Protein 5OVY (pdb70)

Secondary structure (DSSP, 8-state):
-HHHHHHHHHHHHHHHHHHHTT---HHHHHHHHT--HHHHHHH-SSHHHHHHHHHHHHHHHHHHHHHHHTTSSSHHHHHHHHHHHHHHHHHT-HHHHHHHTSS---SHHHHHHHHHHHHHHHHHHHHHHHTT-B-TT--TTHHHHHHHHHHHHHHHH-STTTTHHHHHHHHHHHHHB--TT-PPPSSPPP-HHHHHHH--/-HHHHHHHHHHHHHHHHHHHHHHGGG--HHHHHHHHT--HHHHHHH-SSHHHHHHHHHHHHHHHHHHHHHHHTTSSSHHHHHHHHHHHHHHHHHS-HHHHHHHHTS---SHHHHHHHHHHHHHHHHHHHHHHHTT-B-TT--TTHHHHHHHHHHHHHHHH-GGGTTTHHHHHHHHHHHTB--TTPPPPSSPPP-HHHHHHH-

Organism: Mycobacteroides abscessus (strain ATCC 19977 / DSM 44196 / CCUG 20993 / CIP 104536 / JCM 13569 / NCTC 13031 / TMC 1543 / L948) (NCBI:txid561007)

Sequence (402 aa):
LRKDAERNRRKRVIAAARELFAVHGLESTLNEVAHHAGLGVGTVYRRFPTKEALFEAIYVDGMDQLSGLAEAALRHENSWEGFEWFVHQMCEITATNRGLREIAFSKAHGGDHVEAGRARLLPLLSKVVERAQEDGYLRPEASATDMPFFGVLTGAVSEFAGEVNADLWRRYMAILIEGMRRRDDQERLEVDALDEAQIDAAMDAERNRKRVIAAARELFAVHGLESTLNEVAHHAGLGVGTVYRRFPTKEALFEAIYVDGMDQLSGLAEAALRHENSWEGFEWFVHQMCEITATNRGLREIAFSKAHGGDHVEAGRARLLPLLSKVVERAQEDGYLRPEASATDMPFFGVLTGAVSEFAGEVNADLWRRYMAILIEGMRRRDDQERLEVDALDEAQIDAAMT

Solvent-accessible surface area: 19088 Å² total; per-residue (Å²): 184,210,178,96,36,73,143,34,64,120,83,3,6,60,6,0,49,110,26,0,32,104,85,3,22,138,2,65,29,90,90,0,0,159,80,11,56,25,44,74,31,59,1,123,195,90,12,69,68,47,118,38,0,14,68,25,3,23,36,30,18,13,94,66,23,14,33,30,0,90,26,2,57,162,45,178,60,4,18,78,2,1,69,71,0,0,56,46,13,0,66,31,11,4,68,12,107,0,11,28,67,2,21,43,86,84,94,25,36,48,127,133,0,92,44,7,20,65,150,13,28,72,51,4,33,120,6,3,74,75,0,41,153,88,29,89,1,3,95,18,9,33,9,9,0,1,19,0,0,2,10,0,0,0,15,0,14,119,22,3,28,137,136,16,44,78,5,6,76,2,0,11,37,0,0,10,22,0,0,62,97,44,134,105,36,153,154,7,171,33,82,18,8,76,106,78,70,2,57,86,23,48,152,43,97,152,21,64,128,85,0,6,53,5,0,44,112,25,2,42,105,86,1,26,131,6,63,10,77,91,1,1,156,81,10,62,28,46,61,52,34,0,91,117,75,8,88,69,56,112,38,3,15,59,22,2,23,23,39,17,10,59,69,33,0,30,33,0,59,23,2,50,174,48,176,62,6,34,79,2,2,60,68,0,1,52,62,13,0,68,21,12,3,66,13,101,0,16,26,74,3,24,42,89,67,74,15,32,47,124,130,0,86,67,5,20,69,101,15,56,64,20,6,51,117,6,5,99,61,0,50,145,79,25,68,2,3,98,20,10,33,14,8,1,0,22,0,1,1,10,0,0,0,16,0,13,116,26,3,27,150,120,14,38,84,4,1,95,2,0,5,36,0,2,7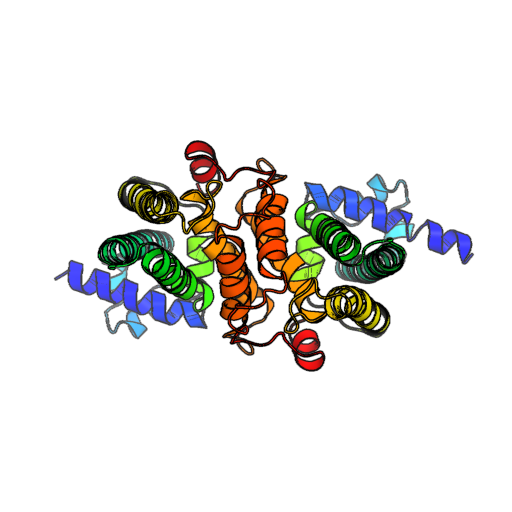,40,0,1,70,102,51,137,86,35,149,150,9,137,25,84,18,9,81,116,62,76,6,57,78,28,29,77

Nearest PDB structures (foldseek):
  5ovy-assembly1_A  TM=1.005E+00  e=4.575E-30  Mycobacteroides abscessus ATCC 19977
  2q24-assembly1_B  TM=7.507E-01  e=8.326E-07  Streptomyces coelicolor A3(2)
  4dw6-assembly1_A  TM=6.145E-01  e=4.500E-04  Mycobacterium tuberculosis
  5nz0-assembly1_A-2  TM=5.986E-01  e=3.526E-04  Mycobacterium tuberculosis H37Rv
  5k7f-assembly1_B  TM=6.335E-01  e=2.363E-03  Myxococcus xanthus DK 1622

B-factor: mean 43.64, std 15.82, range [20.2, 117.24]

InterPro domains:
  IPR001647 DNA-binding HTH domain, TetR-type [PF00440] (23-67)
  IPR001647 DNA-binding HTH domain, TetR-type [PR00455] (22-35)
  IPR001647 DNA-binding HTH domain, TetR-type [PR00455] (42-65)
  IPR001647 DNA-binding HTH domain, TetR-type [PS50977] (16-75)
  IPR009057 Homedomain-like superfamily [SSF46689] (8-89)
  IPR023772 DNA-binding HTH domain, TetR-type, conser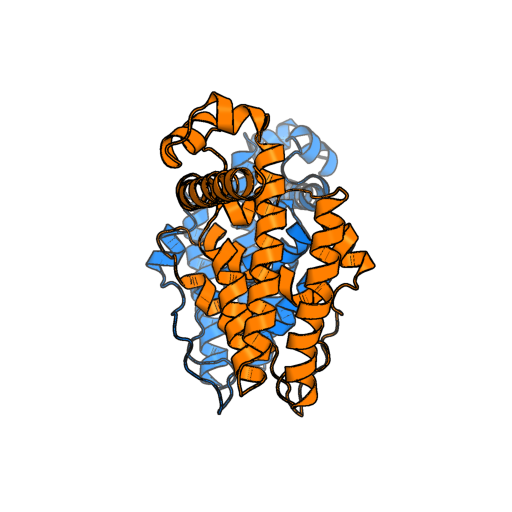ved site [PS01081] (34-63)
  IPR036271 Tetracyclin repressor-like, C-terminal domain superfamily [SSF48498] (88-191)
  IPR050109 HTH-type, TetR-like transcriptional regulator [PTHR30055] (6-192)

Structure (mmCIF, N/CA/C/O backbone):
data_5OVY
#
_entry.id   5OVY
#
_cell.length_a   40.800
_cell.length_b   100.820
_cell.length_c   56.090
_cell.angle_alpha   90.00
_cell.angle_beta   105.83
_cell.angle_gamma   90.00
#
_symmetry.space_group_name_H-M   'P 1 21 1'
#
loop_
_entity.id
_entity.type
_entity.pdbx_description
1 polymer 'Putative transcriptional regulator, TetR family'
2 water water
#
loop_
_atom_site.group_PDB
_atom_site.id
_atom_site.type_symbol
_atom_site.label_atom_id
_atom_site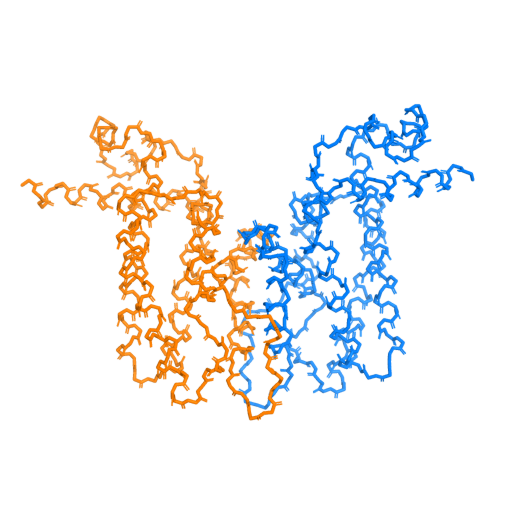.label_alt_id
_atom_site.label_comp_id
_atom_site.label_asym_id
_atom_site.label_entity_id
_atom_site.label_seq_id
_atom_site.pdbx_PDB_ins_code
_atom_site.Cartn_x
_atom_site.Cartn_y
_atom_site.Cartn_z
_atom_site.occupancy
_atom_site.B_iso_or_equiv
_atom_site.auth_seq_id
_atom_site.auth_comp_id
_atom_site.auth_asym_id
_atom_site.auth_atom_id
_atom_site.pdbx_PDB_model_num
ATOM 1 N N . LEU A 1 12 ? 2.841 -12.954 -20.695 1.00 64.62 11 LEU B N 1
ATOM 2 C CA . LEU A 1 12 ? 1.928 -12.101 -21.448 1.00 59.66 11 LEU B CA 1
ATOM 3 C C . LEU A 1 12 ? 0.917 -11.447 -20.509 1.00 60.39 11 LEU B C 1
ATOM 4 O O . LEU A 1 12 ? 0.504 -10.309 -20.727 1.00 59.08 11 LEU B O 1
ATOM 9 N N . ARG A 1 13 ? 0.522 -12.175 -19.462 1.00 57.52 12 ARG B N 1
ATOM 10 C CA . ARG A 1 13 ? -0.435 -11.626 -18.505 1.00 65.11 12 ARG B CA 1
ATOM 11 C C . ARG A 1 13 ? 0.181 -10.490 -17.698 1.00 64.83 12 ARG B C 1
ATOM 12 O O . ARG A 1 13 ? -0.493 -9.498 -17.397 1.00 58.89 12 ARG B O 1
ATOM 20 N N . LYS A 1 14 ? 1.460 -10.618 -17.339 1.00 66.46 13 LYS B N 1
ATOM 21 C CA . LYS A 1 14 ? 2.131 -9.555 -16.598 1.00 69.85 13 LYS B CA 1
ATOM 22 C C . LYS A 1 14 ? 2.309 -8.309 -17.458 1.00 66.40 13 LYS B C 1
ATOM 23 O O . LYS A 1 14 ? 2.200 -7.183 -16.959 1.00 64.66 13 LYS B O 1
ATOM 29 N N . ASP A 1 15 ? 2.574 -8.491 -18.753 1.00 64.59 14 ASP B N 1
ATOM 30 C CA . ASP A 1 15 ? 2.783 -7.351 -19.640 1.00 65.28 14 ASP B CA 1
ATOM 31 C C . ASP A 1 15 ? 1.466 -6.682 -20.018 1.00 61.27 14 ASP B C 1
ATOM 32 O O . ASP A 1 15 ? 1.396 -5.451 -20.104 1.00 62.34 14 ASP B O 1
ATOM 37 N N . ALA A 1 16 ? 0.417 -7.473 -20.254 1.00 60.37 15 ALA B N 1
ATOM 38 C CA . ALA A 1 16 ? -0.880 -6.893 -20.581 1.00 59.64 15 ALA B CA 1
ATOM 39 C C . ALA A 1 16 ? -1.466 -6.136 -19.397 1.00 60.53 15 ALA B C 1
ATOM 40 O O . ALA A 1 16 ? -2.138 -5.115 -19.585 1.00 59.47 15 ALA B O 1
ATOM 42 N N . GLU A 1 17 ? -1.224 -6.618 -18.176 1.00 62.63 16 GLU B N 1
ATOM 43 C CA . GLU A 1 17 ? -1.697 -5.907 -16.995 1.00 58.08 16 GLU B CA 1
ATOM 44 C C . GLU A 1 17 ? -0.958 -4.589 -16.805 1.00 60.68 16 GLU B C 1
ATOM 45 O O . GLU A 1 17 ? -1.554 -3.603 -16.353 1.00 54.05 16 GLU B O 1
ATOM 51 N N . ARG A 1 18 ? 0.331 -4.548 -17.151 1.00 63.75 17 ARG B N 1
ATOM 52 C CA . ARG A 1 18 ? 1.097 -3.317 -17.003 1.00 60.88 17 ARG B CA 1
ATOM 53 C C . ARG A 1 18 ? 0.642 -2.260 -18.001 1.00 56.52 17 ARG B C 1
ATOM 54 O O . ARG A 1 18 ? 0.541 -1.076 -17.657 1.00 59.05 17 ARG B O 1
ATOM 62 N N . ASN A 1 19 ? 0.363 -2.663 -19.243 1.00 43.84 18 ASN B N 1
ATOM 63 C CA . ASN A 1 19 ? -0.136 -1.709 -20.227 1.00 47.26 18 ASN B CA 1
ATOM 64 C C . ASN A 1 19 ? -1.536 -1.225 -19.876 1.00 47.46 18 ASN B C 1
ATOM 65 O O . ASN A 1 19 ? -1.895 -0.087 -20.199 1.00 51.84 18 ASN B O 1
ATOM 70 N N A ARG A 1 20 ? -2.336 -2.069 -19.220 0.56 46.34 19 ARG B N 1
ATOM 71 N N B ARG A 1 20 ? -2.336 -2.067 -19.219 0.44 46.39 19 ARG B N 1
ATOM 72 C CA A ARG A 1 20 ? -3.678 -1.662 -18.817 0.56 44.52 19 ARG B CA 1
ATOM 73 C CA B ARG A 1 20 ? -3.677 -1.655 -18.819 0.44 44.43 19 ARG B CA 1
ATOM 74 C C A ARG A 1 20 ? -3.623 -0.590 -17.735 0.56 39.07 19 ARG B C 1
ATOM 75 C C B ARG A 1 20 ? -3.620 -0.585 -17.736 0.44 39.14 19 ARG B C 1
ATOM 76 O O A ARG A 1 20 ? -4.310 0.434 -17.825 0.56 37.93 19 ARG B O 1
ATOM 77 O O B ARG A 1 20 ? -4.304 0.441 -17.825 0.44 37.89 19 ARG B O 1
ATOM 92 N N . LYS A 1 21 ? -2.811 -0.811 -16.698 1.00 36.40 20 LYS B N 1
ATOM 93 C CA . LYS A 1 21 ? -2.647 0.197 -15.656 1.00 41.15 20 LYS B CA 1
ATOM 94 C C . LYS A 1 21 ? -2.002 1.462 -16.204 1.00 35.95 20 LYS B C 1
ATOM 95 O O . LYS A 1 21 ? -2.291 2.566 -15.729 1.00 35.39 20 LYS B O 1
ATOM 101 N N . ARG A 1 22 ? -1.131 1.319 -17.203 1.00 37.86 21 ARG B N 1
ATOM 102 C CA . ARG A 1 22 ? -0.511 2.482 -17.825 1.00 40.64 21 ARG B CA 1
ATOM 103 C C . ARG A 1 22 ? -1.547 3.356 -18.521 1.00 39.77 21 ARG B C 1
ATOM 104 O O . ARG A 1 22 ? -1.532 4.583 -18.368 1.00 41.20 21 ARG B O 1
ATOM 112 N N . VAL A 1 23 ? -2.457 2.745 -19.283 1.00 38.38 22 VAL B N 1
ATOM 113 C CA . VAL A 1 23 ? -3.463 3.519 -20.002 1.00 37.76 22 VAL B CA 1
ATOM 114 C C . VAL A 1 23 ? -4.429 4.181 -19.030 1.00 32.54 22 VAL B C 1
ATOM 115 O O . VAL A 1 23 ? -4.796 5.349 -19.201 1.00 29.74 22 VAL B O 1
ATOM 119 N N . ILE A 1 24 ? -4.855 3.450 -17.997 1.00 28.86 23 ILE B N 1
ATOM 120 C CA . ILE A 1 24 ? -5.849 3.985 -17.071 1.00 30.46 23 ILE B CA 1
ATOM 121 C C . ILE A 1 24 ? -5.269 5.139 -16.264 1.00 30.57 23 ILE B C 1
ATOM 122 O O . ILE A 1 24 ? -5.927 6.168 -16.068 1.00 31.98 23 ILE B O 1
ATOM 127 N N . ALA A 1 25 ? -4.030 4.993 -15.788 1.00 30.83 24 ALA B N 1
ATOM 128 C CA . ALA A 1 25 ? -3.403 6.069 -15.026 1.00 32.59 24 ALA B CA 1
ATOM 129 C C . ALA A 1 25 ? -3.224 7.317 -15.881 1.00 36.85 24 ALA B C 1
ATOM 130 O O . ALA A 1 25 ? -3.432 8.441 -15.406 1.00 32.59 24 ALA B O 1
ATOM 132 N N . ALA A 1 26 ? -2.842 7.139 -17.148 1.00 30.46 25 ALA B N 1
ATOM 133 C CA . ALA A 1 26 ? -2.668 8.283 -18.035 1.00 34.86 25 ALA B CA 1
ATOM 134 C C . ALA A 1 26 ? -4.004 8.943 -18.352 1.00 35.45 25 ALA B C 1
ATOM 135 O O . ALA A 1 26 ? -4.093 10.175 -18.429 1.00 29.27 25 ALA B O 1
ATOM 137 N N . ALA A 1 27 ? -5.051 8.137 -18.542 1.00 26.72 26 ALA B N 1
ATOM 138 C CA . ALA A 1 27 ? -6.378 8.689 -18.789 1.00 31.39 26 ALA B CA 1
ATOM 139 C C . ALA A 1 27 ? -6.901 9.444 -17.573 1.00 35.17 26 ALA B C 1
ATOM 140 O O . ALA A 1 27 ? -7.462 10.537 -17.711 1.00 34.93 26 ALA B O 1
ATOM 142 N N . ARG A 1 28 ? -6.733 8.876 -16.374 1.00 27.95 27 ARG B N 1
ATOM 143 C CA . ARG A 1 28 ? -7.192 9.556 -15.166 1.00 27.82 27 ARG B CA 1
ATOM 144 C C . ARG A 1 28 ? -6.478 10.890 -14.984 1.00 33.50 27 ARG B C 1
ATOM 145 O O . ARG A 1 28 ? -7.091 11.879 -14.564 1.00 37.95 27 ARG B O 1
ATOM 153 N N . GLU A 1 29 ? -5.187 10.941 -15.318 1.00 29.15 28 GLU B N 1
ATOM 154 C CA . GLU A 1 29 ? -4.429 12.180 -15.186 1.00 35.67 28 GLU B CA 1
ATOM 155 C C . GLU A 1 29 ? -4.923 13.243 -16.164 1.00 35.72 28 GLU B C 1
ATOM 156 O O . GLU A 1 29 ? -5.031 14.421 -15.806 1.00 37.66 28 GLU B O 1
ATOM 162 N N . LEU A 1 30 ? -5.231 12.846 -17.402 1.00 35.95 29 LEU B N 1
ATOM 163 C CA . LEU A 1 30 ? -5.737 13.804 -18.381 1.00 35.89 29 LEU B CA 1
ATOM 164 C C . LEU A 1 30 ? -7.158 14.236 -18.049 1.00 30.03 29 LEU B C 1
ATOM 165 O O . LEU A 1 30 ? -7.524 15.398 -18.260 1.00 29.53 29 LEU B O 1
ATOM 170 N N . PHE A 1 31 ? -7.973 13.312 -17.532 1.00 30.71 30 PHE B N 1
ATOM 171 C CA . PHE A 1 31 ? -9.374 13.607 -17.259 1.00 31.62 30 PHE B CA 1
ATOM 172 C C . PHE A 1 31 ? -9.547 14.608 -16.125 1.00 34.00 30 PHE B C 1
ATOM 173 O O . PHE A 1 31 ? -10.599 15.251 -16.039 1.00 38.13 30 PHE B O 1
ATOM 181 N N . ALA A 1 32 ? -8.545 14.757 -15.255 1.00 31.82 31 ALA B N 1
ATOM 182 C CA . ALA A 1 32 ? -8.636 15.750 -14.190 1.00 33.75 31 ALA B CA 1
ATOM 183 C C . ALA A 1 32 ? -8.602 17.169 -14.741 1.00 37.88 31 ALA B C 1
ATOM 184 O O . ALA A 1 32 ? -9.152 18.086 -14.121 1.00 37.96 31 ALA B O 1
ATOM 186 N N . VAL A 1 33 ? -7.974 17.369 -15.895 1.00 38.35 32 VAL B N 1
ATOM 187 C CA . VAL A 1 33 ? -7.789 18.698 -16.460 1.00 41.56 32 VAL B CA 1
ATOM 188 C C . VAL A 1 33 ? -8.741 18.957 -17.620 1.00 40.73 32 VAL B C 1
ATOM 189 O O . VAL A 1 33 ? -9.308 20.045 -17.726 1.00 45.59 32 VAL B O 1
ATOM 193 N N . HIS A 1 34 ? -8.935 17.973 -18.493 1.00 39.83 33 HIS B N 1
ATOM 194 C CA . HIS A 1 34 ? -9.738 18.149 -19.695 1.00 44.26 33 HIS B CA 1
ATOM 195 C C . HIS A 1 34 ? -11.114 17.509 -19.604 1.00 48.07 33 HIS B C 1
ATOM 196 O O . HIS A 1 34 ? -11.862 17.548 -20.587 1.00 48.51 33 HIS B O 1
ATOM 203 N N . GLY A 1 35 ? -11.473 16.939 -18.459 1.00 40.95 34 GLY B N 1
ATOM 204 C CA . GLY A 1 35 ? -12.692 16.164 -18.454 1.00 40.36 34 GLY B CA 1
ATOM 205 C C . GLY A 1 35 ? -12.559 14.987 -19.400 1.00 41.76 34 GLY B C 1
ATOM 206 O O . GLY A 1 35 ? -11.473 14.435 -19.603 1.00 41.25 34 GLY B O 1
ATOM 207 N N . LEU A 1 36 ? -13.678 14.610 -20.013 1.00 37.60 35 LEU B N 1
ATOM 208 C CA . LEU A 1 36 ? -13.704 13.501 -20.954 1.00 38.54 35 LEU B CA 1
ATOM 209 C C . LEU A 1 36 ? -13.412 13.938 -22.389 1.00 39.67 35 LEU B C 1
ATOM 210 O O . LEU A 1 36 ? -13.674 13.174 -23.325 1.00 45.29 35 LEU B O 1
ATOM 215 N N . GLU A 1 37 ? -12.862 15.140 -22.579 1.00 47.31 36 GLU B N 1
ATOM 216 C CA . GLU A 1 37 ? -12.580 15.645 -23.919 1.00 51.68 36 GLU B CA 1
ATOM 217 C C . GLU A 1 37 ? -11.303 15.069 -24.518 1.00 45.30 36 GLU B C 1
ATOM 218 O O . GLU A 1 37 ? -11.126 15.140 -25.739 1.00 45.17 36 GLU B O 1
ATOM 224 N N . SER A 1 38 ? -10.410 14.518 -23.698 1.00 43.07 37 SER B N 1
ATOM 225 C CA . SER A 1 38 ? -9.161 13.971 -24.214 1.00 41.14 37 SER B CA 1
ATOM 226 C C . SER A 1 38 ? -9.438 12.792 -25.137 1.00 43.49 37 SER B C 1
ATOM 227 O O . SER A 1 38 ? -10.254 11.920 -24.828 1.00 46.83 37 SER B O 1
ATOM 230 N N . THR A 1 39 ? -8.753 12.768 -26.274 1.00 36.63 38 THR B N 1
ATOM 231 C CA . THR A 1 39 ? -8.996 11.725 -27.253 1.00 41.35 38 THR B CA 1
ATOM 232 C C . THR A 1 39 ? -8.206 10.464 -26.904 1.00 36.74 38 THR B C 1
ATOM 233 O O . THR A 1 39 ? -7.336 10.458 -26.030 1.00 32.91 38 THR B O 1
ATOM 237 N N . LEU A 1 40 ? -8.533 9.376 -27.603 1.00 35.84 39 LEU B N 1
ATOM 238 C CA . LEU A 1 40 ? -7.795 8.132 -27.418 1.00 41.70 39 LEU B CA 1
ATOM 239 C C . LEU A 1 40 ? -6.335 8.293 -27.822 1.00 42.75 39 LEU B C 1
ATOM 240 O O . LEU A 1 40 ? -5.441 7.721 -27.188 1.00 45.42 39 LEU B O 1
ATOM 245 N N . ASN A 1 41 ? -6.073 9.072 -28.877 1.00 37.48 40 ASN B N 1
ATOM 246 C CA . ASN A 1 41 ? -4.697 9.309 -29.302 1.00 41.44 40 ASN B CA 1
ATOM 247 C C . ASN A 1 41 ? -3.923 10.100 -28.255 1.00 40.02 40 ASN B C 1
ATOM 248 O O . ASN A 1 41 ? -2.741 9.831 -28.013 1.00 42.65 40 ASN B O 1
ATOM 253 N N . GLU A 1 42 ? -4.569 11.092 -27.639 1.00 36.05 41 GLU B N 1
ATOM 254 C CA . GLU A 1 42 ? -3.903 11.874 -26.605 1.00 39.86 41 GLU B CA 1
ATOM 255 C C . GLU A 1 42 ? -3.611 11.032 -25.371 1.00 36.28 41 GLU B C 1
ATOM 256 O O . GLU A 1 42 ? -2.581 11.233 -24.719 1.00 34.97 41 GLU B O 1
ATOM 262 N N . VAL A 1 43 ? -4.496 10.089 -25.039 1.00 36.93 42 VAL B N 1
ATOM 263 C CA . VAL A 1 43 ? -4.235 9.176 -23.928 1.00 33.78 42 VAL B CA 1
ATOM 264 C C . VAL A 1 43 ? -2.996 8.337 -24.212 1.00 37.78 42 VAL B C 1
ATOM 265 O O . VAL A 1 43 ? -2.144 8.142 -23.336 1.00 35.03 42 VAL B O 1
ATOM 269 N N . ALA A 1 44 ? -2.868 7.844 -25.448 1.00 40.13 43 ALA B N 1
ATOM 270 C CA . ALA A 1 44 ? -1.720 7.020 -25.812 1.00 40.38 43 ALA B CA 1
ATOM 271 C C . ALA A 1 44 ? -0.418 7.807 -25.731 1.00 42.86 43 ALA B C 1
ATOM 272 O O . ALA A 1 44 ? 0.586 7.300 -25.217 1.00 42.16 43 ALA B O 1
ATOM 274 N N . HIS A 1 45 ? -0.414 9.044 -26.237 1.00 40.11 44 HIS B N 1
ATOM 275 C CA . HIS A 1 45 ? 0.789 9.868 -26.168 1.00 44.96 44 HIS B CA 1
ATOM 276 C C . HIS A 1 45 ? 1.178 10.160 -24.725 1.00 39.99 44 HIS B C 1
ATOM 277 O O . HIS A 1 45 ? 2.365 10.163 -24.385 1.00 49.51 44 HIS B O 1
ATOM 284 N N . HIS A 1 46 ? 0.190 10.408 -23.862 1.00 38.56 45 HIS B N 1
ATOM 285 C CA . HIS A 1 46 ? 0.486 10.684 -22.461 1.00 42.55 45 HIS B CA 1
ATOM 286 C C . HIS A 1 46 ? 1.016 9.448 -21.747 1.00 44.69 45 HIS B C 1
ATOM 287 O O . HIS A 1 46 ? 1.869 9.564 -20.860 1.00 44.35 45 HIS B O 1
ATOM 294 N N . ALA A 1 47 ? 0.533 8.263 -22.124 1.00 40.26 46 ALA B N 1
ATOM 295 C CA . ALA A 1 47 ? 0.993 7.014 -21.531 1.00 36.91 46 ALA B CA 1
ATOM 296 C C . ALA A 1 47 ? 2.332 6.548 -22.085 1.00 42.37 46 ALA B C 1
ATOM 297 O O . ALA A 1 47 ? 2.894 5.578 -21.564 1.00 47.40 46 ALA B O 1
ATOM 299 N N . GLY A 1 48 ? 2.854 7.207 -23.115 1.00 42.83 47 GLY B N 1
ATOM 300 C CA . GLY A 1 48 ? 4.049 6.716 -23.772 1.00 49.13 47 GLY B CA 1
ATOM 301 C C . GLY A 1 48 ? 3.852 5.403 -24.494 1.00 52.03 47 GLY B C 1
ATOM 302 O O . GLY A 1 48 ? 4.807 4.634 -24.642 1.00 52.08 47 GLY B O 1
ATOM 303 N N . LEU A 1 49 ? 2.635 5.121 -24.946 1.00 51.11 48 LEU B N 1
ATOM 304 C CA . LEU A 1 49 ? 2.321 3.898 -25.667 1.00 49.89 48 LEU B CA 1
ATOM 305 C C . LEU A 1 49 ? 1.931 4.214 -27.105 1.00 50.86 48 LEU B C 1
ATOM 306 O O . LEU A 1 49 ? 1.489 5.320 -27.428 1.00 45.08 48 LEU B O 1
ATOM 311 N N . GLY A 1 50 ? 2.104 3.220 -27.971 1.00 52.06 49 GLY B N 1
ATOM 312 C CA . GLY A 1 50 ? 1.708 3.382 -29.354 1.00 48.85 49 GLY B CA 1
ATOM 313 C C . GLY A 1 50 ? 0.201 3.470 -29.501 1.00 43.56 49 GLY B C 1
ATOM 314 O O . GLY A 1 50 ? -0.561 2.849 -28.761 1.00 39.13 49 GLY B O 1
ATOM 315 N N . VAL A 1 51 ? -0.229 4.266 -30.483 1.00 43.92 50 VAL B N 1
ATOM 316 C CA . VAL A 1 51 ? -1.658 4.450 -30.727 1.00 38.78 50 VAL B CA 1
ATOM 317 C C . VAL A 1 51 ? -2.317 3.120 -31.072 1.00 38.42 50 VAL B C 1
ATOM 318 O O . VAL A 1 51 ? -3.432 2.828 -30.622 1.00 37.48 50 VAL B O 1
ATOM 322 N N . GLY A 1 52 ? -1.635 2.288 -31.862 1.00 34.09 51 GLY B N 1
ATOM 323 C CA . GLY A 1 52 ? -2.191 0.994 -32.218 1.00 39.95 51 GLY B CA 1
ATOM 324 C C . GLY A 1 52 ? -2.394 0.080 -31.027 1.00 44.10 51 GLY B C 1
ATOM 325 O O . GLY A 1 52 ? -3.355 -0.693 -30.990 1.00 47.90 51 GLY B O 1
ATOM 326 N N . THR A 1 53 ? -1.501 0.154 -30.037 1.00 43.82 52 THR B N 1
ATOM 327 C CA . THR A 1 53 ? -1.639 -0.684 -28.849 1.00 47.17 52 THR B CA 1
ATOM 328 C C . THR A 1 53 ? -2.849 -0.266 -28.022 1.00 41.15 52 THR B C 1
ATOM 329 O O . THR A 1 53 ? -3.641 -1.111 -27.588 1.00 47.74 52 THR B O 1
ATOM 333 N N . VAL A 1 54 ? -3.009 1.038 -27.795 1.00 37.34 53 VAL B N 1
ATOM 334 C CA . VAL A 1 54 ? -4.135 1.521 -26.999 1.00 38.25 53 VAL B CA 1
ATOM 335 C C . VAL A 1 54 ? -5.446 1.330 -27.753 1.00 36.66 53 VAL B C 1
ATOM 336 O O . VAL A 1 54 ? -6.479 1.001 -27.157 1.00 32.55 53 VAL B O 1
ATOM 340 N N . TYR A 1 55 ? -5.423 1.521 -29.074 1.00 35.25 54 TYR B N 1
ATOM 341 C CA . TYR A 1 55 ? -6.646 1.405 -29.860 1.00 36.80 54 TYR B CA 1
ATOM 342 C C . TYR A 1 55 ? -7.146 -0.033 -29.899 1.00 40.51 54 TYR B C 1
ATOM 343 O O . TYR A 1 55 ? -8.359 -0.277 -29.864 1.00 35.05 54 TYR B O 1
ATOM 352 N N . ARG A 1 56 ? -6.231 -1.001 -29.977 1.00 39.54 55 ARG B N 1
ATOM 353 C CA . ARG A 1 56 ? -6.650 -2.398 -29.958 1.00 46.82 55 ARG B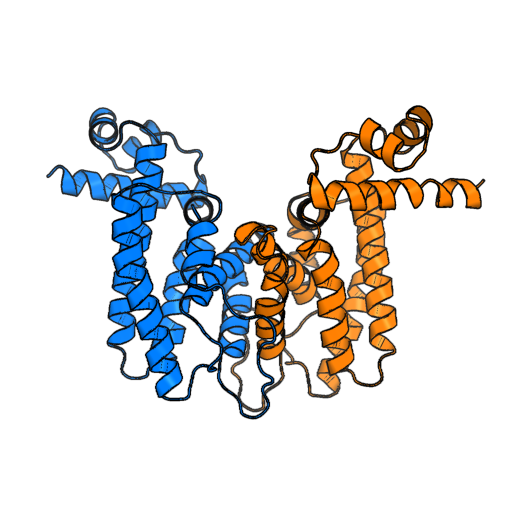 CA 1
ATOM 354 C C . ARG A 1 56 ? -7.211 -2.784 -28.597 1.00 44.52 55 ARG B C 1
ATOM 355 O O . ARG A 1 56 ? -8.159 -3.572 -28.513 1.00 44.37 55 ARG B O 1
ATOM 363 N N . ARG A 1 57 ? -6.648 -2.231 -27.520 1.00 45.91 56 ARG B N 1
ATOM 364 C CA . ARG A 1 57 ? -7.168 -2.521 -26.188 1.00 46.06 56 ARG B CA 1
ATOM 365 C C . ARG A 1 57 ? -8.499 -1.818 -25.954 1.00 42.61 56 ARG B C 1
ATOM 366 O O . ARG A 1 57 ? -9.434 -2.412 -25.405 1.00 40.54 56 ARG B O 1
ATOM 374 N N . PHE A 1 58 ? -8.603 -0.556 -26.368 1.00 35.24 57 PHE B N 1
ATOM 375 C CA . PHE A 1 58 ? -9.809 0.249 -26.185 1.00 37.03 57 PHE B CA 1
ATOM 376 C C . PHE A 1 58 ? -10.183 0.864 -27.525 1.00 35.89 57 PHE B C 1
ATOM 377 O O . PHE A 1 58 ? -9.706 1.951 -27.874 1.00 40.05 57 PHE B O 1
ATOM 385 N N . PRO A 1 59 ? -11.035 0.194 -28.307 1.00 42.44 58 PRO B N 1
ATOM 386 C CA . PRO A 1 59 ? -11.400 0.741 -29.624 1.00 48.43 58 PRO B CA 1
ATOM 387 C C . PRO A 1 59 ? -12.297 1.962 -29.549 1.00 47.84 58 PRO B C 1
ATOM 388 O O . PRO A 1 59 ? -12.401 2.690 -30.543 1.00 47.81 58 PRO B O 1
ATOM 392 N N . THR A 1 60 ? -12.955 2.204 -28.417 1.00 39.71 59 THR B N 1
ATOM 393 C CA . THR A 1 60 ? -13.858 3.333 -28.263 1.00 39.78 59 THR B CA 1
ATOM 394 C C . THR A 1 60 ? -13.606 4.009 -26.923 1.00 39.10 59 THR B C 1
ATOM 395 O O . THR A 1 60 ? -13.057 3.411 -25.993 1.00 34.35 59 THR B O 1
ATOM 399 N N . LYS A 1 61 ? -14.015 5.277 -26.837 1.00 37.17 60 LYS B N 1
ATOM 400 C CA . LYS A 1 61 ? -13.956 5.980 -25.562 1.00 36.41 60 LYS B CA 1
ATOM 401 C C . LYS A 1 61 ? -14.810 5.284 -24.513 1.00 33.27 60 LYS B C 1
ATOM 402 O O . LYS A 1 61 ? -14.438 5.247 -23.336 1.00 34.35 60 LYS B O 1
ATOM 408 N N . GLU A 1 62 ? -15.944 4.711 -24.926 1.00 36.01 61 GLU B N 1
ATOM 409 C CA . GLU A 1 62 ? -16.843 4.062 -23.979 1.00 37.76 61 GLU B CA 1
ATOM 410 C C . GLU A 1 62 ? -16.200 2.826 -23.362 1.00 35.51 61 GLU B C 1
ATOM 411 O O . GLU A 1 62 ? -16.413 2.535 -22.180 1.00 35.86 61 GLU B O 1
ATOM 417 N N . ALA A 1 63 ? -15.409 2.088 -24.145 1.00 33.15 62 ALA B N 1
ATOM 418 C CA . ALA A 1 63 ? -14.670 0.961 -23.586 1.00 31.75 62 ALA B CA 1
ATOM 419 C C . ALA A 1 63 ? -13.634 1.433 -22.574 1.00 30.92 62 ALA B C 1
ATOM 420 O O . ALA A 1 63 ? -13.431 0.791 -21.537 1.00 30.35 62 ALA B O 1
ATOM 422 N N . LEU A 1 64 ? -12.974 2.558 -22.854 1.00 30.26 63 LEU B N 1
ATOM 423 C CA . LEU A 1 64 ? -12.026 3.104 -21.890 1.00 34.13 63 LEU B CA 1
ATOM 424 C C . LEU A 1 64 ? -12.736 3.563 -20.623 1.00 31.82 63 LEU B C 1
ATOM 425 O O . LEU A 1 64 ? -12.216 3.385 -19.517 1.00 30.16 63 LEU B O 1
ATOM 430 N N . PHE A 1 65 ? -13.933 4.142 -20.763 1.00 30.80 64 PHE B N 1
ATOM 431 C CA . PHE A 1 65 ? -14.669 4.606 -19.589 1.00 29.61 64 PHE B CA 1
ATOM 432 C C . PHE A 1 65 ? -15.076 3.443 -18.696 1.00 26.46 64 PHE B C 1
ATOM 433 O O . PHE A 1 65 ? -15.095 3.573 -17.467 1.00 28.73 64 PHE B O 1
ATOM 441 N N . GLU A 1 66 ? -15.418 2.299 -19.293 1.00 29.53 65 GLU B N 1
ATOM 442 C CA . GLU A 1 66 ? -15.843 1.159 -18.487 1.00 33.84 65 GLU B CA 1
ATOM 443 C C . GLU A 1 66 ? -14.670 0.552 -17.729 1.00 38.42 65 GLU B C 1
ATOM 444 O O . GLU A 1 66 ? -14.808 0.175 -16.559 1.00 34.20 65 GLU B O 1
ATOM 450 N N . ALA A 1 67 ? -13.509 0.444 -18.382 1.00 34.26 66 ALA B N 1
ATOM 451 C CA . ALA A 1 67 ? -12.327 -0.073 -17.700 1.00 33.17 66 ALA B CA 1
ATOM 452 C C . ALA A 1 67 ? -11.905 0.845 -16.563 1.00 32.99 66 ALA B C 1
ATOM 453 O O . ALA A 1 67 ? -11.497 0.377 -15.495 1.00 32.95 66 ALA B O 1
ATOM 455 N N . ILE A 1 68 ? -11.993 2.159 -16.777 1.00 28.27 67 ILE B N 1
ATOM 456 C CA . ILE A 1 68 ? -11.707 3.108 -15.708 1.00 25.00 67 ILE B CA 1
ATOM 457 C C . ILE A 1 68 ? -12.702 2.946 -14.568 1.00 25.37 67 ILE B C 1
ATOM 458 O O . ILE A 1 68 ? -12.318 2.907 -13.394 1.00 26.81 67 ILE B O 1
ATOM 463 N N . TYR A 1 69 ? -13.993 2.838 -14.895 1.00 27.65 68 TYR B N 1
ATOM 464 C CA . TYR A 1 69 ? -15.015 2.679 -13.865 1.00 26.63 68 TYR B CA 1
ATOM 465 C C . TYR A 1 69 ? -14.816 1.387 -13.082 1.00 30.90 68 TYR B C 1
ATOM 466 O O . TYR A 1 69 ? -14.903 1.382 -11.849 1.00 32.97 68 TYR B O 1
ATOM 475 N N . VAL A 1 70 ? -14.548 0.282 -13.781 1.00 30.98 69 VAL B N 1
ATOM 476 C CA . VAL A 1 70 ? -14.318 -0.987 -13.096 1.00 33.69 69 VAL B CA 1
ATOM 477 C C . VAL A 1 70 ? -13.055 -0.910 -12.248 1.00 33.77 69 VAL B C 1
ATOM 478 O O . VAL A 1 70 ? -13.027 -1.379 -11.103 1.00 28.42 69 VAL B O 1
ATOM 482 N N . ASP A 1 71 ? -11.991 -0.315 -12.791 1.00 29.43 70 ASP B N 1
ATOM 483 C CA . ASP A 1 71 ? -10.781 -0.107 -12.003 1.00 34.06 70 ASP B CA 1
ATOM 484 C C . ASP A 1 71 ? -11.046 0.805 -10.811 1.00 33.19 70 ASP B C 1
ATOM 485 O O . ASP A 1 71 ? -10.471 0.604 -9.734 1.00 29.20 70 ASP B O 1
ATOM 490 N N . GLY A 1 72 ? -11.920 1.801 -10.981 1.00 30.73 71 GLY B N 1
ATOM 491 C CA . GLY A 1 72 ? -12.228 2.702 -9.883 1.00 25.41 71 GLY B CA 1
ATOM 492 C C . GLY A 1 72 ? -12.927 2.008 -8.730 1.00 29.02 71 GLY B C 1
ATOM 493 O O . GLY A 1 72 ? -12.672 2.317 -7.563 1.00 27.46 71 GLY B O 1
ATOM 494 N N . MET A 1 73 ? -13.825 1.069 -9.038 1.00 30.87 72 MET B N 1
ATOM 495 C CA . MET A 1 73 ? -14.465 0.302 -7.976 1.00 28.36 72 MET B CA 1
ATOM 496 C C . MET A 1 73 ? -13.472 -0.608 -7.270 1.00 27.16 72 MET B C 1
ATOM 497 O O . MET A 1 73 ? -13.570 -0.802 -6.052 1.00 27.75 72 MET B O 1
ATOM 502 N N . ASP A 1 74 ? -12.515 -1.170 -8.013 1.00 27.12 73 ASP B N 1
ATOM 503 C CA . ASP A 1 74 ? -11.479 -1.988 -7.395 1.00 29.17 73 ASP B CA 1
ATOM 504 C C . ASP A 1 74 ? -10.597 -1.148 -6.480 1.00 32.02 73 ASP B C 1
ATOM 505 O O . ASP A 1 74 ? -10.216 -1.599 -5.394 1.00 28.32 73 ASP B O 1
ATOM 510 N N . GLN A 1 75 ? -10.270 0.079 -6.898 1.00 29.41 74 GLN B N 1
ATOM 511 C CA . GLN A 1 75 ? -9.532 0.988 -6.026 1.00 28.02 74 GLN B CA 1
ATOM 512 C C . GLN A 1 75 ? -10.324 1.297 -4.765 1.00 29.00 74 GLN B C 1
ATOM 513 O O . GLN A 1 75 ? -9.763 1.351 -3.664 1.00 31.46 74 GLN B O 1
ATOM 519 N N . LEU A 1 76 ? -11.631 1.513 -4.909 1.00 28.52 75 LEU B N 1
ATOM 520 C CA . LEU A 1 76 ? -12.468 1.792 -3.751 1.00 27.92 75 LEU B CA 1
ATOM 521 C C . LEU A 1 76 ? -12.561 0.584 -2.828 1.00 26.19 75 LEU B C 1
ATOM 522 O O . LEU A 1 76 ? -12.631 0.744 -1.604 1.00 29.60 75 LEU B O 1
ATOM 527 N N . SER A 1 77 ? -12.564 -0.625 -3.394 1.00 28.19 76 SER B N 1
ATOM 528 C CA . SER A 1 77 ? -12.548 -1.829 -2.571 1.00 26.68 76 SER B CA 1
ATOM 529 C C . SER A 1 77 ? -11.284 -1.899 -1.727 1.00 26.80 76 SER B C 1
ATOM 530 O O . SER A 1 77 ? -11.339 -2.241 -0.541 1.00 29.46 76 SER B O 1
ATOM 533 N N . GLY A 1 78 ? -10.132 -1.579 -2.322 1.00 25.17 77 GLY B N 1
ATOM 534 C CA . GLY A 1 78 ? -8.897 -1.563 -1.559 1.00 27.40 77 GLY B CA 1
ATOM 535 C C . GLY A 1 78 ? -8.884 -0.518 -0.463 1.00 30.02 77 GLY B C 1
ATOM 536 O O . GLY A 1 78 ? -8.288 -0.734 0.596 1.00 31.57 77 GLY B O 1
ATOM 537 N N . LEU A 1 79 ? -9.538 0.624 -0.693 1.00 25.57 78 LEU B N 1
ATOM 538 C CA . LEU A 1 79 ? -9.609 1.653 0.340 1.00 26.10 78 LEU B CA 1
ATOM 539 C C . LEU A 1 79 ? -10.477 1.203 1.509 1.00 25.40 78 LEU B C 1
ATOM 540 O O . LEU A 1 79 ? -10.146 1.466 2.669 1.00 26.12 78 LEU B O 1
ATOM 545 N N . ALA A 1 80 ? -11.593 0.525 1.223 1.00 25.64 79 ALA B N 1
ATOM 546 C CA . ALA A 1 80 ? -12.426 -0.007 2.295 1.00 30.36 79 ALA B CA 1
ATOM 547 C C . ALA A 1 80 ? -11.697 -1.100 3.062 1.00 27.65 79 ALA B C 1
ATOM 548 O O . ALA A 1 80 ? -11.825 -1.199 4.288 1.00 28.23 79 ALA B O 1
ATOM 550 N N . GLU A 1 81 ? -10.932 -1.932 2.353 1.00 25.26 80 GLU B N 1
ATOM 551 C CA . GLU A 1 81 ? -10.099 -2.934 3.009 1.00 30.67 80 GLU B CA 1
ATOM 552 C C . GLU A 1 81 ? -9.109 -2.280 3.965 1.00 26.57 80 GLU B C 1
ATOM 553 O O . GLU A 1 81 ? -8.960 -2.707 5.114 1.00 26.89 80 GLU B O 1
ATOM 559 N N . ALA A 1 82 ? -8.426 -1.229 3.506 1.00 29.16 81 ALA B N 1
ATOM 560 C CA . ALA A 1 82 ? -7.469 -0.542 4.368 1.00 28.95 81 ALA B CA 1
ATOM 561 C C . ALA A 1 82 ? -8.163 0.120 5.553 1.00 26.23 81 ALA B C 1
ATOM 562 O O . ALA A 1 82 ? -7.642 0.099 6.675 1.00 29.37 81 ALA B O 1
ATOM 564 N N . ALA A 1 83 ? -9.341 0.709 5.325 1.00 30.37 82 ALA B N 1
ATOM 565 C CA . ALA A 1 83 ? -10.039 1.423 6.390 1.00 26.44 82 ALA B CA 1
ATOM 566 C C . ALA A 1 83 ? -10.404 0.492 7.539 1.00 26.68 82 ALA B C 1
ATOM 567 O O . ALA A 1 83 ? -10.356 0.887 8.710 1.00 27.71 82 ALA B O 1
ATOM 569 N N . LEU A 1 84 ? -10.772 -0.752 7.226 1.00 29.75 83 LEU B N 1
ATOM 570 C CA . LEU A 1 84 ? -11.114 -1.721 8.258 1.00 25.46 83 LEU B CA 1
ATOM 571 C C . LEU A 1 84 ? -9.919 -2.121 9.115 1.00 27.97 83 LEU B C 1
ATOM 572 O O . LEU A 1 84 ? -10.112 -2.748 10.164 1.00 28.96 83 LEU B O 1
ATOM 577 N N . ARG A 1 85 ? -8.704 -1.777 8.703 1.00 29.63 84 ARG B N 1
ATOM 578 C CA . ARG A 1 85 ? -7.513 -2.019 9.501 1.00 32.49 84 ARG B CA 1
ATOM 579 C C . ARG A 1 85 ? -7.174 -0.858 10.430 1.00 32.56 84 ARG B C 1
ATOM 580 O O . ARG A 1 85 ? -6.219 -0.965 11.208 1.00 34.15 84 ARG B O 1
ATOM 588 N N . HIS A 1 86 ? -7.923 0.240 10.377 1.00 29.82 85 HIS B N 1
ATOM 589 C CA . HIS A 1 86 ? -7.685 1.342 11.299 1.00 33.69 85 HIS B CA 1
ATOM 590 C C . HIS A 1 86 ? -8.146 0.977 12.705 1.00 31.34 85 HIS B C 1
ATOM 591 O O . HIS A 1 86 ? -9.139 0.268 12.896 1.00 34.82 85 HIS B O 1
ATOM 598 N N . GLU A 1 87 ? -7.412 1.488 13.696 1.00 29.23 86 GLU B N 1
ATOM 599 C CA . GLU A 1 87 ? -7.663 1.118 15.085 1.00 35.00 86 GLU B CA 1
ATOM 600 C C . GLU A 1 87 ? -9.014 1.617 15.581 1.00 34.12 86 GLU B C 1
ATOM 601 O O . GLU A 1 87 ? -9.638 0.959 16.419 1.00 32.65 86 GLU B O 1
ATOM 607 N N . ASN A 1 88 ? -9.488 2.757 15.083 1.00 30.94 87 ASN B N 1
ATOM 608 C CA . ASN A 1 88 ? -10.749 3.342 15.522 1.00 29.90 87 ASN B CA 1
ATOM 609 C C . ASN A 1 88 ? -11.758 3.307 14.382 1.00 28.22 87 ASN B C 1
ATOM 610 O O . ASN A 1 88 ? -11.448 3.720 13.260 1.00 30.50 87 ASN B O 1
ATOM 615 N N . SER A 1 89 ? -12.969 2.826 14.679 1.00 26.33 88 SER B N 1
ATOM 616 C CA . SER A 1 89 ? -13.962 2.623 13.628 1.00 25.24 88 SER B CA 1
ATOM 617 C C . SER A 1 89 ? -14.493 3.940 13.074 1.00 28.90 88 SER B C 1
ATOM 618 O O . SER A 1 89 ? -14.828 4.016 11.886 1.00 27.29 88 SER B O 1
ATOM 621 N N . TRP A 1 90 ? -14.579 4.985 13.900 1.00 30.46 89 TRP B N 1
ATOM 622 C CA . TRP A 1 90 ? -15.046 6.269 13.385 1.00 28.32 89 TRP B CA 1
ATOM 623 C C . TRP A 1 90 ? -13.973 6.966 12.558 1.00 27.48 89 TRP B C 1
ATOM 624 O O . TRP A 1 90 ? -14.273 7.526 11.497 1.00 24.39 89 TRP B O 1
ATOM 635 N N . GLU A 1 91 ? -12.725 6.960 13.032 1.00 27.13 90 GLU B N 1
ATOM 636 C CA . GLU A 1 91 ? -11.635 7.502 12.227 1.00 29.96 90 GLU B CA 1
ATOM 637 C C . GLU A 1 91 ? -11.490 6.727 10.922 1.00 31.28 90 GLU B C 1
ATOM 638 O O . GLU A 1 91 ? -11.196 7.309 9.872 1.00 31.22 90 GLU B O 1
ATOM 644 N N . GLY A 1 92 ? -11.701 5.410 10.968 1.00 29.79 91 GLY B N 1
ATOM 645 C CA . GLY A 1 92 ? -11.676 4.626 9.744 1.00 26.67 91 GLY B CA 1
ATOM 646 C C . GLY A 1 92 ? -12.793 5.001 8.787 1.00 25.97 91 GLY B C 1
ATOM 647 O O . GLY A 1 92 ? -12.585 5.067 7.572 1.00 27.43 91 GLY B O 1
ATOM 648 N N . PHE A 1 93 ? -13.993 5.241 9.319 1.00 28.87 92 PHE B N 1
ATOM 649 C CA . PHE A 1 93 ? -15.109 5.677 8.485 1.00 30.09 92 PHE B CA 1
ATOM 650 C C . PHE A 1 93 ? -14.833 7.046 7.876 1.00 29.17 92 PHE B C 1
ATOM 651 O O . PHE A 1 93 ? -15.037 7.252 6.674 1.00 27.77 92 PHE B O 1
ATOM 659 N N . GLU A 1 94 ? -14.370 7.992 8.701 1.00 27.61 93 GLU B N 1
ATOM 660 C CA . GLU A 1 94 ? -14.007 9.321 8.214 1.00 29.15 93 GLU B CA 1
ATOM 661 C C . GLU A 1 94 ? -12.930 9.241 7.142 1.00 28.88 93 GLU B C 1
ATOM 662 O O . GLU A 1 94 ? -13.027 9.890 6.092 1.00 23.73 93 GLU B O 1
ATOM 668 N N . TRP A 1 95 ? -11.868 8.481 7.417 1.00 25.87 94 TRP B N 1
ATOM 669 C CA . TRP A 1 95 ? -10.778 8.336 6.461 1.00 27.79 94 TRP B CA 1
ATOM 670 C C . TRP A 1 95 ? -11.276 7.755 5.147 1.00 27.32 94 TRP B C 1
ATOM 671 O O . TRP A 1 95 ? -10.915 8.241 4.068 1.00 26.21 94 TRP B O 1
ATOM 682 N N . PHE A 1 96 ? -12.104 6.712 5.215 1.00 26.29 95 PHE B N 1
ATOM 683 C CA . PHE A 1 96 ? -12.592 6.096 3.988 1.00 26.06 95 PHE B CA 1
ATOM 684 C C . PHE A 1 96 ? -13.412 7.081 3.169 1.00 25.32 95 PHE B C 1
ATOM 685 O O . PHE A 1 96 ? -13.207 7.217 1.957 1.00 26.09 95 PHE B O 1
ATOM 693 N N . VAL A 1 97 ? -14.373 7.752 3.808 1.00 24.46 96 VAL B N 1
ATOM 694 C CA . VAL A 1 97 ? -15.218 8.699 3.085 1.00 26.03 96 VAL B CA 1
ATOM 695 C C . VAL A 1 97 ? -14.364 9.770 2.419 1.00 25.16 96 VAL B C 1
ATOM 696 O O . VAL A 1 97 ? -14.615 10.156 1.271 1.00 27.89 96 VAL B O 1
ATOM 700 N N . HIS A 1 98 ? -13.320 10.236 3.109 1.00 25.87 97 HIS B N 1
ATOM 701 C CA . HIS A 1 98 ? -12.409 11.211 2.515 1.00 30.23 97 HIS B CA 1
ATOM 702 C C . HIS A 1 98 ? -11.713 10.640 1.284 1.00 33.76 97 HIS B C 1
ATOM 703 O O . HIS A 1 98 ? -11.678 11.280 0.226 1.00 29.16 97 HIS B O 1
ATOM 710 N N . GLN A 1 99 ? -11.137 9.439 1.407 1.00 26.33 98 GLN B N 1
ATOM 711 C CA . GLN A 1 99 ? -10.441 8.833 0.273 1.00 26.19 98 GLN B CA 1
ATOM 712 C C . GLN A 1 99 ? -11.393 8.587 -0.890 1.00 25.52 98 GLN B C 1
ATOM 713 O O . GLN A 1 99 ? -11.049 8.847 -2.048 1.00 32.16 98 GLN B O 1
ATOM 719 N N . MET A 1 100 ? -12.601 8.101 -0.597 1.00 25.34 99 MET B N 1
ATOM 720 C CA . MET A 1 100 ? -13.580 7.843 -1.649 1.00 25.76 99 MET B CA 1
ATOM 721 C C . MET A 1 100 ? -13.972 9.124 -2.374 1.00 28.31 99 MET B C 1
ATOM 722 O O . MET A 1 100 ? -13.935 9.186 -3.609 1.00 27.92 99 MET B O 1
ATOM 727 N N . CYS A 1 101 ? -14.360 10.157 -1.625 1.00 27.14 100 CYS B N 1
ATOM 728 C CA . CYS A 1 101 ? -14.856 11.370 -2.266 1.00 26.62 100 CYS B CA 1
ATOM 729 C C . CYS A 1 101 ? -13.753 12.098 -3.021 1.00 26.53 100 CYS B C 1
ATOM 730 O O . CYS A 1 101 ? -14.018 12.691 -4.072 1.00 29.75 100 CYS B O 1
ATOM 733 N N . GLU A 1 102 ? -12.515 12.037 -2.521 1.00 28.54 101 GLU B N 1
ATOM 734 C CA . GLU A 1 102 ? -11.401 12.721 -3.175 1.00 31.24 101 GLU B CA 1
ATOM 735 C C . GLU A 1 102 ? -11.213 12.262 -4.616 1.00 34.82 101 GLU B C 1
ATOM 736 O O . GLU A 1 102 ? -10.773 13.049 -5.462 1.00 37.95 101 GLU B O 1
ATOM 742 N N . ILE A 1 103 ? -11.548 11.005 -4.916 1.00 30.28 102 ILE B N 1
ATOM 743 C CA . ILE A 1 103 ? -11.320 10.471 -6.258 1.00 35.19 102 ILE B CA 1
ATOM 744 C C . ILE A 1 103 ? -12.109 11.264 -7.292 1.00 33.83 102 ILE B C 1
ATOM 745 O O . ILE A 1 103 ? -11.573 11.674 -8.328 1.00 31.99 102 ILE B O 1
ATOM 750 N N . THR A 1 104 ? -13.395 11.487 -7.030 1.00 26.51 103 THR B N 1
ATOM 751 C CA . THR A 1 104 ? -14.248 12.193 -7.973 1.00 28.44 103 THR B CA 1
ATOM 752 C C . THR A 1 104 ? -14.367 13.686 -7.689 1.00 29.26 103 THR B C 1
ATOM 753 O O . THR A 1 104 ? -14.710 14.445 -8.600 1.00 29.35 103 THR B O 1
ATOM 757 N N . ALA A 1 105 ? -14.080 14.129 -6.465 1.00 30.99 104 ALA B N 1
ATOM 758 C CA . ALA A 1 105 ? -14.164 15.551 -6.155 1.00 30.01 104 ALA B CA 1
ATOM 759 C C . ALA A 1 105 ? -12.986 16.345 -6.703 1.00 32.87 104 ALA B C 1
ATOM 760 O O . ALA A 1 105 ? -13.066 17.579 -6.770 1.00 30.10 104 ALA B O 1
ATOM 762 N N . THR A 1 106 ? -11.899 15.676 -7.091 1.00 27.84 105 THR B N 1
ATOM 763 C CA . THR A 1 106 ? -10.719 16.348 -7.621 1.00 31.61 105 THR B CA 1
ATOM 764 C C . THR A 1 106 ? -10.439 15.984 -9.075 1.00 34.54 105 THR B C 1
ATOM 765 O O . THR A 1 106 ? -9.405 16.390 -9.617 1.00 38.50 105 THR B O 1
ATOM 769 N N . ASN A 1 107 ? -11.334 15.237 -9.722 1.00 30.08 106 ASN B N 1
ATOM 770 C CA . ASN A 1 107 ? -11.153 14.814 -11.113 1.00 33.73 106 ASN B CA 1
ATOM 771 C C . ASN A 1 107 ? -12.518 14.879 -11.792 1.00 30.26 106 ASN B C 1
ATOM 772 O O . ASN A 1 107 ? -13.352 13.988 -11.605 1.00 27.71 106 ASN B O 1
ATOM 777 N N . ARG A 1 108 ? -12.739 15.926 -12.590 1.00 33.31 107 ARG B N 1
ATOM 778 C CA . ARG A 1 108 ? -14.054 16.111 -13.195 1.00 34.88 107 ARG B CA 1
ATOM 779 C C . ARG A 1 108 ? -14.352 15.050 -14.248 1.00 33.42 107 ARG B C 1
ATOM 780 O O . ARG A 1 108 ? -15.522 14.735 -14.493 1.00 35.70 107 ARG B O 1
ATOM 788 N N . GLY A 1 109 ? -13.319 14.482 -14.872 1.00 32.08 108 GLY B N 1
ATOM 789 C CA . GLY A 1 109 ? -13.549 13.388 -15.803 1.00 33.98 108 GLY B CA 1
ATOM 790 C C . GLY A 1 109 ? -14.025 12.126 -15.106 1.00 33.33 108 GLY B C 1
ATOM 791 O O . GLY A 1 109 ? -14.966 11.468 -15.558 1.00 34.77 108 GLY B O 1
ATOM 792 N N . LEU A 1 110 ? -13.375 11.767 -13.996 1.00 33.83 109 LEU B N 1
ATOM 793 C CA . LEU A 1 110 ? -13.814 10.607 -13.226 1.00 29.23 109 LEU B CA 1
ATOM 794 C C . LEU A 1 110 ? -15.194 10.837 -12.627 1.00 31.06 109 LEU B C 1
ATOM 795 O O . LEU A 1 110 ? -16.009 9.909 -12.554 1.00 28.05 109 LEU B O 1
ATOM 800 N N . ARG A 1 111 ? -15.471 12.069 -12.192 1.00 31.56 110 ARG B N 1
ATOM 801 C CA . ARG A 1 111 ? -16.784 12.396 -11.649 1.00 32.48 110 ARG B CA 1
ATOM 802 C C . ARG A 1 111 ? -17.883 12.176 -12.683 1.00 37.20 110 ARG B C 1
ATOM 803 O O . ARG A 1 111 ? -18.963 11.670 -12.356 1.00 33.50 110 ARG B O 1
ATOM 811 N N . GLU A 1 112 ? -17.624 12.546 -13.940 1.00 34.43 111 GLU B N 1
ATOM 812 C CA . GLU A 1 112 ? -18.622 12.346 -14.985 1.00 34.04 111 GLU B CA 1
ATOM 813 C C . GLU A 1 112 ? -18.805 10.866 -15.299 1.00 30.68 111 GLU B C 1
ATOM 814 O O . GLU A 1 112 ? -19.928 10.413 -15.548 1.00 35.79 111 GLU B O 1
ATOM 820 N N . ILE A 1 113 ? -17.715 10.094 -15.287 1.00 29.94 112 ILE B N 1
ATOM 821 C CA . ILE A 1 113 ? -17.829 8.661 -15.544 1.00 33.37 112 ILE B CA 1
ATOM 822 C C . ILE A 1 113 ? -18.583 7.974 -14.412 1.00 37.52 112 ILE B C 1
ATOM 823 O O . ILE A 1 113 ? -19.408 7.082 -14.647 1.00 35.10 112 ILE B O 1
ATOM 828 N N . ALA A 1 114 ? -18.337 8.395 -13.170 1.00 34.17 113 ALA B N 1
ATOM 829 C CA . ALA A 1 114 ? -18.902 7.687 -12.026 1.00 31.75 113 ALA B CA 1
ATOM 830 C C . ALA A 1 114 ? -20.409 7.899 -11.912 1.00 38.88 113 ALA B C 1
ATOM 831 O O . ALA A 1 114 ? -21.150 6.955 -11.615 1.00 38.44 113 ALA B O 1
ATOM 833 N N . PHE A 1 115 ? -20.885 9.122 -12.150 1.00 37.61 114 PHE B N 1
ATOM 834 C CA . PHE A 1 115 ? -22.251 9.485 -11.798 1.00 42.41 114 PHE B CA 1
ATOM 835 C C . PHE A 1 115 ? -23.090 10.013 -12.953 1.00 43.30 114 PHE B C 1
ATOM 836 O O . PHE A 1 115 ? -24.311 10.123 -12.798 1.00 42.46 114 PHE B O 1
ATOM 844 N N . SER A 1 116 ? -22.487 10.347 -14.092 1.00 50.99 115 SER B N 1
ATOM 845 C CA . SER A 1 116 ? -23.239 10.827 -15.243 1.00 59.54 115 SER B CA 1
ATOM 846 C C . SER A 1 116 ? -23.347 9.804 -16.364 1.00 61.51 115 SER B C 1
ATOM 847 O O . SER A 1 116 ? -24.178 9.981 -17.262 1.00 69.79 115 SER B O 1
ATOM 850 N N . LYS A 1 117 ? -22.544 8.748 -16.339 1.00 52.46 116 LYS B N 1
ATOM 851 C CA . LYS A 1 117 ? -22.614 7.683 -17.326 1.00 53.89 116 LYS B CA 1
ATOM 852 C C . LYS A 1 117 ? -23.381 6.490 -16.766 1.00 55.14 116 LYS B C 1
ATOM 853 O O . LYS A 1 117 ? -23.533 6.331 -15.552 1.00 51.49 116 LYS B O 1
ATOM 859 N N . ALA A 1 118 ? -23.870 5.651 -17.675 1.00 58.02 117 ALA B N 1
ATOM 860 C CA . ALA A 1 118 ? -24.520 4.398 -17.319 1.00 56.82 117 ALA B CA 1
ATOM 861 C C . ALA A 1 118 ? -23.519 3.258 -17.447 1.00 52.40 117 ALA B C 1
ATOM 862 O O . ALA A 1 118 ? -22.667 3.265 -18.341 1.00 50.35 117 ALA B O 1
ATOM 864 N N . HIS A 1 119 ? -23.619 2.281 -16.549 1.00 55.33 118 HIS B N 1
ATOM 865 C CA . HIS A 1 119 ? -22.651 1.196 -16.484 1.00 57.82 118 HIS B CA 1
ATOM 866 C C . HIS A 1 119 ? -23.358 -0.141 -16.321 1.00 49.44 118 HIS B C 1
ATOM 867 O O . HIS A 1 119 ? -24.294 -0.270 -15.526 1.00 48.13 118 HIS B O 1
ATOM 874 N N . GLY A 1 120 ? -22.897 -1.131 -17.077 1.00 47.90 119 GLY B N 1
ATOM 875 C CA . GLY A 1 120 ? -23.440 -2.467 -17.003 1.00 50.22 119 GLY B CA 1
ATOM 876 C C . GLY A 1 120 ? -22.448 -3.481 -17.529 1.00 47.94 119 GLY B C 1
ATOM 877 O O . GLY A 1 120 ? -21.298 -3.156 -17.834 1.00 48.87 119 GLY B O 1
ATOM 878 N N . GLY A 1 121 ? -22.908 -4.722 -17.633 1.00 53.70 120 GLY B N 1
ATOM 879 C CA . GLY A 1 121 ? -22.086 -5.812 -18.115 1.00 55.29 120 GLY B CA 1
ATOM 880 C C . GLY A 1 121 ? -21.557 -6.679 -16.985 1.00 49.08 120 GLY B C 1
ATOM 881 O O . GLY A 1 121 ? -21.720 -6.390 -15.797 1.00 44.44 120 GLY B O 1
ATOM 882 N N . ASP A 1 122 ? -20.891 -7.767 -17.385 1.00 42.28 121 ASP B N 1
ATOM 883 C CA . ASP A 1 122 ? -20.420 -8.753 -16.416 1.00 42.39 121 ASP B CA 1
ATOM 884 C C . ASP A 1 122 ? -19.341 -8.181 -15.505 1.00 37.70 121 ASP B C 1
ATOM 885 O O . ASP A 1 122 ? -19.350 -8.432 -14.294 1.00 39.14 121 ASP B O 1
ATOM 890 N N . HIS A 1 123 ? -18.395 -7.425 -16.066 1.00 39.08 122 HIS B N 1
ATOM 891 C CA . HIS A 1 123 ? -17.309 -6.891 -15.251 1.00 39.46 122 HIS B CA 1
ATOM 892 C C . HIS A 1 123 ? -17.816 -5.852 -14.262 1.00 40.22 122 HIS B C 1
ATOM 893 O O . HIS A 1 123 ? -17.340 -5.789 -13.123 1.00 38.56 122 HIS B O 1
ATOM 900 N N . VAL A 1 124 ? -18.779 -5.026 -14.679 1.00 36.94 123 VAL B N 1
ATOM 901 C CA . VAL A 1 124 ? -19.329 -4.016 -13.781 1.00 37.16 123 VAL B CA 1
ATOM 902 C C . VAL A 1 124 ? -20.112 -4.673 -12.650 1.00 36.93 123 VAL B C 1
ATOM 903 O O . VAL A 1 124 ? -19.995 -4.275 -11.484 1.00 36.88 123 VAL B O 1
ATOM 907 N N . GLU A 1 125 ? -20.918 -5.689 -12.970 1.00 40.56 124 GLU B N 1
ATOM 908 C CA . GLU A 1 125 ? -21.692 -6.372 -11.938 1.00 44.02 124 GLU B CA 1
ATOM 909 C C . GLU A 1 125 ? -20.785 -7.119 -10.969 1.00 38.99 124 GLU B C 1
ATOM 910 O O . GLU A 1 125 ? -21.053 -7.158 -9.762 1.00 40.03 124 GLU B O 1
ATOM 916 N N . ALA A 1 126 ? -19.707 -7.720 -11.480 1.00 35.55 125 ALA B N 1
ATOM 917 C CA . ALA A 1 126 ? -18.776 -8.436 -10.614 1.00 41.19 125 ALA B CA 1
ATOM 918 C C . ALA A 1 126 ? -18.018 -7.475 -9.706 1.00 37.33 125 ALA B C 1
ATOM 919 O O . ALA A 1 126 ? -17.729 -7.804 -8.549 1.00 34.67 125 ALA B O 1
ATOM 921 N N . GLY A 1 127 ? -17.685 -6.287 -10.213 1.00 33.79 126 GLY B N 1
ATOM 922 C CA . GLY A 1 127 ? -16.995 -5.308 -9.388 1.00 33.09 126 GLY B CA 1
ATOM 923 C C . GLY A 1 127 ? -17.880 -4.741 -8.296 1.00 35.94 126 GLY B C 1
ATOM 924 O O . GLY A 1 127 ? -17.443 -4.582 -7.152 1.00 33.89 126 GLY B O 1
ATOM 925 N N . ARG A 1 128 ? -19.135 -4.425 -8.630 1.00 32.49 127 ARG B N 1
ATOM 926 C CA . ARG A 1 128 ? -20.067 -3.933 -7.620 1.00 39.29 127 ARG B CA 1
ATOM 927 C C . ARG A 1 128 ? -20.305 -4.976 -6.537 1.00 40.94 127 ARG B C 1
ATOM 928 O O . ARG A 1 128 ? -20.438 -4.634 -5.356 1.00 37.69 127 ARG B O 1
ATOM 936 N N . ALA A 1 129 ? -20.353 -6.255 -6.920 1.00 36.82 128 ALA B N 1
ATOM 937 C CA . ALA A 1 129 ? -20.642 -7.309 -5.954 1.00 33.05 128 ALA B CA 1
ATOM 938 C C . ALA A 1 129 ? -19.504 -7.496 -4.959 1.00 33.72 128 ALA B C 1
ATOM 939 O O . ALA A 1 129 ? -19.735 -7.963 -3.838 1.00 35.11 128 ALA B O 1
ATOM 941 N N . ARG A 1 130 ? -18.275 -7.155 -5.341 1.00 33.35 129 ARG B N 1
ATOM 942 C CA . ARG A 1 130 ? -17.170 -7.201 -4.392 1.00 36.12 129 ARG B CA 1
ATOM 943 C C . ARG A 1 130 ? -17.077 -5.939 -3.548 1.00 35.87 129 ARG B C 1
ATOM 944 O O . ARG A 1 130 ? -16.625 -6.003 -2.399 1.00 30.60 129 ARG B O 1
ATOM 952 N N . LEU A 1 131 ? -17.503 -4.796 -4.089 1.00 30.80 130 LEU B N 1
ATOM 953 C CA . LEU A 1 131 ? -17.371 -3.536 -3.367 1.00 30.28 130 LEU B CA 1
ATOM 954 C C . LEU A 1 131 ? -18.443 -3.378 -2.294 1.00 32.57 130 LEU B C 1
ATOM 955 O O . LEU A 1 131 ? -18.134 -2.981 -1.164 1.00 31.28 130 LEU B O 1
ATOM 960 N N . LEU A 1 132 ? -19.697 -3.689 -2.629 1.00 32.72 131 LEU B N 1
ATOM 961 C CA . LEU A 1 132 ? -20.813 -3.385 -1.734 1.00 34.32 131 LEU B CA 1
ATOM 962 C C . LEU A 1 132 ? -20.673 -4.006 -0.349 1.00 34.08 131 LEU B C 1
ATOM 963 O O . LEU A 1 132 ? -20.880 -3.284 0.642 1.00 33.13 131 LEU B O 1
ATOM 968 N N . PRO A 1 133 ? -20.3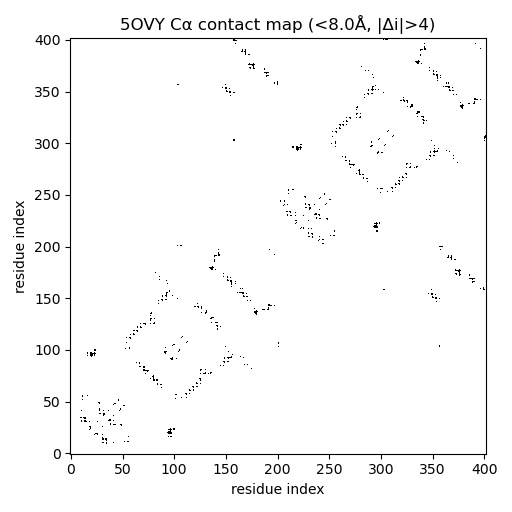37 -5.293 -0.188 1.00 34.24 132 PRO B N 1
ATOM 969 C CA . PRO A 1 133 ? -20.184 -5.819 1.179 1.00 35.82 132 PRO B CA 1
ATOM 970 C C . PRO A 1 133 ? -19.036 -5.183 1.939 1.00 33.11 132 PRO B C 1
ATOM 971 O O . PRO A 1 133 ? -19.094 -5.105 3.172 1.00 33.73 132 PRO B O 1
ATOM 975 N N . LEU A 1 134 ? -17.992 -4.727 1.241 1.00 30.96 133 LEU B N 1
ATOM 976 C CA . LEU A 1 134 ? -16.913 -4.002 1.907 1.00 27.71 133 LEU B CA 1
ATOM 977 C C . LEU A 1 134 ? -17.393 -2.653 2.422 1.00 28.67 133 LEU B C 1
ATOM 978 O O . LEU A 1 134 ? -16.999 -2.223 3.512 1.00 31.18 133 LEU B O 1
ATOM 983 N N . LEU A 1 135 ? -18.226 -1.961 1.642 1.00 26.49 134 LEU B N 1
ATOM 984 C CA . LEU A 1 135 ? -18.823 -0.720 2.122 1.00 33.46 134 LEU B CA 1
ATOM 985 C C . LEU A 1 135 ? -19.684 -0.971 3.355 1.00 29.78 134 LEU B C 1
ATOM 986 O O . LEU A 1 135 ? -19.670 -0.180 4.305 1.00 26.31 134 LEU B O 1
ATOM 991 N N . SER A 1 136 ? -20.437 -2.074 3.358 1.00 26.07 135 SER B N 1
ATOM 992 C CA . SER A 1 136 ? -21.283 -2.388 4.503 1.00 29.94 135 SER B CA 1
ATOM 993 C C . SER A 1 136 ? -20.453 -2.644 5.753 1.00 29.55 135 SER B C 1
ATOM 994 O O . SER A 1 136 ? -20.859 -2.272 6.858 1.00 27.53 135 SER B O 1
ATOM 997 N N . LYS A 1 137 ? -19.288 -3.279 5.601 1.00 30.76 136 LYS B N 1
ATOM 998 C CA . LYS A 1 137 ? -18.469 -3.596 6.767 1.00 31.05 136 LYS B CA 1
ATOM 999 C C . LYS A 1 137 ? -17.896 -2.334 7.398 1.00 27.84 136 LYS B C 1
ATOM 1000 O O . LYS A 1 137 ? -17.815 -2.234 8.628 1.00 27.02 136 LYS B O 1
ATOM 1006 N N . VAL A 1 138 ? -17.497 -1.359 6.576 1.00 24.29 137 VAL B N 1
ATOM 1007 C CA . VAL A 1 138 ? -17.004 -0.092 7.114 1.00 22.00 137 VAL B CA 1
ATOM 1008 C C . VAL A 1 138 ? -18.109 0.618 7.884 1.00 24.76 137 VAL B C 1
ATOM 1009 O O . VAL A 1 138 ? -17.885 1.145 8.982 1.00 26.92 137 VAL B O 1
ATOM 1013 N N . VAL A 1 139 ? -19.318 0.641 7.320 1.00 26.55 138 VAL B N 1
ATOM 1014 C CA . VAL A 1 139 ? -20.444 1.303 7.972 1.00 27.85 138 VAL B CA 1
ATOM 1015 C C . VAL A 1 139 ? -20.829 0.569 9.252 1.00 31.78 138 VAL B C 1
ATOM 1016 O O . VAL A 1 139 ? -20.957 1.177 10.322 1.00 28.33 138 VAL B O 1
ATOM 1020 N N . GLU A 1 140 ? -21.016 -0.750 9.161 1.00 26.11 139 GLU B N 1
ATOM 1021 C CA . GLU A 1 140 ? -21.489 -1.513 10.313 1.00 25.88 139 GLU B CA 1
ATOM 1022 C C . GLU A 1 140 ? -20.507 -1.463 11.479 1.00 26.24 139 GLU B C 1
ATOM 1023 O O . GLU A 1 140 ? -20.936 -1.449 12.638 1.00 29.57 139 GLU B O 1
ATOM 1029 N N . ARG A 1 141 ? -19.200 -1.427 11.202 1.00 23.86 140 ARG B N 1
ATOM 1030 C CA . ARG A 1 141 ? -18.217 -1.382 12.282 1.00 29.88 140 ARG B CA 1
ATOM 1031 C C . ARG A 1 141 ? -18.375 -0.115 13.115 1.00 30.98 140 ARG B C 1
ATOM 1032 O O . ARG A 1 141 ? -18.378 -0.166 14.352 1.00 26.62 140 ARG B O 1
ATOM 1040 N N . ALA A 1 142 ? -18.500 1.038 12.449 1.00 27.63 141 ALA B N 1
ATOM 1041 C CA . ALA A 1 142 ? -18.698 2.295 13.163 1.00 27.09 141 ALA B CA 1
ATOM 1042 C C . ALA A 1 142 ? -20.055 2.342 13.849 1.00 24.29 141 ALA B C 1
ATOM 1043 O O . ALA A 1 142 ? -20.209 3.024 14.868 1.00 27.51 141 ALA B O 1
ATOM 1045 N N . GLN A 1 143 ? -21.048 1.631 13.311 1.00 20.20 142 GLN B N 1
ATOM 1046 C CA . GLN A 1 143 ? -22.366 1.624 13.936 1.00 23.52 142 GLN B CA 1
ATOM 1047 C C . GLN A 1 143 ? -22.367 0.799 15.215 1.00 27.15 142 GLN B C 1
ATOM 1048 O O . GLN A 1 143 ? -22.957 1.204 16.226 1.00 26.27 142 GLN B O 1
ATOM 1054 N N . GLU A 1 144 ? -21.715 -0.361 15.191 1.00 23.49 143 GLU B N 1
ATOM 1055 C CA . GLU A 1 144 ? -21.718 -1.228 16.362 1.00 27.11 143 GLU B CA 1
ATOM 1056 C C . GLU A 1 144 ? -20.890 -0.662 17.510 1.00 27.80 143 GLU B C 1
ATOM 1057 O O . GLU A 1 144 ? -21.117 -1.042 18.663 1.00 30.98 143 GLU B O 1
ATOM 1063 N N . ASP A 1 145 ? -19.947 0.239 17.227 1.00 28.19 144 ASP B N 1
ATOM 1064 C CA . ASP A 1 145 ? -19.193 0.923 18.274 1.00 28.74 144 ASP B CA 1
ATOM 1065 C C . ASP A 1 145 ? -19.922 2.131 18.850 1.00 28.37 144 ASP B C 1
ATOM 1066 O O . ASP A 1 145 ? -19.405 2.753 19.786 1.00 32.11 144 ASP B O 1
ATOM 1071 N N . GLY A 1 146 ? -21.080 2.495 18.308 1.00 26.88 145 GLY B N 1
ATOM 1072 C CA . GLY A 1 146 ? -21.820 3.639 18.808 1.00 24.95 145 GLY B CA 1
ATOM 1073 C C . GLY A 1 146 ? -21.427 4.984 18.235 1.00 28.12 145 GLY B C 1
ATOM 1074 O O . GLY A 1 146 ? -21.803 6.014 18.807 1.00 29.21 145 GLY B O 1
ATOM 1075 N N . TYR A 1 147 ? -20.690 5.015 17.123 1.00 26.77 146 TYR B N 1
ATOM 1076 C CA . TYR A 1 147 ? -20.264 6.270 16.508 1.00 29.66 146 TYR B CA 1
ATOM 1077 C C . TYR A 1 147 ? -21.205 6.729 15.399 1.00 30.44 146 TYR B C 1
ATOM 1078 O O . TYR A 1 147 ? -21.513 7.921 15.295 1.00 29.11 146 TYR B O 1
ATOM 1087 N N . LEU A 1 148 ? -21.616 5.806 14.536 1.00 29.83 147 LEU B N 1
ATOM 1088 C CA . LEU A 1 148 ? -22.381 6.120 13.338 1.00 28.94 147 LEU B CA 1
ATOM 1089 C C . LEU A 1 148 ? -23.850 5.803 13.580 1.00 29.37 147 LEU B C 1
ATOM 1090 O O . LEU A 1 148 ? -24.181 4.785 14.196 1.00 29.86 147 LEU B O 1
ATOM 1095 N N . ARG A 1 149 ? -24.727 6.683 13.102 1.00 25.12 148 ARG B N 1
ATOM 1096 C CA . ARG A 1 149 ? -26.143 6.544 13.393 1.00 24.66 148 ARG B CA 1
ATOM 1097 C C . ARG A 1 149 ? -26.713 5.303 12.703 1.00 26.74 148 ARG B C 1
ATOM 1098 O O . ARG A 1 149 ? -26.256 4.915 11.623 1.00 28.10 148 ARG B O 1
ATOM 1106 N N . PRO A 1 150 ? -27.714 4.660 13.317 1.00 32.96 149 PRO B N 1
ATOM 1107 C CA . PRO A 1 150 ? -28.171 3.356 12.803 1.00 34.94 149 PRO B CA 1
ATOM 1108 C C . PRO A 1 150 ? -28.791 3.407 11.414 1.00 37.41 149 PRO B C 1
ATOM 1109 O O . PRO A 1 150 ? -28.788 2.381 10.720 1.00 29.58 149 PRO B O 1
ATOM 1113 N N . GLU A 1 151 ? -29.331 4.551 10.985 1.00 29.97 150 GLU B N 1
ATOM 1114 C CA . GLU A 1 151 ? -29.940 4.616 9.660 1.00 33.91 150 GLU B CA 1
ATOM 1115 C C . GLU A 1 151 ? -28.918 4.557 8.535 1.00 25.93 150 GLU B C 1
ATOM 1116 O O . GLU A 1 151 ? -29.312 4.345 7.384 1.00 26.77 150 GLU B O 1
ATOM 1122 N N . ALA A 1 152 ? -27.635 4.751 8.830 1.00 21.79 151 ALA B N 1
ATOM 1123 C CA . ALA A 1 152 ? -26.621 4.761 7.786 1.00 23.40 151 ALA B CA 1
ATOM 1124 C C . ALA A 1 152 ? -26.586 3.426 7.051 1.00 33.80 151 ALA B C 1
ATOM 1125 O O . ALA A 1 152 ? -26.899 2.370 7.609 1.00 30.92 151 ALA B O 1
ATOM 1127 N N . SER A 1 153 ? -26.201 3.484 5.780 1.00 24.46 152 SER B N 1
ATOM 1128 C CA . SER A 1 153 ? -26.156 2.307 4.930 1.00 28.47 152 SER B CA 1
ATOM 1129 C C . SER A 1 153 ? -24.977 2.427 3.979 1.00 29.99 152 SER B C 1
ATOM 1130 O O . SER A 1 153 ? -24.468 3.522 3.722 1.00 31.58 152 SER B O 1
ATOM 1133 N N . ALA A 1 154 ? -24.545 1.277 3.456 1.00 38.08 153 ALA B N 1
ATOM 1134 C CA . ALA A 1 154 ? -23.532 1.287 2.405 1.00 27.58 153 ALA B CA 1
ATOM 1135 C C . ALA A 1 154 ? -23.972 2.136 1.220 1.00 29.71 153 ALA B C 1
ATOM 1136 O O . ALA A 1 154 ? -23.139 2.784 0.576 1.00 27.50 153 ALA B O 1
ATOM 1138 N N . THR A 1 155 ? -25.274 2.159 0.930 1.00 30.00 154 THR B N 1
ATOM 1139 C CA . THR A 1 155 ? -25.785 2.898 -0.216 1.00 30.19 154 THR B CA 1
ATOM 1140 C C . THR A 1 155 ? -25.741 4.410 -0.021 1.00 36.97 154 THR B C 1
ATOM 1141 O O . THR A 1 155 ? -25.985 5.143 -0.986 1.00 42.06 154 THR B O 1
ATOM 1145 N N . ASP A 1 156 ? -25.446 4.895 1.192 1.00 30.18 155 ASP B N 1
ATOM 1146 C CA . ASP A 1 156 ? -25.157 6.315 1.380 1.00 26.45 155 ASP B CA 1
ATOM 1147 C C . ASP A 1 156 ? -23.817 6.710 0.778 1.00 33.25 155 ASP B C 1
ATOM 1148 O O . ASP A 1 156 ? -23.616 7.889 0.461 1.00 32.80 155 ASP B O 1
ATOM 1153 N N . MET A 1 157 ? -22.895 5.758 0.636 1.00 31.50 156 MET B N 1
ATOM 1154 C CA . MET A 1 157 ? -21.539 6.089 0.199 1.00 28.99 156 MET B CA 1
ATOM 1155 C C . MET A 1 157 ? -21.488 6.659 -1.212 1.00 28.29 156 MET B C 1
ATOM 1156 O O . MET A 1 157 ? -20.799 7.674 -1.413 1.00 33.19 156 MET B O 1
ATOM 1161 N N . PRO A 1 158 ? -22.160 6.087 -2.219 1.00 26.95 157 PRO B N 1
ATOM 1162 C CA . PRO A 1 158 ? -22.146 6.733 -3.541 1.00 31.83 157 PRO B CA 1
ATOM 1163 C C . PRO A 1 158 ? -22.708 8.141 -3.530 1.00 31.67 157 PRO B C 1
ATOM 1164 O O . PRO A 1 158 ? -22.249 8.985 -4.310 1.00 31.00 157 PRO B O 1
ATOM 1168 N N . PHE A 1 159 ? -23.680 8.434 -2.663 1.00 33.01 158 PHE B N 1
ATOM 1169 C CA . PHE A 1 159 ? -24.235 9.782 -2.644 1.00 33.69 158 PHE B CA 1
ATOM 1170 C C . PHE A 1 159 ? -23.304 10.775 -1.970 1.00 29.75 158 PHE B C 1
ATOM 1171 O O . PHE A 1 159 ? -23.314 11.957 -2.326 1.00 29.03 158 PHE B O 1
ATOM 1179 N N . PHE A 1 160 ? -22.487 10.327 -1.015 1.00 25.12 159 PHE B N 1
ATOM 1180 C CA . PHE A 1 160 ? -21.423 11.190 -0.516 1.00 23.21 159 PHE B CA 1
ATOM 1181 C C . PHE A 1 160 ? -20.483 11.594 -1.646 1.00 29.45 159 PHE B C 1
ATOM 1182 O O . PHE A 1 160 ? -20.021 12.740 -1.702 1.00 28.04 159 PHE B O 1
ATOM 1190 N N . GLY A 1 161 ? -20.206 10.671 -2.569 1.00 27.78 160 GLY B N 1
ATOM 1191 C CA . GLY A 1 161 ? -19.440 11.031 -3.750 1.00 27.97 160 GLY B CA 1
ATOM 1192 C C . GLY A 1 161 ? -20.188 11.991 -4.657 1.00 29.48 160 GLY B C 1
ATOM 1193 O O . GLY A 1 161 ? -19.620 12.980 -5.129 1.00 26.20 160 GLY B O 1
ATOM 1194 N N . VAL A 1 162 ? -21.470 11.716 -4.910 1.00 25.15 161 VAL B N 1
ATOM 1195 C CA . VAL A 1 162 ? -22.281 12.615 -5.726 1.00 27.46 161 VAL B CA 1
ATOM 1196 C C . VAL A 1 162 ? -22.339 14.000 -5.096 1.00 29.58 161 VAL B C 1
ATOM 1197 O O . VAL A 1 162 ? -22.176 15.017 -5.781 1.00 30.53 161 VAL B O 1
ATOM 1201 N N . LEU A 1 163 ? -22.552 14.058 -3.780 1.00 23.33 162 LEU B N 1
ATOM 1202 C CA . LEU A 1 163 ? -22.708 15.335 -3.092 1.00 28.83 162 LEU B CA 1
ATOM 1203 C C . LEU A 1 163 ? -21.421 16.152 -3.147 1.00 30.58 162 LEU B C 1
ATOM 1204 O O . LEU A 1 163 ? -21.421 17.309 -3.580 1.00 28.05 162 LEU B O 1
ATOM 1209 N N . THR A 1 164 ? -20.306 15.561 -2.708 1.00 26.38 163 THR B N 1
ATOM 1210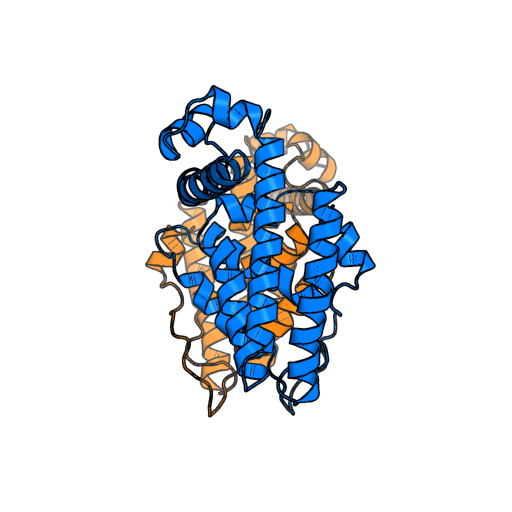 C CA . THR A 1 164 ? -19.034 16.279 -2.745 1.00 26.11 163 THR B CA 1
ATOM 1211 C C . THR A 1 164 ? -18.620 16.617 -4.172 1.00 28.09 163 THR B C 1
ATOM 1212 O O . THR A 1 164 ? -17.966 17.641 -4.404 1.00 28.13 163 THR B O 1
ATOM 1216 N N . GLY A 1 165 ? -18.975 15.765 -5.134 1.00 27.06 164 GLY B N 1
ATOM 1217 C CA . GLY A 1 165 ? -18.658 16.063 -6.519 1.00 25.79 164 GLY B CA 1
ATOM 1218 C C . GLY A 1 165 ? -19.394 17.286 -7.034 1.00 34.64 164 GLY B C 1
ATOM 1219 O O . GLY A 1 165 ? -18.823 18.107 -7.759 1.00 31.22 164 GLY B O 1
ATOM 1220 N N . ALA A 1 166 ? -20.668 17.431 -6.660 1.00 31.80 165 ALA B N 1
ATOM 1221 C CA . ALA A 1 166 ? -21.441 18.588 -7.099 1.00 30.49 165 ALA B CA 1
ATOM 1222 C C . ALA A 1 166 ? -20.873 19.890 -6.548 1.00 27.64 165 ALA B C 1
ATOM 1223 O O . ALA A 1 166 ? -21.018 20.945 -7.179 1.00 28.94 165 ALA B O 1
ATOM 1225 N N . VAL A 1 167 ? -20.226 19.840 -5.381 1.00 30.13 166 VAL B N 1
ATOM 1226 C CA . VAL A 1 167 ? -19.560 21.029 -4.852 1.00 33.03 166 VAL B CA 1
ATOM 1227 C C . VAL A 1 167 ? -18.461 21.483 -5.803 1.00 36.29 166 VAL B C 1
ATOM 1228 O O . VAL A 1 167 ? -18.395 22.656 -6.191 1.00 32.81 166 VAL B O 1
ATOM 1232 N N . SER A 1 168 ? -17.575 20.559 -6.185 1.00 31.94 167 SER B N 1
ATOM 1233 C CA . SER A 1 168 ? -16.479 20.911 -7.082 1.00 30.05 167 SER B CA 1
ATOM 1234 C C . SER A 1 168 ? -16.998 21.318 -8.454 1.00 27.52 167 SER B C 1
ATOM 1235 O O . SER A 1 168 ? -16.446 22.224 -9.090 1.00 29.08 167 SER B O 1
ATOM 1238 N N . GLU A 1 169 ? -18.059 20.659 -8.927 1.00 27.84 168 GLU B N 1
ATOM 1239 C CA . GLU A 1 169 ? -18.628 21.010 -10.222 1.00 29.90 168 GLU B CA 1
ATOM 1240 C C . GLU A 1 169 ? -19.155 22.440 -10.223 1.00 27.63 168 GLU B C 1
ATOM 1241 O O . GLU A 1 169 ? -18.985 23.172 -11.204 1.00 33.48 168 GLU B O 1
ATOM 1247 N N . PHE A 1 170 ? -19.785 22.860 -9.125 1.00 29.62 169 PHE B N 1
ATOM 1248 C CA . PHE A 1 170 ? -20.367 24.194 -9.060 1.00 31.00 169 PHE B CA 1
ATOM 1249 C C . PHE A 1 170 ? -19.331 25.251 -8.689 1.00 33.38 169 PHE B C 1
ATOM 1250 O O . PHE A 1 170 ? -19.359 26.363 -9.228 1.00 34.97 169 PHE B O 1
ATOM 1258 N N . ALA A 1 171 ? -18.415 24.927 -7.774 1.00 30.43 170 ALA B N 1
ATOM 1259 C CA . ALA A 1 171 ? -17.484 25.932 -7.270 1.00 39.04 170 ALA B CA 1
ATOM 1260 C C . ALA A 1 171 ? -16.328 26.187 -8.227 1.00 47.39 170 ALA B C 1
ATOM 1261 O O . ALA A 1 171 ? -15.789 27.299 -8.252 1.00 48.14 170 ALA B O 1
ATOM 1263 N N . GLY A 1 172 ? -15.928 25.189 -9.009 1.00 52.63 171 GLY B N 1
ATOM 1264 C CA . GLY A 1 172 ? -14.863 25.356 -9.974 1.00 47.70 171 GLY B CA 1
ATOM 1265 C C . GLY A 1 172 ? -13.491 25.033 -9.407 1.00 42.79 171 GLY B C 1
ATOM 1266 O O . GLY A 1 172 ? -13.282 24.926 -8.197 1.00 40.48 171 GLY B O 1
ATOM 1267 N N . GLU A 1 173 ? -12.530 24.883 -10.323 1.00 54.20 172 GLU B N 1
ATOM 1268 C CA . GLU A 1 173 ? -11.181 24.490 -9.936 1.00 63.03 172 GLU B CA 1
ATOM 1269 C C . GLU A 1 173 ? -10.510 25.531 -9.051 1.00 63.85 172 GLU B C 1
ATOM 1270 O O . GLU A 1 173 ? -9.606 25.182 -8.284 1.00 61.03 172 GLU B O 1
ATOM 1276 N N . VAL A 1 174 ? -10.932 26.795 -9.138 1.00 58.79 173 VAL B N 1
ATOM 1277 C CA . VAL A 1 174 ? -10.367 27.828 -8.281 1.00 57.05 173 VAL B CA 1
ATOM 1278 C C . VAL A 1 174 ? -10.707 27.592 -6.816 1.00 53.56 173 VAL B C 1
ATOM 1279 O O . VAL A 1 174 ? -10.012 28.105 -5.931 1.00 57.78 173 VAL B O 1
ATOM 1283 N N . ASN A 1 175 ? -11.762 26.828 -6.536 1.00 41.32 174 ASN B N 1
ATOM 1284 C CA . ASN A 1 175 ? -12.126 26.469 -5.171 1.00 37.52 174 ASN B CA 1
ATOM 1285 C C . ASN A 1 175 ? -12.005 24.959 -4.999 1.00 33.60 174 ASN B C 1
ATOM 1286 O O . ASN A 1 175 ? -12.983 24.280 -4.674 1.00 31.78 174 ASN B O 1
ATOM 1291 N N . ALA A 1 176 ? -10.796 24.431 -5.205 1.00 37.85 175 ALA B N 1
ATOM 1292 C CA . ALA A 1 176 ? -10.609 22.993 -5.360 1.00 39.47 175 ALA B CA 1
ATOM 1293 C C . ALA A 1 176 ? -10.787 22.216 -4.062 1.00 38.16 175 ALA B C 1
ATOM 1294 O O . ALA A 1 176 ? -10.980 20.997 -4.115 1.00 36.22 175 ALA B O 1
ATOM 1296 N N . ASP A 1 177 ? -10.724 22.872 -2.906 1.00 38.71 176 ASP B N 1
ATOM 1297 C CA . ASP A 1 177 ? -10.833 22.180 -1.627 1.00 37.42 176 ASP B CA 1
ATOM 1298 C C . ASP A 1 177 ? -12.194 22.343 -0.967 1.00 32.27 176 ASP B C 1
ATOM 1299 O O . ASP A 1 177 ? -12.423 21.758 0.097 1.00 28.85 176 ASP B O 1
ATOM 1304 N N . LEU A 1 178 ? -13.102 23.111 -1.573 1.00 26.64 177 LEU B N 1
ATOM 1305 C CA . LEU A 1 178 ? -14.382 23.398 -0.932 1.00 31.45 177 LEU B CA 1
ATOM 1306 C C . LEU A 1 178 ? -15.181 22.130 -0.657 1.00 32.87 177 LEU B C 1
ATOM 1307 O O . LEU A 1 178 ? -15.962 22.088 0.301 1.00 23.90 177 LEU B O 1
ATOM 1312 N N . TRP A 1 179 ? -14.996 21.090 -1.476 1.00 30.90 178 TRP B N 1
ATOM 1313 C CA . TRP A 1 179 ? -15.737 19.849 -1.271 1.00 32.40 178 TRP B CA 1
ATOM 1314 C C . TRP A 1 179 ? -15.482 19.263 0.112 1.00 27.77 178 TRP B C 1
ATOM 1315 O O . TRP A 1 179 ? -16.363 18.606 0.677 1.00 26.42 178 TRP B O 1
ATOM 1326 N N . ARG A 1 180 ? -14.298 19.504 0.680 1.00 25.17 179 ARG B N 1
ATOM 1327 C CA . ARG A 1 180 ? -13.984 18.978 2.005 1.00 26.56 179 ARG B CA 1
ATOM 1328 C C . ARG A 1 180 ? -14.848 19.609 3.092 1.00 29.91 179 ARG B C 1
ATOM 1329 O O . ARG A 1 180 ? -15.106 18.975 4.122 1.00 29.38 179 ARG B O 1
ATOM 1337 N N . ARG A 1 181 ? -15.286 20.854 2.896 1.00 27.14 180 ARG B N 1
ATOM 1338 C CA . ARG A 1 181 ? -16.139 21.499 3.890 1.00 26.80 180 ARG B CA 1
ATOM 1339 C C . ARG A 1 181 ? -17.474 20.778 4.014 1.00 25.57 180 ARG B C 1
ATOM 1340 O O . ARG A 1 181 ? -17.895 20.401 5.113 1.00 25.70 180 ARG B O 1
ATOM 1348 N N . TYR A 1 182 ? -18.157 20.582 2.893 1.00 24.78 181 TYR B N 1
ATOM 1349 C CA . TYR A 1 182 ? -19.465 19.950 2.934 1.00 27.94 181 TYR B CA 1
ATOM 1350 C C . TYR A 1 182 ? -19.377 18.456 3.210 1.00 23.75 181 TYR B C 1
ATOM 1351 O O . TYR A 1 182 ? -20.326 17.886 3.760 1.00 26.81 181 TYR B O 1
ATOM 1360 N N . MET A 1 183 ? -18.246 17.823 2.895 1.00 23.73 182 MET B N 1
ATOM 1361 C CA . MET A 1 183 ? -18.025 16.452 3.346 1.00 28.88 182 MET B CA 1
ATOM 1362 C C . MET A 1 183 ? -17.976 16.376 4.868 1.00 27.72 182 MET B C 1
ATOM 1363 O O . MET A 1 183 ? -18.567 15.471 5.469 1.00 26.64 182 MET B O 1
ATOM 1368 N N . ALA A 1 184 ? -17.273 17.315 5.508 1.00 25.00 183 ALA B N 1
ATOM 1369 C CA . ALA A 1 184 ? -17.210 17.314 6.965 1.00 27.76 183 ALA B CA 1
ATOM 1370 C C . ALA A 1 184 ? -18.581 17.572 7.576 1.00 26.01 183 ALA B C 1
ATOM 1371 O O . ALA A 1 184 ? -18.912 17.011 8.628 1.00 24.16 183 ALA B O 1
ATOM 1373 N N . ILE A 1 185 ? -19.388 18.423 6.938 1.00 23.80 184 ILE B N 1
ATOM 1374 C CA . ILE A 1 185 ? -20.748 18.648 7.416 1.00 26.34 184 ILE B CA 1
ATOM 1375 C C . ILE A 1 185 ? -21.574 17.373 7.291 1.00 26.22 184 ILE B C 1
ATOM 1376 O O . ILE A 1 185 ? -22.324 17.013 8.205 1.00 26.32 184 ILE B O 1
ATOM 1381 N N . LEU A 1 186 ? -21.457 16.674 6.159 1.00 24.85 185 LEU B N 1
ATOM 1382 C CA . LEU A 1 186 ? -22.188 15.420 5.992 1.00 28.27 185 LEU B CA 1
ATOM 1383 C C . LEU A 1 186 ? -21.753 14.389 7.024 1.00 28.32 185 LEU B C 1
ATOM 1384 O O . LEU A 1 186 ? -22.592 13.699 7.615 1.00 30.95 185 LEU B O 1
ATOM 1389 N N . ILE A 1 187 ? -20.445 14.281 7.262 1.00 28.26 186 ILE B N 1
ATOM 1390 C CA . ILE A 1 187 ? -19.942 13.312 8.230 1.00 29.23 186 ILE B CA 1
ATOM 1391 C C . ILE A 1 187 ? -20.437 13.651 9.630 1.00 29.84 186 ILE B C 1
ATOM 1392 O O . ILE A 1 187 ? -20.841 12.764 10.393 1.00 29.19 186 ILE B O 1
ATOM 1397 N N . GLU A 1 188 ? -20.428 14.939 9.987 1.00 26.19 187 GLU B N 1
ATOM 1398 C CA . GLU A 1 188 ? -20.923 15.339 11.301 1.00 27.93 187 GLU B CA 1
ATOM 1399 C C . GLU A 1 188 ? -22.389 14.958 11.480 1.00 30.37 187 GLU B C 1
ATOM 1400 O O . GLU A 1 188 ? -22.794 14.509 12.559 1.00 26.64 187 GLU B O 1
ATOM 1406 N N . GLY A 1 189 ? -23.197 15.123 10.433 1.00 33.15 188 GLY B N 1
ATOM 1407 C CA . GLY A 1 189 ? -24.605 14.773 10.500 1.00 30.23 188 GLY B CA 1
ATOM 1408 C C . GLY A 1 189 ? -24.883 13.284 10.559 1.00 26.35 188 GLY B C 1
ATOM 1409 O O . GLY A 1 189 ? -26.021 12.899 10.846 1.00 33.00 188 GLY B O 1
ATOM 1410 N N . MET A 1 190 ? -23.880 12.448 10.294 1.00 27.61 189 MET B N 1
ATOM 1411 C CA . MET A 1 190 ? -24.021 10.999 10.377 1.00 26.03 189 MET B CA 1
ATOM 1412 C C . MET A 1 190 ? -23.705 10.444 11.758 1.00 26.10 189 MET B C 1
ATOM 1413 O O . MET A 1 190 ? -23.887 9.243 11.981 1.00 29.18 189 MET B O 1
ATOM 1418 N N . ARG A 1 191 ? -23.226 11.274 12.680 1.00 28.27 190 ARG B N 1
ATOM 1419 C CA . ARG A 1 191 ? -22.885 10.796 14.011 1.00 30.07 190 ARG B CA 1
ATOM 1420 C C . ARG A 1 191 ? -24.125 10.306 14.747 1.00 30.94 190 ARG B C 1
ATOM 1421 O O . ARG A 1 191 ? -25.209 10.885 14.631 1.00 31.81 190 ARG B O 1
ATOM 1429 N N . ARG A 1 192 ? -23.962 9.225 15.505 1.00 31.56 191 ARG B N 1
ATOM 1430 C CA . ARG A 1 192 ? -25.027 8.774 16.389 1.00 34.87 191 ARG B CA 1
ATOM 1431 C C . ARG A 1 192 ? -25.172 9.743 17.556 1.00 38.22 191 ARG B C 1
ATOM 1432 O O . ARG A 1 192 ? -24.182 10.119 18.190 1.00 38.65 191 ARG B O 1
ATOM 1440 N N . ARG A 1 193 ? -26.404 10.157 17.828 1.00 41.08 192 ARG B N 1
ATOM 1441 C CA . ARG A 1 193 ? -26.730 10.998 18.971 1.00 48.58 192 ARG B CA 1
ATOM 1442 C C . ARG A 1 193 ? -27.820 10.323 19.790 1.00 50.70 192 ARG B C 1
ATOM 1443 O O . ARG A 1 193 ? -28.712 9.670 19.236 1.00 50.02 192 ARG B O 1
ATOM 1451 N N . ASP A 1 194 ? -27.745 10.480 21.114 1.00 55.04 193 ASP B N 1
ATOM 1452 C CA . ASP A 1 194 ? -28.752 9.878 21.981 1.00 66.64 193 ASP B CA 1
ATOM 1453 C C . ASP A 1 194 ? -30.143 10.430 21.692 1.00 70.62 193 ASP B C 1
ATOM 1454 O O . ASP A 1 194 ? -31.143 9.744 21.929 1.00 81.07 193 ASP B O 1
ATOM 1459 N N . ASP A 1 195 ? -30.225 11.653 21.165 1.00 71.33 194 ASP B N 1
ATOM 1460 C CA . ASP A 1 195 ? -31.470 12.403 21.079 1.00 84.92 194 ASP B CA 1
ATOM 1461 C C . ASP A 1 195 ? -31.964 12.680 19.667 1.00 79.60 194 ASP B C 1
ATOM 1462 O O . ASP A 1 195 ? -33.008 13.326 19.515 1.00 85.56 194 ASP B O 1
ATOM 1467 N N . GLN A 1 196 ? -31.254 12.236 18.639 1.00 72.22 195 GLN B N 1
ATOM 1468 C CA . GLN A 1 196 ? -31.538 12.689 17.288 1.00 70.29 195 GLN B CA 1
ATOM 1469 C C . GLN A 1 196 ? -32.811 12.061 16.737 1.00 67.74 195 GLN B C 1
ATOM 1470 O O . GLN A 1 196 ? -33.188 10.939 17.085 1.00 66.23 195 GLN B O 1
ATOM 1476 N N . GLU A 1 197 ? -33.484 12.821 15.881 1.00 60.67 196 GLU B N 1
ATOM 1477 C CA . GLU A 1 197 ? -34.619 12.303 15.137 1.00 61.91 196 GLU B CA 1
ATOM 1478 C C . GLU A 1 197 ? -34.138 11.319 14.079 1.00 55.81 196 GLU B C 1
ATOM 1479 O O . GLU A 1 197 ? -33.112 11.535 13.430 1.00 51.30 196 GLU B O 1
ATOM 1485 N N . ARG A 1 198 ? -34.886 10.238 13.900 1.00 54.63 197 ARG B N 1
ATOM 1486 C CA . ARG A 1 198 ? -34.547 9.278 12.860 1.00 54.88 197 ARG B CA 1
ATOM 1487 C C . ARG A 1 198 ? -34.765 9.886 11.480 1.00 43.70 197 ARG B C 1
ATOM 1488 O O . ARG A 1 198 ? -35.735 10.611 11.252 1.00 50.03 197 ARG B O 1
ATOM 1496 N N . LEU A 1 199 ? -33.848 9.594 10.560 1.00 37.73 198 LEU B N 1
ATOM 1497 C CA . LEU A 1 199 ? -33.978 10.074 9.189 1.00 35.35 198 LEU B CA 1
ATOM 1498 C C . LEU A 1 199 ? -35.260 9.538 8.567 1.00 41.47 198 LEU B C 1
ATOM 1499 O O . LEU A 1 199 ? -35.452 8.325 8.462 1.00 43.08 198 LEU B O 1
ATOM 1504 N N . GLU A 1 200 ? -36.136 10.453 8.152 1.00 39.35 199 GLU B N 1
ATOM 1505 C CA . GLU A 1 200 ? -37.465 10.065 7.696 1.00 45.08 199 GLU B CA 1
ATOM 1506 C C . GLU A 1 200 ? -37.421 9.324 6.364 1.00 42.47 199 GLU B C 1
ATOM 1507 O O . GLU A 1 200 ? -38.275 8.468 6.105 1.00 38.64 199 GLU B O 1
ATOM 1513 N N . VAL A 1 201 ? -36.447 9.628 5.512 1.00 43.11 200 VAL B N 1
ATOM 1514 C CA . VAL A 1 201 ? -36.316 8.976 4.215 1.00 39.79 200 VAL B CA 1
ATOM 1515 C C . VAL A 1 201 ? -35.138 8.016 4.285 1.00 39.90 200 VAL B C 1
ATOM 1516 O O . VAL A 1 201 ? -34.003 8.426 4.561 1.00 28.78 200 VAL B O 1
ATOM 1520 N N . ASP A 1 202 ? -35.411 6.738 4.041 1.00 30.94 201 ASP B N 1
ATOM 1521 C CA . ASP A 1 202 ? -34.389 5.713 4.156 1.00 30.14 201 ASP B CA 1
ATOM 1522 C C . ASP A 1 202 ? -33.421 5.775 2.979 1.00 33.73 201 ASP B C 1
ATOM 1523 O O . ASP A 1 202 ? -33.726 6.309 1.907 1.00 32.68 201 ASP B O 1
ATOM 1528 N N . ALA A 1 203 ? -32.233 5.221 3.193 1.00 29.96 202 ALA B N 1
ATOM 1529 C CA . ALA A 1 203 ? -31.311 5.042 2.089 1.00 30.91 202 ALA B CA 1
ATOM 1530 C C . ALA A 1 203 ? -31.886 4.035 1.098 1.00 31.96 202 ALA B C 1
ATOM 1531 O O . ALA A 1 203 ? -32.742 3.213 1.434 1.00 30.45 202 ALA B O 1
ATOM 1533 N N . LEU A 1 204 ? -31.420 4.122 -0.144 1.00 30.99 203 LEU B N 1
ATOM 1534 C CA . LEU A 1 204 ? -31.824 3.150 -1.149 1.00 30.52 203 LEU B CA 1
ATOM 1535 C C . LEU A 1 204 ? -31.356 1.754 -0.751 1.00 31.98 203 LEU B C 1
ATOM 1536 O O . LEU A 1 204 ? -30.318 1.583 -0.107 1.00 33.46 203 LEU B O 1
ATOM 1541 N N . ASP A 1 205 ? -32.138 0.747 -1.128 1.00 38.95 204 ASP B N 1
ATOM 1542 C CA . ASP A 1 205 ? -31.679 -0.624 -0.977 1.00 50.28 204 ASP B CA 1
ATOM 1543 C C . ASP A 1 205 ? -30.785 -0.993 -2.160 1.00 55.23 204 ASP B C 1
ATOM 1544 O O . ASP A 1 205 ? -30.547 -0.188 -3.066 1.00 52.74 204 ASP B O 1
ATOM 1549 N N . GLU A 1 206 ? -30.273 -2.227 -2.153 1.00 59.48 205 GLU B N 1
ATOM 1550 C CA . GLU A 1 206 ? -29.374 -2.649 -3.224 1.00 63.15 205 GLU B CA 1
ATOM 1551 C C . GLU A 1 206 ? -30.085 -2.658 -4.571 1.00 60.77 205 GLU B C 1
ATOM 1552 O O . GLU A 1 206 ? -29.505 -2.265 -5.590 1.00 62.86 205 GLU B O 1
ATOM 1558 N N . ALA A 1 207 ? -31.347 -3.094 -4.595 1.00 58.24 206 ALA B N 1
ATOM 1559 C CA . ALA A 1 207 ? -32.101 -3.101 -5.845 1.00 55.60 206 ALA B CA 1
ATOM 1560 C C . ALA A 1 207 ? -32.341 -1.686 -6.355 1.00 50.60 206 ALA B C 1
ATOM 1561 O O . ALA A 1 207 ? -32.270 -1.435 -7.564 1.00 55.20 206 ALA B O 1
ATOM 1563 N N . GLN A 1 208 ? -32.625 -0.746 -5.451 1.00 48.26 207 GLN B N 1
ATOM 1564 C CA . GLN A 1 208 ? -32.864 0.631 -5.870 1.00 47.18 207 GLN B CA 1
ATOM 1565 C C . GLN A 1 208 ? -31.585 1.292 -6.369 1.00 44.95 207 GLN B C 1
ATOM 1566 O O . GLN A 1 208 ? -31.596 1.970 -7.403 1.00 46.54 207 GLN B O 1
ATOM 1572 N N . ILE A 1 209 ? -30.473 1.111 -5.652 1.00 45.90 208 ILE B N 1
ATOM 1573 C CA . ILE A 1 209 ? -29.236 1.762 -6.063 1.00 53.08 208 ILE B CA 1
ATOM 1574 C C . ILE A 1 209 ? -28.639 1.098 -7.298 1.00 61.95 208 ILE B C 1
ATOM 1575 O O . ILE A 1 209 ? -27.856 1.729 -8.019 1.00 68.59 208 ILE B O 1
ATOM 1580 N N . ASP A 1 210 ? -28.996 -0.159 -7.576 1.00 61.12 209 ASP B N 1
ATOM 1581 C CA . ASP A 1 210 ? -28.590 -0.771 -8.837 1.00 68.40 209 ASP B CA 1
ATOM 1582 C C . ASP A 1 210 ? -29.375 -0.187 -10.005 1.00 70.25 209 ASP B C 1
ATOM 1583 O O . ASP A 1 210 ? -28.827 -0.002 -11.098 1.00 80.56 209 ASP B O 1
ATOM 1588 N N . ALA A 1 211 ? -30.661 0.104 -9.794 1.00 64.60 210 ALA B N 1
ATOM 1589 C CA . ALA A 1 211 ? -31.463 0.704 -10.855 1.00 64.41 210 ALA B CA 1
ATOM 1590 C C . ALA A 1 211 ? -31.048 2.147 -11.110 1.00 59.09 210 ALA B C 1
ATOM 1591 O O . ALA A 1 211 ? -31.052 2.606 -12.258 1.00 61.22 210 ALA B O 1
ATOM 1593 N N . ALA A 1 212 ? -30.684 2.876 -10.052 1.00 55.52 211 ALA B N 1
ATOM 1594 C CA . ALA A 1 212 ? -30.228 4.251 -10.211 1.00 63.90 211 ALA B CA 1
ATOM 1595 C C . ALA A 1 212 ? -28.903 4.339 -10.955 1.00 73.43 211 ALA B C 1
ATOM 1596 O O . ALA A 1 212 ? -28.590 5.395 -11.517 1.00 77.10 211 ALA B O 1
ATOM 1598 N N . MET A 1 213 ? -28.123 3.263 -10.972 1.00 77.15 212 MET B N 1
ATOM 1599 C CA . MET A 1 213 ? -26.848 3.241 -11.680 1.00 81.85 212 MET B CA 1
ATOM 1600 C C . MET A 1 213 ? -26.971 2.501 -13.008 1.00 85.82 212 MET B C 1
ATOM 1601 O O . MET A 1 213 ? -26.464 2.954 -14.035 1.00 86.82 212 MET B O 1
ATOM 1606 N N . ASP B 1 15 ? -51.615 44.502 -16.625 1.00 95.73 14 ASP A N 1
ATOM 1607 C CA . ASP B 1 15 ? -52.154 43.585 -17.625 1.00 98.25 14 ASP A CA 1
ATOM 1608 C C . ASP B 1 15 ? -51.033 42.770 -18.260 1.00 90.17 14 ASP A C 1
ATOM 1609 O O . ASP B 1 15 ? -51.071 41.538 -18.265 1.00 86.10 14 ASP A O 1
ATOM 1614 N N . ALA B 1 16 ? -50.033 43.470 -18.803 1.00 88.22 15 ALA A N 1
ATOM 1615 C CA . ALA B 1 16 ? -48.851 42.786 -19.312 1.00 80.22 15 ALA A CA 1
ATOM 1616 C C . ALA B 1 16 ? -48.078 42.107 -18.190 1.00 76.60 15 ALA A C 1
ATOM 1617 O O . ALA B 1 16 ? -47.446 41.069 -18.414 1.00 71.92 15 ALA A O 1
ATOM 1619 N N . GLU B 1 17 ? -48.117 42.676 -16.982 1.00 80.76 16 GLU A N 1
ATOM 1620 C CA . GLU B 1 17 ? -47.471 42.042 -15.838 1.00 79.72 16 GLU A CA 1
ATOM 1621 C C . GLU B 1 17 ? -48.189 40.762 -15.431 1.00 73.50 16 GLU A C 1
ATOM 1622 O O . GLU B 1 17 ? -47.546 39.813 -14.970 1.00 72.57 16 GLU A O 1
ATOM 1628 N N . ARG B 1 18 ? -49.514 40.714 -15.595 1.00 74.17 17 ARG A N 1
ATOM 1629 C CA . ARG B 1 18 ? -50.248 39.487 -15.303 1.00 75.50 17 ARG A CA 1
ATOM 1630 C C . ARG B 1 18 ? -49.848 38.374 -16.263 1.00 72.97 17 ARG A C 1
ATOM 1631 O O . ARG B 1 18 ? -49.584 37.241 -15.841 1.00 72.13 17 ARG A O 1
ATOM 1639 N N . ASN B 1 19 ? -49.799 38.679 -17.563 1.00 65.54 18 ASN A N 1
ATOM 1640 C CA . ASN B 1 19 ? -49.354 37.687 -18.536 1.00 62.71 18 ASN A CA 1
ATOM 1641 C C . ASN B 1 19 ? -47.901 37.299 -18.308 1.00 61.24 18 ASN A C 1
ATOM 1642 O O . ASN B 1 19 ? -47.524 36.145 -18.540 1.00 59.11 18 ASN A O 1
ATOM 1647 N N . ARG B 1 20 ? -47.073 38.245 -17.855 1.00 59.82 19 ARG A N 1
ATOM 1648 C CA . ARG B 1 20 ? -45.676 37.933 -17.573 1.00 58.01 19 ARG A CA 1
ATOM 1649 C C . ARG B 1 20 ? -45.560 36.879 -16.479 1.00 53.62 19 ARG A C 1
ATOM 1650 O O . ARG B 1 20 ? -44.752 35.949 -16.585 1.00 49.39 19 ARG A O 1
ATOM 1658 N N . LYS B 1 21 ? -46.364 37.006 -15.420 1.00 58.70 20 LYS A N 1
ATOM 1659 C CA . LYS B 1 21 ? -46.341 36.009 -14.356 1.00 60.75 20 LYS A CA 1
ATOM 1660 C C . LYS B 1 21 ? -46.920 34.678 -14.817 1.00 56.66 20 LYS A C 1
ATOM 1661 O O . LYS B 1 21 ? -46.491 33.620 -14.340 1.00 47.60 20 LYS A O 1
ATOM 1667 N N . ARG B 1 22 ? -47.890 34.705 -15.734 1.00 59.62 21 ARG A N 1
ATOM 1668 C CA . ARG B 1 22 ? -48.487 33.456 -16.195 1.00 58.16 21 ARG A CA 1
ATOM 1669 C C . ARG B 1 22 ? -47.518 32.671 -17.070 1.00 52.23 21 ARG A C 1
ATOM 1670 O O . ARG B 1 22 ? -47.504 31.435 -17.032 1.00 51.03 21 ARG A O 1
ATOM 1678 N N . VAL B 1 23 ? -46.704 33.366 -17.866 1.00 46.37 22 VAL A N 1
ATOM 1679 C CA . VAL B 1 23 ? -45.702 32.679 -18.674 1.00 41.93 22 VAL A CA 1
ATOM 1680 C C . VAL B 1 23 ? -44.652 32.034 -17.778 1.00 40.50 22 VAL A C 1
ATOM 1681 O O . VAL B 1 23 ? -44.251 30.884 -17.997 1.00 40.48 22 VAL A O 1
ATOM 1685 N N . ILE B 1 24 ? -44.202 32.756 -16.750 1.00 36.88 23 ILE A N 1
ATOM 1686 C CA . ILE B 1 24 ? -43.206 32.215 -15.830 1.00 35.34 23 ILE A CA 1
ATOM 1687 C C . ILE B 1 24 ? -43.756 30.997 -15.098 1.00 41.78 23 ILE A C 1
ATOM 1688 O O . ILE B 1 24 ? -43.079 29.968 -14.982 1.00 36.49 23 ILE A O 1
ATOM 1693 N N . ALA B 1 25 ? -44.992 31.091 -14.599 1.00 38.92 24 ALA A N 1
ATOM 1694 C CA . ALA B 1 25 ? -45.588 29.970 -13.880 1.00 42.72 24 ALA A CA 1
ATOM 1695 C C . ALA B 1 25 ? -45.780 28.765 -14.793 1.00 39.86 24 ALA A C 1
ATOM 1696 O O . ALA B 1 25 ? -45.555 27.623 -14.377 1.00 35.96 24 ALA A O 1
ATOM 1698 N N . ALA B 1 26 ? -46.190 28.998 -16.041 1.00 40.25 25 ALA A N 1
ATOM 1699 C CA . ALA B 1 26 ? -46.356 27.890 -16.976 1.00 37.62 25 ALA A CA 1
ATOM 1700 C C . ALA B 1 26 ? -45.012 27.290 -17.364 1.00 35.73 25 ALA A C 1
ATOM 1701 O O . ALA B 1 26 ? -44.897 26.072 -17.545 1.00 35.38 25 ALA A O 1
ATOM 1703 N N . ALA B 1 27 ? -43.982 28.127 -17.495 1.00 31.49 26 ALA A N 1
ATOM 1704 C CA . ALA B 1 27 ? -42.664 27.613 -17.846 1.00 32.04 26 ALA A CA 1
ATOM 1705 C C . ALA B 1 27 ? -42.081 26.769 -16.718 1.00 35.85 26 ALA A C 1
ATOM 1706 O O . ALA B 1 27 ? -41.449 25.737 -16.971 1.00 32.92 26 ALA A O 1
ATOM 1708 N N . ARG B 1 28 ? -42.289 27.186 -15.466 1.00 32.26 27 ARG A N 1
ATOM 1709 C CA . ARG B 1 28 ? -41.789 26.400 -14.344 1.00 35.87 27 ARG A CA 1
ATOM 1710 C C . ARG B 1 28 ? -42.504 25.058 -14.233 1.00 33.61 27 ARG A C 1
ATOM 1711 O O . ARG B 1 28 ? -41.885 24.060 -13.849 1.00 33.05 27 ARG A O 1
ATOM 1719 N N . GLU B 1 29 ? -43.793 25.008 -14.577 1.00 36.04 28 GLU A N 1
ATOM 1720 C CA . GLU B 1 29 ? -44.508 23.734 -14.584 1.00 39.80 28 GLU A CA 1
ATOM 1721 C C . GLU B 1 29 ? -43.930 22.784 -15.626 1.00 39.29 28 GLU A C 1
ATOM 1722 O O . GLU B 1 29 ? -43.699 21.603 -15.342 1.00 39.53 28 GLU A O 1
ATOM 1728 N N . LEU B 1 30 ? -43.682 23.284 -16.841 1.00 35.41 29 LEU A N 1
ATOM 1729 C CA . LEU B 1 30 ? -43.123 22.435 -17.887 1.00 38.21 29 LEU A CA 1
ATOM 1730 C C . LEU B 1 30 ? -41.692 22.022 -17.567 1.00 37.59 29 LEU A C 1
ATOM 1731 O O . LEU B 1 30 ? -41.268 20.924 -17.948 1.00 32.73 29 LEU A O 1
ATOM 1736 N N . PHE B 1 31 ? -40.948 22.877 -16.857 1.00 36.00 30 PHE A N 1
ATOM 1737 C CA . PHE B 1 31 ? -39.549 22.591 -16.549 1.00 36.35 30 PHE A CA 1
ATOM 1738 C C . PHE B 1 31 ? -39.388 21.335 -15.705 1.00 34.76 30 PHE A C 1
ATOM 1739 O O . PHE B 1 31 ? -38.350 20.668 -15.784 1.00 33.20 30 PHE A O 1
ATOM 1747 N N . ALA B 1 32 ? -40.382 21.010 -14.877 1.00 34.67 31 ALA A N 1
ATOM 1748 C CA . ALA B 1 32 ? -40.262 19.854 -13.998 1.00 34.91 31 ALA A CA 1
ATOM 1749 C C . ALA B 1 32 ? -40.284 18.539 -14.762 1.00 40.35 31 ALA A C 1
ATOM 1750 O O . ALA B 1 32 ? -39.784 17.531 -14.251 1.00 44.13 31 ALA A O 1
ATOM 1752 N N . VAL B 1 33 ? -40.839 18.523 -15.970 1.00 37.55 32 VAL A N 1
ATOM 1753 C CA . VAL B 1 33 ? -40.978 17.306 -16.752 1.00 42.24 32 VAL A CA 1
ATOM 1754 C C . VAL B 1 33 ? -40.091 17.325 -17.989 1.00 42.03 32 VAL A C 1
ATOM 1755 O O . VAL B 1 33 ? -39.525 16.295 -18.364 1.00 44.04 32 VAL A O 1
ATOM 1759 N N . HIS B 1 34 ? -39.940 18.486 -18.625 1.00 37.89 33 HIS A N 1
ATOM 1760 C CA . HIS B 1 34 ? -39.237 18.588 -19.897 1.00 40.74 33 HIS A CA 1
ATOM 1761 C C . HIS B 1 34 ? -37.875 19.256 -19.778 1.00 41.84 33 HIS A C 1
ATOM 1762 O O . HIS B 1 34 ? -37.208 19.461 -20.798 1.00 41.66 33 HIS A O 1
ATOM 1769 N N . GLY B 1 35 ? -37.436 19.578 -18.566 1.00 43.18 34 GLY A N 1
ATOM 1770 C CA . GLY B 1 35 ? -36.181 20.298 -18.425 1.00 41.43 34 GLY A CA 1
ATOM 1771 C C . GLY B 1 35 ? -36.287 21.653 -19.092 1.00 35.03 34 GLY A C 1
ATOM 1772 O O . GLY B 1 35 ? -37.262 22.386 -18.903 1.00 39.99 34 GLY A O 1
ATOM 1773 N N . LEU B 1 36 ? -35.286 21.993 -19.904 1.00 35.83 35 LEU A N 1
ATOM 1774 C CA . LEU B 1 36 ? -35.273 23.251 -20.639 1.00 33.65 35 LEU A CA 1
ATOM 1775 C C . LEU B 1 36 ? -35.577 23.059 -22.122 1.00 42.13 35 LEU A C 1
ATOM 1776 O O . LEU B 1 36 ? -35.272 23.938 -22.932 1.00 41.25 35 LEU A O 1
ATOM 1781 N N . GLU B 1 37 ? -36.185 21.933 -22.492 1.00 45.20 36 GLU A N 1
ATOM 1782 C CA . GLU B 1 37 ? -36.408 21.610 -23.895 1.00 43.18 36 GLU A CA 1
ATOM 1783 C C . GLU B 1 37 ? -37.653 22.266 -24.478 1.00 44.97 36 GLU A C 1
ATOM 1784 O O . GLU B 1 37 ? -37.791 22.299 -25.705 1.00 50.90 36 GLU A O 1
ATOM 1790 N N . SER B 1 38 ? -38.552 22.784 -23.646 1.00 45.03 37 SER A N 1
ATOM 1791 C CA . SER B 1 38 ? -39.807 23.328 -24.149 1.00 45.15 37 SER A CA 1
ATOM 1792 C C . SER B 1 38 ? -39.570 24.606 -24.943 1.00 43.37 37 SER A C 1
ATOM 1793 O O . SER B 1 38 ? -38.798 25.477 -24.536 1.00 42.49 37 SER A O 1
ATOM 1796 N N . THR B 1 39 ? -40.245 24.716 -26.084 1.00 44.90 38 THR A N 1
ATOM 1797 C CA . THR B 1 39 ? -40.151 25.916 -26.897 1.00 53.24 38 THR A CA 1
ATOM 1798 C C . THR B 1 39 ? -41.101 26.989 -26.368 1.00 52.52 38 THR A C 1
ATOM 1799 O O . THR B 1 39 ? -41.955 26.739 -25.512 1.00 51.77 38 THR A O 1
ATOM 1803 N N . LEU B 1 40 ? -40.941 28.206 -26.893 1.00 47.68 39 LEU A N 1
ATOM 1804 C CA . LEU B 1 40 ? -41.828 29.296 -26.505 1.00 46.71 39 LEU A CA 1
ATOM 1805 C C . LEU B 1 40 ? -43.259 29.045 -26.961 1.00 48.51 39 LEU A C 1
ATOM 1806 O O . LEU B 1 40 ? -44.204 29.522 -26.323 1.00 54.55 39 LEU A O 1
ATOM 1811 N N . ASN B 1 41 ? -43.438 28.304 -28.057 1.00 45.88 40 ASN A N 1
ATOM 1812 C CA . ASN B 1 41 ? -44.778 27.912 -28.481 1.00 50.24 40 ASN A CA 1
ATOM 1813 C C . ASN B 1 41 ? -45.429 27.004 -27.447 1.00 46.19 40 ASN A C 1
ATOM 1814 O O . ASN B 1 41 ? -46.588 27.205 -27.065 1.00 48.18 40 ASN A O 1
ATOM 1819 N N . GLU B 1 42 ? -44.692 25.991 -26.985 1.00 40.61 41 GLU A N 1
ATOM 1820 C CA . GLU B 1 42 ? -45.233 25.054 -26.008 1.00 42.04 41 GLU A CA 1
ATOM 1821 C C . GLU B 1 42 ? -45.516 25.732 -24.674 1.00 42.47 41 GLU A C 1
ATOM 1822 O O . GLU B 1 42 ? -46.490 25.380 -23.999 1.00 43.85 41 GLU A O 1
ATOM 1828 N N . VAL B 1 43 ? -44.688 26.702 -24.281 1.00 42.42 42 VAL A N 1
ATOM 1829 C CA . VAL B 1 43 ? -44.975 27.480 -23.081 1.00 38.46 42 VAL A CA 1
ATOM 1830 C C . VAL B 1 43 ? -46.262 28.273 -23.264 1.00 40.20 42 VAL A C 1
ATOM 1831 O O . VAL B 1 43 ? -47.098 28.348 -22.355 1.00 42.61 42 VAL A O 1
ATOM 1835 N N . ALA B 1 44 ? -46.451 28.860 -24.451 1.00 40.19 43 ALA A N 1
ATOM 1836 C CA . ALA B 1 44 ? -47.657 29.636 -24.717 1.00 47.93 43 ALA A CA 1
ATOM 1837 C C . ALA B 1 44 ? -48.906 28.767 -24.637 1.00 52.61 43 ALA A C 1
ATOM 1838 O O . ALA B 1 44 ? -49.918 29.178 -24.057 1.00 54.82 43 ALA A O 1
ATOM 1840 N N . HIS B 1 45 ? -48.856 27.565 -25.216 1.00 48.10 44 HIS A N 1
ATOM 1841 C CA . HIS B 1 45 ? -50.007 26.668 -25.158 1.00 53.49 44 HIS A CA 1
ATOM 1842 C C . HIS B 1 45 ? -50.322 26.279 -23.721 1.00 48.51 44 HIS A C 1
ATOM 1843 O O . HIS B 1 45 ? -51.484 26.300 -23.298 1.00 53.05 44 HIS A O 1
ATOM 1850 N N . HIS B 1 46 ? -49.293 25.917 -22.952 1.00 43.53 45 HIS A N 1
ATOM 1851 C CA . HIS B 1 46 ? -49.515 25.520 -21.567 1.00 44.78 45 HIS A CA 1
ATOM 1852 C C . HIS B 1 46 ? -50.055 26.675 -20.733 1.00 46.93 45 HIS A C 1
ATOM 1853 O O . HIS B 1 46 ? -50.871 26.459 -19.830 1.00 50.83 45 HIS A O 1
ATOM 1860 N N . ALA B 1 47 ? -49.619 27.902 -21.021 1.00 44.20 46 ALA A N 1
ATOM 1861 C CA . ALA B 1 47 ? -50.134 29.080 -20.336 1.00 46.08 46 ALA A CA 1
ATOM 1862 C C . ALA B 1 47 ? -51.505 29.507 -20.838 1.00 52.28 46 ALA A C 1
ATOM 1863 O O . ALA B 1 47 ? -52.164 30.318 -20.178 1.00 57.63 46 ALA A O 1
ATOM 1865 N N . GLY B 1 48 ? -51.951 28.987 -21.979 1.00 49.51 47 GLY A N 1
ATOM 1866 C CA . GLY B 1 48 ? -53.208 29.417 -22.553 1.00 53.29 47 GLY A CA 1
ATOM 1867 C C . GLY B 1 48 ? -53.164 30.772 -23.217 1.00 56.71 47 GLY A C 1
ATOM 1868 O O . GLY B 1 48 ? -54.216 31.391 -23.407 1.00 60.36 47 GLY A O 1
ATOM 1869 N N . LEU B 1 49 ? -51.979 31.256 -23.574 1.00 52.45 48 LEU A N 1
ATOM 1870 C CA . LEU B 1 49 ? -51.811 32.555 -24.205 1.00 58.45 48 LEU A CA 1
ATOM 1871 C C . LEU B 1 49 ? -51.433 32.390 -25.671 1.00 58.50 48 LEU A C 1
ATOM 1872 O O . LEU B 1 49 ? -50.944 31.341 -26.099 1.00 53.72 48 LEU A O 1
ATOM 1877 N N . GLY B 1 50 ? -51.670 33.449 -26.440 1.00 56.94 49 GLY A N 1
ATOM 1878 C CA . GLY B 1 50 ? -51.207 33.471 -27.811 1.00 57.64 49 GLY A CA 1
ATOM 1879 C C . GLY B 1 50 ? -49.693 33.518 -27.887 1.00 57.55 49 GLY A C 1
ATOM 1880 O O . GLY B 1 50 ? -49.015 34.039 -27.002 1.00 56.86 49 GLY A O 1
ATOM 1881 N N . VAL B 1 51 ? -49.157 32.952 -28.970 1.00 57.95 50 VAL A N 1
ATOM 1882 C CA . VAL B 1 51 ? -47.708 32.887 -29.140 1.00 55.10 50 VAL A CA 1
ATOM 1883 C C . VAL B 1 51 ? -47.107 34.287 -29.180 1.00 57.09 50 VAL A C 1
ATOM 1884 O O . VAL B 1 51 ? -46.039 34.536 -28.606 1.00 62.25 50 VAL A O 1
ATOM 1888 N N . GLY B 1 52 ? -47.789 35.226 -29.839 1.00 63.42 51 GLY A N 1
ATOM 1889 C CA . GLY B 1 52 ? -47.298 36.593 -29.878 1.00 61.09 51 GLY A CA 1
ATOM 1890 C C . GLY B 1 52 ? -47.242 37.247 -28.512 1.00 62.76 51 GLY A C 1
ATOM 1891 O O . GLY B 1 52 ? -46.417 38.134 -28.278 1.00 63.36 51 GLY A O 1
ATOM 1892 N N . THR B 1 53 ? -48.108 36.817 -27.591 1.00 66.12 52 THR A N 1
ATOM 1893 C CA . THR B 1 53 ? -48.097 37.383 -26.245 1.00 66.04 52 THR A CA 1
ATOM 1894 C C . THR B 1 53 ? -46.861 36.942 -25.469 1.00 64.42 52 THR A C 1
ATOM 1895 O O . THR B 1 53 ? -46.285 37.728 -24.708 1.00 65.36 52 THR A O 1
ATOM 1899 N N . VAL B 1 54 ? -46.434 35.691 -25.643 1.00 62.27 53 VAL A N 1
ATOM 1900 C CA . VAL B 1 54 ? -45.219 35.243 -24.972 1.00 53.98 53 VAL A CA 1
ATOM 1901 C C . VAL B 1 54 ? -43.993 35.889 -25.607 1.00 56.42 53 VAL A C 1
ATOM 1902 O O . VAL B 1 54 ? -43.038 36.257 -24.911 1.00 54.89 53 VAL A O 1
ATOM 1906 N N . TYR B 1 55 ? -44.005 36.057 -26.932 1.00 61.58 54 TYR A N 1
ATOM 1907 C CA . TYR B 1 55 ? -42.856 36.653 -27.607 1.00 65.35 54 TYR A CA 1
ATOM 1908 C C . TYR B 1 55 ? -42.717 38.135 -27.277 1.00 67.24 54 TYR A C 1
ATOM 1909 O O . TYR B 1 55 ? -41.595 38.645 -27.164 1.00 68.63 54 TYR A O 1
ATOM 1918 N N . ARG B 1 56 ? -43.837 38.846 -27.111 1.00 69.03 55 ARG A N 1
ATOM 1919 C CA . ARG B 1 56 ? -43.745 40.253 -26.735 1.00 77.46 55 ARG A CA 1
ATOM 1920 C C . ARG B 1 56 ? -43.186 40.412 -25.327 1.00 74.99 55 ARG A C 1
ATOM 1921 O O . ARG B 1 56 ? -42.555 41.431 -25.023 1.00 77.24 55 ARG A O 1
ATOM 1929 N N . ARG B 1 57 ? -43.395 39.419 -24.461 1.00 71.57 56 ARG A N 1
ATOM 1930 C CA . ARG B 1 57 ? -42.843 39.446 -23.112 1.00 70.01 56 ARG A CA 1
ATOM 1931 C C . ARG B 1 57 ? -41.427 38.888 -23.062 1.00 64.44 56 ARG A C 1
ATOM 1932 O O . ARG B 1 57 ? -40.581 39.413 -22.331 1.00 59.71 56 ARG A O 1
ATOM 1940 N N . PHE B 1 58 ? -41.156 37.835 -23.829 1.00 64.42 57 PHE A N 1
ATOM 1941 C CA . PHE B 1 58 ? -39.848 37.181 -23.838 1.00 61.11 57 PHE A CA 1
ATOM 1942 C C . PHE B 1 58 ? -39.476 36.861 -25.280 1.00 62.66 57 PHE A C 1
ATOM 1943 O O . PHE B 1 58 ? -39.945 35.858 -25.840 1.00 64.17 57 PHE A O 1
ATOM 1951 N N . PRO B 1 59 ? -38.645 37.692 -25.914 1.00 62.78 58 PRO A N 1
ATOM 1952 C CA . PRO B 1 59 ? -38.303 37.445 -27.325 1.00 63.22 58 PRO A CA 1
ATOM 1953 C C . PRO B 1 59 ? -37.547 36.147 -27.551 1.00 65.75 58 PRO A C 1
ATOM 1954 O O . PRO B 1 59 ? -37.666 35.555 -28.631 1.00 66.55 58 PRO A O 1
ATOM 1958 N N . THR B 1 60 ? -36.768 35.688 -26.574 1.00 63.73 59 THR A N 1
ATOM 1959 C CA . THR B 1 60 ? -35.985 34.467 -26.702 1.00 61.86 59 THR A CA 1
ATOM 1960 C C . THR B 1 60 ? -36.169 33.608 -25.458 1.00 58.92 59 THR A C 1
ATOM 1961 O O . THR B 1 60 ? -36.697 34.055 -24.437 1.00 57.59 59 THR A O 1
ATOM 1965 N N . LYS B 1 61 ? -35.721 32.355 -25.559 1.00 56.73 60 LYS A N 1
ATOM 1966 C CA . LYS B 1 61 ? -35.762 31.466 -24.403 1.00 56.60 60 LYS A CA 1
ATOM 1967 C C . LYS B 1 61 ? -34.796 31.929 -23.322 1.00 53.58 60 LYS A C 1
ATOM 1968 O O . LYS B 1 61 ? -35.089 31.807 -22.127 1.00 53.45 60 LYS A O 1
ATOM 1974 N N . GLU B 1 62 ? -33.637 32.460 -23.722 1.00 53.97 61 GLU A N 1
ATOM 1975 C CA . GLU B 1 62 ? -32.680 32.968 -22.744 1.00 59.86 61 GLU A CA 1
ATOM 1976 C C . GLU B 1 62 ? -33.278 34.114 -21.939 1.00 52.85 61 GLU A C 1
ATOM 1977 O O . GLU B 1 62 ? -33.022 34.235 -20.735 1.00 55.03 61 GLU A O 1
ATOM 1983 N N . ALA B 1 63 ? -34.078 34.965 -22.586 1.00 52.97 62 ALA A N 1
ATOM 1984 C CA . ALA B 1 63 ? -34.783 36.011 -21.855 1.00 48.20 62 ALA A CA 1
ATOM 1985 C C . ALA B 1 63 ? -35.765 35.411 -20.857 1.00 43.74 62 ALA A C 1
ATOM 1986 O O . ALA B 1 63 ? -35.893 35.899 -19.728 1.00 42.80 62 ALA A O 1
ATOM 1988 N N . LEU B 1 64 ? -36.464 34.345 -21.250 1.00 40.93 63 LEU A N 1
ATOM 1989 C CA . LEU B 1 64 ? -37.342 33.665 -20.304 1.00 39.00 63 LEU A CA 1
ATOM 1990 C C . LEU B 1 64 ? -36.539 32.979 -19.205 1.00 36.06 63 LEU A C 1
ATOM 1991 O O . LEU B 1 64 ? -36.925 33.020 -18.032 1.00 37.95 63 LEU A O 1
ATOM 1996 N N . PHE B 1 65 ? -35.414 32.353 -19.565 1.00 40.54 64 PHE A N 1
ATOM 1997 C CA . PHE B 1 65 ? -34.588 31.678 -18.568 1.00 37.52 64 PHE A CA 1
ATOM 1998 C C . PHE B 1 65 ? -34.087 32.652 -17.508 1.00 35.35 64 PHE A C 1
ATOM 1999 O O . PHE B 1 65 ? -34.084 32.332 -16.314 1.00 30.07 64 PHE A O 1
ATOM 2007 N N . GLU B 1 66 ? -33.647 33.842 -17.925 1.00 36.33 65 GLU A N 1
ATOM 2008 C CA . GLU B 1 66 ? -33.153 34.817 -16.956 1.00 37.25 65 GLU A CA 1
ATOM 2009 C C . GLU B 1 66 ? -34.278 35.324 -16.064 1.00 33.67 65 GLU A C 1
ATOM 2010 O O . GLU B 1 66 ? -34.091 35.489 -14.853 1.00 35.21 65 GLU A O 1
ATOM 2016 N N . ALA B 1 67 ? -35.456 35.569 -16.645 1.00 36.21 66 ALA A N 1
ATOM 2017 C CA . ALA B 1 67 ? -36.594 36.026 -15.855 1.00 31.42 66 ALA A CA 1
ATOM 2018 C C . ALA B 1 67 ? -36.991 34.996 -14.807 1.00 33.26 66 ALA A C 1
ATOM 2019 O O . ALA B 1 67 ? -37.383 35.353 -13.691 1.00 32.48 66 ALA A O 1
ATOM 2021 N N . ILE B 1 68 ? -36.898 33.711 -15.149 1.00 31.82 67 ILE A N 1
ATOM 2022 C CA . ILE B 1 68 ? -37.236 32.669 -14.188 1.00 30.30 67 ILE A CA 1
ATOM 2023 C C . ILE B 1 68 ? -36.188 32.601 -13.086 1.00 30.67 67 ILE A C 1
ATOM 2024 O O . ILE B 1 68 ? -36.512 32.362 -11.916 1.00 34.70 67 ILE A O 1
ATOM 2029 N N . TYR B 1 69 ? -34.920 32.818 -13.436 1.00 29.44 68 TYR A N 1
ATOM 2030 C CA . TYR B 1 69 ? -33.866 32.822 -12.428 1.00 30.95 68 TYR A CA 1
ATOM 2031 C C . TYR B 1 69 ? -34.065 33.965 -11.439 1.00 32.49 68 TYR A C 1
ATOM 2032 O O . TYR B 1 69 ? -34.019 33.765 -10.220 1.00 25.28 68 TYR A O 1
ATOM 2041 N N . VAL B 1 70 ? -34.304 35.175 -11.950 1.00 33.10 69 VAL A N 1
ATOM 2042 C CA . VAL B 1 70 ? -34.556 36.318 -11.077 1.00 35.89 69 VAL A CA 1
ATOM 2043 C C . VAL B 1 70 ? -35.834 36.110 -10.271 1.00 34.74 69 VAL A C 1
ATOM 2044 O O . VAL B 1 70 ? -35.896 36.453 -9.085 1.00 35.17 69 VAL A O 1
ATOM 2048 N N . ASP B 1 71 ? -36.870 35.543 -10.897 1.00 36.10 70 ASP A N 1
ATOM 2049 C CA . ASP B 1 71 ? -38.106 35.263 -10.171 1.00 39.65 70 ASP A CA 1
ATOM 2050 C C . ASP B 1 71 ? -37.870 34.255 -9.053 1.00 36.53 70 ASP A C 1
ATOM 2051 O O . ASP B 1 71 ? -38.449 34.374 -7.967 1.00 33.93 70 ASP A O 1
ATOM 2056 N N . GLY B 1 72 ? -37.018 33.258 -9.297 1.00 33.50 71 GLY A N 1
ATOM 2057 C CA . GLY B 1 72 ? -36.704 32.299 -8.251 1.00 33.43 71 GLY A CA 1
ATOM 2058 C C . GLY B 1 72 ? -35.957 32.928 -7.090 1.00 35.55 71 GLY A C 1
ATOM 2059 O O . GLY B 1 72 ? -36.194 32.582 -5.929 1.00 31.64 71 GLY A O 1
ATOM 2060 N N . MET B 1 73 ? -35.046 33.861 -7.385 1.00 34.18 72 MET A N 1
ATOM 2061 C CA . MET B 1 73 ? -34.348 34.573 -6.318 1.00 32.84 72 MET A CA 1
ATOM 2062 C C . MET B 1 73 ? -35.311 35.420 -5.499 1.00 31.04 72 MET A C 1
ATOM 2063 O O . MET B 1 73 ? -35.242 35.426 -4.264 1.00 33.97 72 MET A O 1
ATOM 2068 N N . ASP B 1 74 ? -36.209 36.149 -6.168 1.00 29.43 73 ASP A N 1
ATOM 2069 C CA . ASP B 1 74 ? -37.230 36.909 -5.453 1.00 32.62 73 ASP A CA 1
ATOM 2070 C C . ASP B 1 74 ? -38.080 35.995 -4.579 1.00 33.58 73 ASP A C 1
ATOM 2071 O O . ASP B 1 74 ? -38.504 36.386 -3.484 1.00 34.15 73 ASP A O 1
ATOM 2076 N N . GLN B 1 75 ? -38.339 34.771 -5.049 1.00 31.33 74 GLN A N 1
ATOM 2077 C CA . GLN B 1 75 ? -39.092 33.807 -4.254 1.00 31.26 74 GLN A CA 1
ATOM 2078 C C . GLN B 1 75 ? -38.306 33.382 -3.019 1.00 28.35 74 GLN A C 1
ATOM 2079 O O . GLN B 1 75 ? -38.869 33.278 -1.923 1.00 33.26 74 GLN A O 1
ATOM 2085 N N . LEU B 1 76 ? -37.003 33.130 -3.178 1.00 30.97 75 LEU A N 1
ATOM 2086 C CA . LEU B 1 76 ? -36.166 32.807 -2.025 1.00 29.10 75 LEU A CA 1
ATOM 2087 C C . LEU B 1 76 ? -36.114 33.971 -1.043 1.00 32.16 75 LEU A C 1
ATOM 2088 O O . LEU B 1 76 ? -36.094 33.764 0.177 1.00 29.21 75 LEU A O 1
ATOM 2093 N N . SER B 1 77 ? -36.098 35.203 -1.558 1.00 26.97 76 SER A N 1
ATOM 2094 C CA . SER B 1 77 ? -36.071 36.373 -0.685 1.00 29.61 76 SER A CA 1
ATOM 2095 C C . SER B 1 77 ? -37.319 36.432 0.186 1.00 33.46 76 SER A C 1
ATOM 2096 O O . SER B 1 77 ? -37.232 36.644 1.401 1.00 36.17 76 SER A O 1
ATOM 2099 N N . GLY B 1 78 ? -38.493 36.242 -0.419 1.00 33.30 77 GLY A N 1
ATOM 2100 C CA . GLY B 1 78 ? -39.718 36.215 0.364 1.00 32.90 77 GLY A CA 1
ATOM 2101 C C . GLY B 1 78 ? -39.732 35.092 1.385 1.00 34.15 77 GLY A C 1
ATOM 2102 O O . GLY B 1 78 ? -40.262 35.249 2.488 1.00 35.75 77 GLY A O 1
ATOM 2103 N N . LEU B 1 79 ? -39.148 33.943 1.033 1.00 30.54 78 LEU A N 1
ATOM 2104 C CA . LEU B 1 79 ? -39.042 32.845 1.990 1.00 33.76 78 LEU A CA 1
ATOM 2105 C C . LEU B 1 79 ? -38.095 33.196 3.130 1.00 35.15 78 LEU A C 1
ATOM 2106 O O . LEU B 1 79 ? -38.373 32.886 4.295 1.00 34.34 78 LEU A O 1
ATOM 2111 N N . ALA B 1 80 ? -36.968 33.841 2.814 1.00 31.14 79 ALA A N 1
ATOM 2112 C CA . ALA B 1 80 ? -36.045 34.274 3.858 1.00 31.23 79 ALA A CA 1
ATOM 2113 C C . ALA B 1 80 ? -36.687 35.319 4.764 1.00 32.94 79 ALA A C 1
ATOM 2114 O O . ALA B 1 80 ? -36.489 35.296 5.986 1.00 34.18 79 ALA A O 1
ATOM 2116 N N . GLU B 1 81 ? -37.461 36.242 4.187 1.00 34.27 80 GLU A N 1
ATOM 2117 C CA . GLU B 1 81 ? -38.153 37.233 5.006 1.00 36.71 80 GLU A CA 1
ATOM 2118 C C . GLU B 1 81 ? -39.179 36.570 5.916 1.00 36.61 80 GLU A C 1
ATOM 2119 O O . GLU B 1 81 ? -39.359 36.982 7.068 1.00 34.69 80 GLU A O 1
ATOM 2125 N N . ALA B 1 82 ? -39.857 35.534 5.418 1.00 36.94 81 ALA A N 1
ATOM 2126 C CA . ALA B 1 82 ? -40.808 34.809 6.254 1.00 39.76 81 ALA A CA 1
ATOM 2127 C C . ALA B 1 82 ? -40.093 34.033 7.354 1.00 42.47 81 ALA A C 1
ATOM 2128 O O . ALA B 1 82 ? -40.564 33.987 8.497 1.00 42.37 81 ALA A O 1
ATOM 2130 N N . ALA B 1 83 ? -38.951 33.422 7.029 1.00 36.32 82 ALA A N 1
ATOM 2131 C CA . ALA B 1 83 ? -38.189 32.691 8.036 1.00 34.70 82 ALA A CA 1
ATOM 2132 C C . ALA B 1 83 ? -37.730 33.604 9.167 1.00 37.42 82 ALA A C 1
ATOM 2133 O O . ALA B 1 83 ? -37.645 33.168 10.322 1.00 32.94 82 ALA A O 1
ATOM 2135 N N . LEU B 1 84 ? -37.437 34.870 8.861 1.00 33.10 83 LEU A N 1
ATOM 2136 C CA . LEU B 1 84 ? -37.012 35.806 9.893 1.00 29.95 83 LEU A CA 1
ATOM 2137 C C . LEU B 1 84 ? -38.156 36.237 10.801 1.00 36.76 83 LEU A C 1
ATOM 2138 O O . LEU B 1 84 ? -37.899 36.842 11.847 1.00 39.97 83 LEU A O 1
ATOM 2143 N N . ARG B 1 85 ? -39.401 35.941 10.433 1.00 35.97 84 ARG A N 1
ATOM 2144 C CA . ARG B 1 85 ? -40.545 36.199 11.295 1.00 42.59 84 ARG A CA 1
ATOM 2145 C C . ARG B 1 85 ? -40.865 35.033 12.221 1.00 44.57 84 ARG A C 1
ATOM 2146 O O . ARG B 1 85 ? -41.696 35.190 13.123 1.00 40.61 84 ARG A O 1
ATOM 2154 N N . HIS B 1 86 ? -40.231 33.878 12.028 1.00 40.24 85 HIS A N 1
ATOM 2155 C CA . HIS B 1 86 ? -40.458 32.742 12.909 1.00 43.46 85 HIS A CA 1
ATOM 2156 C C . HIS B 1 86 ? -39.944 33.038 14.313 1.00 41.03 85 HIS A C 1
ATOM 2157 O O . HIS B 1 86 ? -39.011 33.823 14.508 1.00 41.90 85 HIS A O 1
ATOM 2164 N N . GLU B 1 87 ? -40.560 32.387 15.300 1.00 40.04 86 GLU A N 1
ATOM 2165 C CA . GLU B 1 87 ? -40.249 32.692 16.691 1.00 41.12 86 GLU A CA 1
ATOM 2166 C C . GLU B 1 87 ? -38.885 32.150 17.103 1.00 45.77 86 GLU A C 1
ATOM 2167 O O . GLU B 1 87 ? -38.142 32.826 17.824 1.00 43.23 86 GLU A O 1
ATOM 2173 N N . ASN B 1 88 ? -38.538 30.943 16.662 1.00 45.40 87 ASN A N 1
ATOM 2174 C CA . ASN B 1 88 ? -37.270 30.314 17.011 1.00 41.68 87 ASN A CA 1
ATOM 2175 C C . ASN B 1 88 ? -36.324 30.370 15.819 1.00 38.93 87 ASN A C 1
ATOM 2176 O O . ASN B 1 88 ? -36.686 29.959 14.711 1.00 36.17 87 ASN A O 1
ATOM 2181 N N . SER B 1 89 ? -35.103 30.859 16.059 1.00 33.57 88 SER A N 1
ATOM 2182 C CA . SER B 1 89 ? -34.167 31.093 14.963 1.00 34.54 88 SER A CA 1
ATOM 2183 C C . SER B 1 89 ? -33.664 29.793 14.345 1.00 34.89 88 SER A C 1
ATOM 2184 O O . SER B 1 89 ? -33.333 29.769 13.154 1.00 32.55 88 SER A O 1
ATOM 2187 N N . TRP B 1 90 ? -33.586 28.710 15.121 1.00 36.48 89 TRP A N 1
ATOM 2188 C CA . TRP B 1 90 ? -33.160 27.443 14.532 1.00 39.07 89 TRP A CA 1
ATOM 2189 C C . TRP B 1 90 ? -34.260 26.847 13.666 1.00 36.86 89 TRP A C 1
ATOM 2190 O O . TRP B 1 90 ? -34.001 26.375 12.553 1.00 36.80 89 TRP A O 1
ATOM 2201 N N . GLU B 1 91 ? -35.496 26.844 14.170 1.00 35.48 90 GLU A N 1
ATOM 2202 C CA . GLU B 1 91 ? -36.618 26.386 13.360 1.00 37.61 90 GLU A CA 1
ATOM 2203 C C . GLU B 1 91 ? -36.759 27.239 12.105 1.00 40.60 90 GLU A C 1
ATOM 2204 O O . GLU B 1 91 ? -37.079 26.724 11.028 1.00 39.55 90 GLU A O 1
ATOM 2210 N N . GLY B 1 92 ? -36.508 28.545 12.222 1.00 40.09 91 GLY A N 1
ATOM 2211 C CA . GLY B 1 92 ? -36.528 29.399 11.046 1.00 35.68 91 GLY A CA 1
ATOM 2212 C C . GLY B 1 92 ? -35.460 29.022 10.037 1.00 32.17 91 GLY A C 1
ATOM 2213 O O . GLY B 1 92 ? -35.706 29.023 8.828 1.00 32.29 91 GLY A O 1
ATOM 2214 N N . PHE B 1 93 ? -34.262 28.684 10.520 1.00 31.08 92 PHE A N 1
ATOM 2215 C CA . PHE B 1 93 ? -33.190 28.254 9.627 1.00 27.45 92 PHE A CA 1
ATOM 2216 C C . PHE B 1 93 ? -33.547 26.944 8.935 1.00 27.52 92 PHE A C 1
ATOM 2217 O O . PHE B 1 93 ? -33.455 26.833 7.706 1.00 32.62 92 PHE A O 1
ATOM 2225 N N . GLU B 1 94 ? -33.956 25.940 9.713 1.00 27.74 93 GLU A N 1
ATOM 2226 C CA . GLU B 1 94 ? -34.313 24.644 9.145 1.00 34.06 93 GLU A CA 1
ATOM 2227 C C . GLU B 1 94 ? -35.494 24.765 8.190 1.00 31.79 93 GLU A C 1
ATOM 2228 O O . GLU B 1 94 ? -35.519 24.120 7.135 1.00 33.85 93 GLU A O 1
ATOM 2234 N N . TRP B 1 95 ? -36.484 25.587 8.546 1.00 31.04 94 TRP A N 1
ATOM 2235 C CA . TRP B 1 95 ? -37.628 25.790 7.665 1.00 30.60 94 TRP A CA 1
ATOM 2236 C C . TRP B 1 95 ? -37.201 26.427 6.351 1.00 32.93 94 TRP A C 1
ATOM 2237 O O . TRP B 1 95 ? -37.652 26.013 5.277 1.00 30.06 94 TRP A O 1
ATOM 2248 N N . PHE B 1 96 ? -36.326 27.435 6.414 1.00 31.85 95 PHE A N 1
ATOM 2249 C CA . PHE B 1 96 ? -35.879 28.081 5.188 1.00 30.53 95 PHE A CA 1
ATOM 2250 C C . PHE B 1 96 ? -35.134 27.106 4.288 1.00 30.14 95 PHE A C 1
ATOM 2251 O O . PHE B 1 96 ? -35.363 27.076 3.073 1.00 29.42 95 PHE A O 1
ATOM 2259 N N . VAL B 1 97 ? -34.223 26.315 4.861 1.00 32.39 96 VAL A N 1
ATOM 2260 C CA . VAL B 1 97 ? -33.479 25.350 4.059 1.00 31.28 96 VAL A CA 1
ATOM 2261 C C . VAL B 1 97 ? -34.433 24.376 3.379 1.00 32.14 96 VAL A C 1
ATOM 2262 O O . VAL B 1 97 ? -34.283 24.072 2.189 1.00 33.01 96 VAL A O 1
ATOM 2266 N N . HIS B 1 98 ? -35.441 23.893 4.115 1.00 32.87 97 HIS A N 1
ATOM 2267 C CA . HIS B 1 98 ? -36.443 23.002 3.533 1.00 36.52 97 HIS A CA 1
ATOM 2268 C C . HIS B 1 98 ? -37.125 23.646 2.332 1.00 34.37 97 HIS A C 1
ATOM 2269 O O . HIS B 1 98 ? -37.238 23.032 1.265 1.00 36.74 97 HIS A O 1
ATOM 2276 N N . GLN B 1 99 ? -37.602 24.883 2.497 1.00 35.37 98 GLN A N 1
ATOM 2277 C CA . GLN B 1 99 ? -38.323 25.556 1.420 1.00 31.90 98 GLN A CA 1
ATOM 2278 C C . GLN B 1 99 ? -37.412 25.842 0.234 1.00 32.42 98 GLN A C 1
ATOM 2279 O O . GLN B 1 99 ? -37.825 25.691 -0.922 1.00 35.69 98 GLN A O 1
ATOM 2285 N N . MET B 1 100 ? -36.170 26.256 0.500 1.00 29.91 99 MET A N 1
ATOM 2286 C CA . MET B 1 100 ? -35.244 26.576 -0.582 1.00 32.28 99 MET A CA 1
ATOM 2287 C C . MET B 1 100 ? -34.897 25.338 -1.398 1.00 34.86 99 MET A C 1
ATOM 2288 O O . MET B 1 100 ? -34.973 25.355 -2.633 1.00 28.52 99 MET A O 1
ATOM 2293 N N . CYS B 1 101 ? -34.513 24.252 -0.722 1.00 28.83 100 CYS A N 1
ATOM 2294 C CA . CYS B 1 101 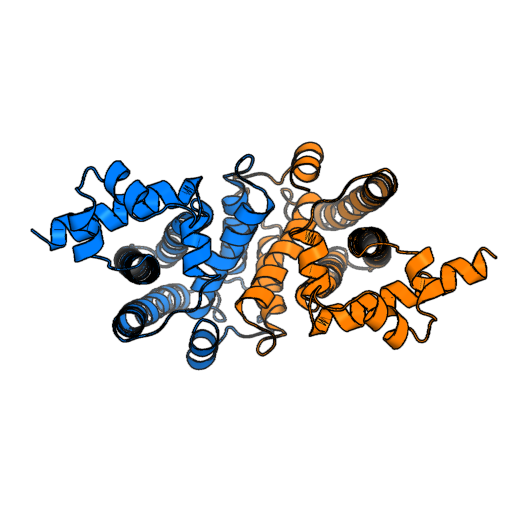? -34.044 23.065 -1.427 1.00 27.82 100 CYS A CA 1
ATOM 2295 C C . CYS B 1 101 ? -35.162 22.386 -2.205 1.00 28.52 100 CYS A C 1
ATOM 2296 O O . CYS B 1 101 ? -34.904 21.787 -3.254 1.00 36.07 100 CYS A O 1
ATOM 2299 N N . GLU B 1 102 ? -36.404 22.478 -1.721 1.00 25.86 101 GLU A N 1
ATOM 2300 C CA . GLU B 1 102 ? -37.514 21.816 -2.401 1.00 31.44 101 GLU A CA 1
ATOM 2301 C C . GLU B 1 102 ? -37.716 22.359 -3.810 1.00 33.84 101 GLU A C 1
ATOM 2302 O O . GLU B 1 102 ? -38.097 21.609 -4.716 1.00 32.63 101 GLU A O 1
ATOM 2308 N N . ILE B 1 103 ? -37.454 23.651 -4.012 1.00 32.67 102 ILE A N 1
ATOM 2309 C CA . ILE B 1 103 ? -37.708 24.285 -5.303 1.00 31.49 102 ILE A CA 1
ATOM 2310 C C . ILE B 1 103 ? -36.865 23.641 -6.395 1.00 31.76 102 ILE A C 1
ATOM 2311 O O . ILE B 1 103 ? -37.367 23.296 -7.471 1.00 34.64 102 ILE A O 1
ATOM 2316 N N . THR B 1 104 ? -35.572 23.472 -6.137 1.00 29.04 103 THR A N 1
ATOM 2317 C CA . THR B 1 104 ? -34.668 22.934 -7.142 1.00 28.22 103 THR A CA 1
ATOM 2318 C C . THR B 1 104 ? -34.535 21.417 -7.087 1.00 29.39 103 THR A C 1
ATOM 2319 O O . THR B 1 104 ? -34.149 20.808 -8.090 1.00 30.30 103 THR A O 1
ATOM 2323 N N . ALA B 1 105 ? -34.844 20.790 -5.954 1.00 29.61 104 ALA A N 1
ATOM 2324 C CA . ALA B 1 105 ? -34.723 19.342 -5.855 1.00 30.58 104 ALA A CA 1
ATOM 2325 C C . ALA B 1 105 ? -35.883 18.600 -6.502 1.00 28.11 104 ALA A C 1
ATOM 2326 O O . ALA B 1 105 ? -35.762 17.396 -6.746 1.00 34.54 104 ALA A O 1
ATOM 2328 N N . THR B 1 106 ? -36.997 19.276 -6.786 1.00 29.02 105 THR A N 1
ATOM 2329 C CA . THR B 1 106 ? -38.153 18.641 -7.408 1.00 31.83 105 THR A CA 1
ATOM 2330 C C . THR B 1 106 ? -38.443 19.182 -8.803 1.00 34.84 105 THR A C 1
ATOM 2331 O O . THR B 1 106 ? -39.532 18.938 -9.335 1.00 41.43 105 THR A O 1
ATOM 2335 N N . ASN B 1 107 ? -37.504 19.908 -9.410 1.00 35.62 106 ASN A N 1
ATOM 2336 C CA . ASN B 1 107 ? -37.726 20.500 -10.730 1.00 37.68 106 ASN A CA 1
ATOM 2337 C C . ASN B 1 107 ? -36.373 20.550 -11.435 1.00 38.15 106 ASN A C 1
ATOM 2338 O O . ASN B 1 107 ? -35.562 21.440 -11.161 1.00 34.34 106 ASN A O 1
ATOM 2343 N N . ARG B 1 108 ? -36.141 19.598 -12.344 1.00 37.27 107 ARG A N 1
ATOM 2344 C CA . ARG B 1 108 ? -34.834 19.512 -12.988 1.00 40.00 107 ARG A CA 1
ATOM 2345 C C . ARG B 1 108 ? -34.575 20.701 -13.907 1.00 39.03 107 ARG A C 1
ATOM 2346 O O . ARG B 1 108 ? -33.416 21.084 -14.107 1.00 38.28 107 ARG A O 1
ATOM 2354 N N . GLY B 1 109 ? -35.629 21.301 -14.463 1.00 35.94 108 GLY A N 1
ATOM 2355 C CA . GLY B 1 109 ? -35.442 22.503 -15.261 1.00 34.57 108 GLY A CA 1
ATOM 2356 C C . GLY B 1 109 ? -34.957 23.675 -14.430 1.00 33.87 108 GLY A C 1
ATOM 2357 O O . GLY B 1 109 ? -34.012 24.374 -14.809 1.00 36.02 108 GLY A O 1
ATOM 2358 N N . LEU B 1 110 ? -35.597 23.906 -13.279 1.00 35.01 109 LEU A N 1
ATOM 2359 C CA . LEU B 1 110 ? -35.152 24.974 -12.388 1.00 35.81 109 LEU A CA 1
ATOM 2360 C C . LEU B 1 110 ? -33.757 24.691 -11.848 1.00 35.80 109 LEU A C 1
ATOM 2361 O O . LEU B 1 110 ? -32.940 25.607 -11.702 1.00 33.66 109 LEU A O 1
ATOM 2366 N N . ARG B 1 111 ? -33.471 23.423 -11.542 1.00 28.60 110 ARG A N 1
ATOM 2367 C CA . ARG B 1 111 ? -32.139 23.040 -11.087 1.00 27.77 110 ARG A CA 1
ATOM 2368 C C . ARG B 1 111 ? -31.081 23.391 -12.125 1.00 30.16 110 ARG A C 1
ATOM 2369 O O . ARG B 1 111 ? -29.998 23.881 -11.780 1.00 33.98 110 ARG A O 1
ATOM 2377 N N . GLU B 1 112 ? -31.379 23.153 -13.402 1.00 30.16 111 GLU A N 1
ATOM 2378 C CA . GLU B 1 112 ? -30.427 23.491 -14.454 1.00 44.96 111 GLU A CA 1
ATOM 2379 C C . GLU B 1 112 ? -30.230 24.999 -14.556 1.00 44.62 111 GLU A C 1
ATOM 2380 O O . GLU B 1 112 ? -29.110 25.470 -14.785 1.00 44.75 111 GLU A O 1
ATOM 2386 N N . ILE B 1 113 ? -31.304 25.771 -14.386 1.00 41.08 112 ILE A N 1
ATOM 2387 C CA . ILE B 1 113 ? -31.192 27.223 -14.460 1.00 39.36 112 ILE A CA 1
ATOM 2388 C C . ILE B 1 113 ? -30.466 27.769 -13.238 1.00 37.89 112 ILE A C 1
ATOM 2389 O O . ILE B 1 113 ? -29.635 28.677 -13.348 1.00 38.61 112 ILE A O 1
ATOM 2394 N N . ALA B 1 114 ? -30.751 27.214 -12.058 1.00 34.16 113 ALA A N 1
ATOM 2395 C CA . ALA B 1 114 ? -30.211 27.779 -10.827 1.00 34.81 113 ALA A CA 1
ATOM 2396 C C . ALA B 1 114 ? -28.710 27.542 -10.703 1.00 35.58 113 ALA A C 1
ATOM 2397 O O . ALA B 1 114 ? -27.982 28.408 -10.205 1.00 43.38 113 ALA A O 1
ATOM 2399 N N . PHE B 1 115 ? -28.226 26.390 -11.149 1.00 38.00 114 PHE A N 1
ATOM 2400 C CA . PHE B 1 115 ? -26.861 25.976 -10.843 1.00 43.37 114 PHE A CA 1
ATOM 2401 C C . PHE B 1 115 ? -26.018 25.664 -12.069 1.00 57.00 114 PHE A C 1
ATOM 2402 O O . PHE B 1 115 ? -24.840 26.024 -12.104 1.00 61.85 114 PHE A O 1
ATOM 2410 N N . SER B 1 116 ? -26.578 24.988 -13.073 1.00 63.62 115 SER A N 1
ATOM 2411 C CA . SER B 1 116 ? -25.856 24.684 -14.303 1.00 72.44 115 SER A CA 1
ATOM 2412 C C . SER B 1 116 ? -25.966 25.800 -15.334 1.00 77.40 115 SER A C 1
ATOM 2413 O O . SER B 1 116 ? -25.987 25.528 -16.542 1.00 82.69 115 SER A O 1
ATOM 2416 N N . LYS B 1 117 ? -26.034 27.052 -14.886 1.00 74.33 116 LYS A N 1
ATOM 2417 C CA . LYS B 1 117 ? -26.223 28.187 -15.775 1.00 72.41 116 LYS A CA 1
ATOM 2418 C C . LYS B 1 117 ? -25.482 29.387 -15.208 1.00 68.39 116 LYS A C 1
ATOM 2419 O O . LYS B 1 117 ? -25.426 29.571 -13.989 1.00 60.58 116 LYS A O 1
ATOM 2425 N N . ALA B 1 118 ? -24.910 30.193 -16.098 1.00 70.14 117 ALA A N 1
ATOM 2426 C CA . ALA B 1 118 ? -24.252 31.437 -15.723 1.00 67.75 117 ALA A CA 1
ATOM 2427 C C . ALA B 1 118 ? -25.174 32.603 -16.050 1.00 68.63 117 ALA A C 1
ATOM 2428 O O . ALA B 1 118 ? -25.736 32.666 -17.149 1.00 75.55 117 ALA A O 1
ATOM 2430 N N . HIS B 1 119 ? -25.333 33.518 -15.097 1.00 64.96 118 HIS A N 1
ATOM 2431 C CA . HIS B 1 119 ? -26.262 34.627 -15.238 1.00 60.59 118 HIS A CA 1
ATOM 2432 C C . HIS B 1 119 ? -25.568 35.941 -14.906 1.00 57.60 118 HIS A C 1
ATOM 2433 O O . HIS B 1 119 ? -24.585 35.983 -14.161 1.00 53.84 118 HIS A O 1
ATOM 2440 N N . GLY B 1 120 ? -26.101 37.017 -15.472 1.00 54.74 119 GLY A N 1
ATOM 2441 C CA . GLY B 1 120 ? -25.587 38.345 -15.229 1.00 50.25 119 GLY A CA 1
ATOM 2442 C C . GLY B 1 120 ? -26.591 39.391 -15.657 1.00 52.80 119 GLY A C 1
ATOM 2443 O O . GLY B 1 120 ? -27.724 39.077 -16.028 1.00 48.47 119 GLY A O 1
ATOM 2444 N N . GLY B 1 121 ? -26.160 40.646 -15.604 1.00 44.88 120 GLY A N 1
ATOM 2445 C CA . GLY B 1 121 ? -26.996 41.763 -15.990 1.00 42.46 120 GLY A CA 1
ATOM 2446 C C . GLY B 1 121 ? -27.622 42.461 -14.793 1.00 41.71 120 GLY A C 1
ATOM 2447 O O . GLY B 1 121 ? -27.525 42.022 -13.644 1.00 36.32 120 GLY A O 1
ATOM 2448 N N . ASP B 1 122 ? -28.296 43.575 -15.097 1.00 44.90 121 ASP A N 1
ATOM 2449 C CA . ASP B 1 122 ? -28.843 44.443 -14.055 1.00 38.26 121 ASP A CA 1
ATOM 2450 C C . ASP B 1 122 ? -29.855 43.709 -13.184 1.00 34.58 121 ASP A C 1
ATOM 2451 O O . ASP B 1 122 ? -29.791 43.770 -11.951 1.00 33.29 121 ASP A O 1
ATOM 2456 N N . HIS B 1 123 ? -30.810 43.020 -13.813 1.00 33.47 122 HIS A N 1
ATOM 2457 C CA . HIS B 1 123 ? -31.870 42.367 -13.053 1.00 32.16 122 HIS A CA 1
ATOM 2458 C C . HIS B 1 123 ? -31.309 41.285 -12.139 1.00 32.68 122 HIS A C 1
ATOM 2459 O O . HIS B 1 123 ? -31.734 41.156 -10.985 1.00 31.48 122 HIS A O 1
ATOM 2466 N N . VAL B 1 124 ? -30.342 40.507 -12.631 1.00 33.43 123 VAL A N 1
ATOM 2467 C CA . VAL B 1 124 ? -29.752 39.454 -11.809 1.00 36.06 123 VAL A CA 1
ATOM 2468 C C . VAL B 1 124 ? -29.003 40.054 -10.622 1.00 31.25 123 VAL A C 1
ATOM 2469 O O . VAL B 1 124 ? -29.112 39.562 -9.492 1.00 32.57 123 VAL A O 1
ATOM 2473 N N . GLU B 1 125 ? -28.242 41.127 -10.852 1.00 35.38 124 GLU A N 1
ATOM 2474 C CA . GLU B 1 125 ? -27.510 41.755 -9.755 1.00 32.97 124 GLU A CA 1
ATOM 2475 C C . GLU B 1 125 ? -28.458 42.336 -8.712 1.00 30.70 124 GLU A C 1
ATOM 2476 O O . GLU B 1 125 ? -28.197 42.238 -7.508 1.00 38.42 124 GLU A O 1
ATOM 2482 N N . ALA B 1 126 ? -29.560 42.948 -9.153 1.00 31.16 125 ALA A N 1
ATOM 2483 C CA . ALA B 1 126 ? -30.517 43.510 -8.207 1.00 32.16 125 ALA A CA 1
ATOM 2484 C C . ALA B 1 126 ? -31.198 42.424 -7.386 1.00 36.87 125 ALA A C 1
ATOM 2485 O O . ALA B 1 126 ? -31.499 42.638 -6.206 1.00 37.63 125 ALA A O 1
ATOM 2487 N N . GLY B 1 127 ? -31.450 41.259 -7.988 1.00 34.03 126 GLY A N 1
ATOM 2488 C CA . GLY B 1 127 ? -32.036 40.162 -7.236 1.00 29.18 126 GLY A CA 1
ATOM 2489 C C . GLY B 1 127 ? -31.076 39.579 -6.216 1.00 28.99 126 GLY A C 1
ATOM 2490 O O . GLY B 1 127 ? -31.466 39.276 -5.086 1.00 33.99 126 GLY A O 1
ATOM 2491 N N . ARG B 1 128 ? -29.808 39.413 -6.599 1.00 34.56 127 ARG A N 1
ATOM 2492 C CA . ARG B 1 128 ? -28.816 38.930 -5.644 1.00 34.96 127 ARG A CA 1
ATOM 2493 C C . ARG B 1 128 ? -28.599 39.930 -4.517 1.00 36.92 127 ARG A C 1
ATOM 2494 O O . ARG B 1 128 ? -28.343 39.533 -3.374 1.00 37.42 127 ARG A O 1
ATOM 2502 N N . ALA B 1 129 ? -28.703 41.226 -4.820 1.00 37.46 128 ALA A N 1
ATOM 2503 C CA . ALA B 1 129 ? -28.501 42.257 -3.809 1.00 36.79 128 ALA A CA 1
ATOM 2504 C C . ALA B 1 129 ? -29.559 42.196 -2.717 1.00 41.72 128 ALA A C 1
ATOM 2505 O O . ALA B 1 129 ? -29.288 42.573 -1.572 1.00 47.20 128 ALA A O 1
ATOM 2507 N N . ARG B 1 130 ? -30.770 41.755 -3.051 1.00 34.64 129 ARG A N 1
ATOM 2508 C CA . ARG B 1 130 ? -31.820 41.582 -2.058 1.00 33.82 129 ARG A CA 1
ATOM 2509 C C . ARG B 1 130 ? -31.679 40.264 -1.309 1.00 33.20 129 ARG A C 1
ATOM 2510 O O . ARG B 1 130 ? -31.915 40.210 -0.096 1.00 33.79 129 ARG A O 1
ATOM 2518 N N . LEU B 1 131 ? -31.279 39.202 -2.010 1.00 32.97 130 LEU A N 1
ATOM 2519 C CA . LEU B 1 131 ? -31.274 37.868 -1.420 1.00 29.25 130 LEU A CA 1
ATOM 2520 C C . LEU B 1 131 ? -30.095 37.665 -0.475 1.00 30.24 130 LEU A C 1
ATOM 2521 O O . LEU B 1 131 ? -30.268 37.161 0.640 1.00 31.30 130 LEU A O 1
ATOM 2526 N N . LEU B 1 132 ? -28.891 38.044 -0.906 1.00 29.74 131 LEU A N 1
ATOM 2527 C CA . LEU B 1 132 ? -27.692 37.757 -0.118 1.00 30.98 131 LEU A CA 1
ATOM 2528 C C . LEU B 1 132 ? -27.750 38.295 1.307 1.00 29.14 131 LEU A C 1
ATOM 2529 O O . LEU B 1 132 ? -27.399 37.545 2.235 1.00 31.15 131 LEU A O 1
ATOM 2534 N N . PRO B 1 133 ? -28.152 39.546 1.567 1.00 30.93 132 PRO A N 1
ATOM 2535 C CA . PRO B 1 133 ? -28.210 39.990 2.968 1.00 33.20 132 PRO A CA 1
ATOM 2536 C C . PRO B 1 133 ? -29.285 39.284 3.774 1.00 33.58 132 PRO A C 1
ATOM 2537 O O . PRO B 1 133 ? -29.109 39.104 4.985 1.00 35.57 132 PRO A O 1
ATOM 2541 N N . LEU B 1 134 ? -30.389 38.874 3.143 1.00 37.35 133 LEU A N 1
ATOM 2542 C CA . LEU B 1 134 ? -31.395 38.086 3.849 1.00 36.69 133 LEU A CA 1
ATOM 2543 C C . LEU B 1 134 ? -30.838 36.735 4.279 1.00 35.36 133 LEU A C 1
ATOM 2544 O O . LEU B 1 134 ? -31.095 36.282 5.401 1.00 34.74 133 LEU A O 1
ATOM 2549 N N . LEU B 1 135 ? -30.084 36.072 3.397 1.00 33.36 134 LEU A N 1
ATOM 2550 C CA . LEU B 1 135 ? -29.433 34.820 3.772 1.00 31.39 134 LEU A CA 1
ATOM 2551 C C . LEU B 1 135 ? -28.477 35.029 4.938 1.00 27.47 134 LEU A C 1
ATOM 2552 O O . LEU B 1 135 ? -28.370 34.177 5.829 1.00 29.90 134 LEU A O 1
ATOM 2557 N N . SER B 1 136 ? -27.770 36.161 4.943 1.00 25.92 135 SER A N 1
ATOM 2558 C CA . SER B 1 136 ? -26.856 36.465 6.038 1.00 33.14 135 SER A CA 1
ATOM 2559 C C . SER B 1 136 ? -27.607 36.639 7.352 1.00 36.91 135 SER A C 1
ATOM 2560 O O . SER B 1 136 ? -27.154 36.163 8.399 1.00 35.67 135 SER A O 1
ATOM 2563 N N . LYS B 1 137 ? -28.759 37.315 7.317 1.00 37.52 136 LYS A N 1
ATOM 2564 C CA . LYS B 1 137 ? -29.518 37.554 8.542 1.00 32.34 136 LYS A CA 1
ATOM 2565 C C . LYS B 1 137 ? -30.082 36.258 9.111 1.00 30.97 136 LYS A C 1
ATOM 2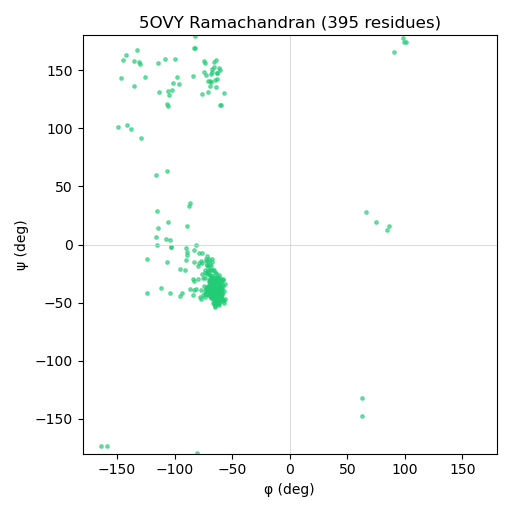566 O O . LYS B 1 137 ? -30.140 36.086 10.334 1.00 33.02 136 LYS A O 1
ATOM 2572 N N . VAL B 1 138 ? -30.505 35.338 8.242 1.00 30.54 137 VAL A N 1
ATOM 2573 C CA . VAL B 1 138 ? -31.011 34.050 8.715 1.00 35.83 137 VAL A CA 1
ATOM 2574 C C . VAL B 1 138 ? -29.906 33.268 9.415 1.00 35.07 137 VAL A C 1
ATOM 2575 O O . VAL B 1 138 ? -30.112 32.708 10.498 1.00 35.03 137 VAL A O 1
ATOM 2579 N N . VAL B 1 139 ? -28.713 33.232 8.815 1.00 31.35 138 VAL A N 1
ATOM 2580 C CA . VAL B 1 139 ? -27.581 32.543 9.430 1.00 33.94 138 VAL A CA 1
ATOM 2581 C C . VAL B 1 139 ? -27.133 33.262 10.700 1.00 36.52 138 VAL A C 1
ATOM 2582 O O . VAL B 1 139 ? -26.857 32.624 11.724 1.00 35.05 138 VAL A O 1
ATOM 2586 N N . GLU B 1 140 ? -27.062 34.596 10.660 1.00 34.92 139 GLU A N 1
ATOM 2587 C CA . GLU B 1 140 ? -26.575 35.354 11.811 1.00 37.43 139 GLU A CA 1
ATOM 2588 C C . GLU B 1 140 ? -27.466 35.154 13.032 1.00 34.59 139 GLU A C 1
ATOM 2589 O O . GLU B 1 140 ? -26.970 35.023 14.158 1.00 34.98 139 GLU A O 1
ATOM 2595 N N . ARG B 1 141 ? -28.785 35.131 12.830 1.00 36.25 140 ARG A N 1
ATOM 2596 C CA . ARG B 1 141 ? -29.707 35.020 13.955 1.00 36.59 140 ARG A CA 1
ATOM 2597 C C . ARG B 1 141 ? -29.587 33.662 14.636 1.00 38.64 140 ARG A C 1
ATOM 2598 O O . ARG B 1 141 ? -29.521 33.583 15.869 1.00 35.35 140 ARG A O 1
ATOM 2606 N N . ALA B 1 142 ? -29.548 32.583 13.850 1.00 35.22 141 ALA A N 1
ATOM 2607 C CA . ALA B 1 142 ? -29.425 31.249 14.427 1.00 36.32 141 ALA A CA 1
ATOM 2608 C C . ALA B 1 142 ? -28.081 31.055 15.115 1.00 37.34 141 ALA A C 1
ATOM 2609 O O . ALA B 1 142 ? -27.991 30.300 16.088 1.00 34.24 141 ALA A O 1
ATOM 2611 N N . GLN B 1 143 ? -27.032 31.723 14.630 1.00 42.74 142 GLN A N 1
ATOM 2612 C CA . GLN B 1 143 ? -25.733 31.640 15.292 1.00 39.11 142 GLN A CA 1
ATOM 2613 C C . GLN B 1 143 ? -25.728 32.421 16.600 1.00 41.64 142 GLN A C 1
ATOM 2614 O O . GLN B 1 143 ? -25.125 31.987 17.588 1.00 38.62 142 GLN A O 1
ATOM 2620 N N . GLU B 1 144 ? -26.397 33.576 16.624 1.00 35.98 143 GLU A N 1
ATOM 2621 C CA . GLU B 1 144 ? -26.401 34.397 17.830 1.00 42.62 143 GLU A CA 1
ATOM 2622 C C . GLU B 1 144 ? -27.152 33.719 18.967 1.00 43.88 143 GLU A C 1
ATOM 2623 O O . GLU B 1 144 ? -26.779 33.875 20.135 1.00 46.74 143 GLU A O 1
ATOM 2629 N N . ASP B 1 145 ? -28.203 32.966 18.651 1.00 41.70 144 ASP A N 1
ATOM 2630 C CA . ASP B 1 145 ? -28.947 32.231 19.664 1.00 40.81 144 ASP A CA 1
ATOM 2631 C C . ASP B 1 145 ? -28.278 30.918 20.050 1.00 40.82 144 ASP A C 1
ATOM 2632 O O . ASP B 1 145 ? -28.805 30.202 20.910 1.00 42.22 144 ASP A O 1
ATOM 2637 N N . GLY B 1 146 ? -27.136 30.590 19.448 1.00 37.74 145 GLY A N 1
ATOM 2638 C CA . GLY B 1 146 ? -26.377 29.415 19.826 1.00 37.29 145 GLY A CA 1
ATOM 2639 C C . GLY B 1 146 ? -26.812 28.119 19.182 1.00 37.05 145 GLY A C 1
ATOM 2640 O O . GLY B 1 146 ? -26.368 27.051 19.622 1.00 40.34 145 GLY A O 1
ATOM 2641 N N . TYR B 1 147 ? -27.658 28.169 18.155 1.00 36.86 146 TYR A N 1
ATOM 2642 C CA . TYR B 1 147 ? -28.155 26.946 17.534 1.00 36.26 146 TYR A CA 1
ATOM 2643 C C . TYR B 1 147 ? -27.313 26.510 16.341 1.00 33.72 146 TYR A C 1
ATOM 2644 O O . TYR B 1 147 ? -27.050 25.313 16.175 1.00 35.06 146 TYR A O 1
ATOM 2653 N N . LEU B 1 148 ? -26.895 27.456 15.506 1.00 32.57 147 LEU A N 1
ATOM 2654 C CA . LEU B 1 148 ? -26.147 27.175 14.289 1.00 26.95 147 LEU A CA 1
ATOM 2655 C C . LEU B 1 148 ? -24.654 27.332 14.552 1.00 30.65 147 LEU A C 1
ATOM 2656 O O . LEU B 1 148 ? -24.233 28.265 15.241 1.00 32.72 147 LEU A O 1
ATOM 2661 N N . ARG B 1 149 ? -23.857 26.413 14.007 1.00 28.32 148 ARG A N 1
ATOM 2662 C CA . ARG B 1 149 ? -22.428 26.428 14.283 1.00 29.37 148 ARG A CA 1
ATOM 2663 C C . ARG B 1 149 ? -21.791 27.711 13.743 1.00 32.45 148 ARG A C 1
ATOM 2664 O O . ARG B 1 149 ? -22.240 28.261 12.733 1.00 34.02 148 ARG A O 1
ATOM 2672 N N . PRO B 1 150 ? -20.753 28.226 14.415 1.00 38.07 149 PRO A N 1
ATOM 2673 C CA . PRO B 1 150 ? -20.227 29.550 14.042 1.00 34.99 149 PRO A CA 1
ATOM 2674 C C . PRO B 1 150 ? -19.539 29.588 12.686 1.00 41.72 149 PRO A C 1
ATOM 2675 O O . PRO B 1 150 ? -19.376 30.683 12.133 1.00 37.64 149 PRO A O 1
ATOM 2679 N N . GLU B 1 151 ? -19.133 28.443 12.132 1.00 41.09 150 GLU A N 1
ATOM 2680 C CA . GLU B 1 151 ? -18.508 28.435 10.812 1.00 42.36 150 GLU A CA 1
ATOM 2681 C C . GLU B 1 151 ? -19.501 28.717 9.694 1.00 32.23 150 GLU A C 1
ATOM 2682 O O . GLU B 1 151 ? -19.079 29.045 8.581 1.00 34.17 150 GLU A O 1
ATOM 2688 N N . ALA B 1 152 ? -20.799 28.584 9.959 1.00 27.02 151 ALA A N 1
ATOM 2689 C CA . ALA B 1 152 ? -21.801 28.716 8.912 1.00 30.57 151 ALA A CA 1
ATOM 2690 C C . ALA B 1 152 ? -21.763 30.106 8.290 1.00 35.24 151 ALA A C 1
ATOM 2691 O O . ALA B 1 152 ? -21.383 31.093 8.929 1.00 30.90 151 ALA A O 1
ATOM 2693 N N . SER B 1 153 ? -22.164 30.177 7.023 1.00 31.36 152 SER A N 1
ATOM 2694 C CA . SER B 1 153 ? -22.202 31.435 6.295 1.00 34.86 152 SER A CA 1
ATOM 2695 C C . SER B 1 153 ? -23.421 31.461 5.386 1.00 33.22 152 SER A C 1
ATOM 2696 O O . SER B 1 153 ? -24.033 30.429 5.100 1.00 29.49 152 SER A O 1
ATOM 2699 N N . ALA B 1 154 ? -23.766 32.669 4.930 1.00 29.73 153 ALA A N 1
ATOM 2700 C CA . ALA B 1 154 ? -24.831 32.808 3.943 1.00 27.32 153 ALA A CA 1
ATOM 2701 C C . ALA B 1 154 ? -24.509 32.045 2.664 1.00 26.75 153 ALA A C 1
ATOM 2702 O O . ALA B 1 154 ? -25.418 31.550 1.989 1.00 28.59 153 ALA A O 1
ATOM 2704 N N . THR B 1 155 ? -23.227 31.928 2.321 1.00 27.38 154 THR A N 1
ATOM 2705 C CA . THR B 1 155 ? -22.827 31.250 1.097 1.00 31.57 154 THR A CA 1
ATOM 2706 C C . THR B 1 155 ? -22.919 29.732 1.199 1.00 29.40 154 THR A C 1
ATOM 2707 O O . THR B 1 155 ? -22.728 29.052 0.185 1.00 34.10 154 THR A O 1
ATOM 2711 N N . ASP B 1 156 ? -23.203 29.185 2.387 1.00 25.51 155 ASP A N 1
ATOM 2712 C CA . ASP B 1 156 ? -23.505 27.759 2.490 1.00 29.50 155 ASP A CA 1
ATOM 2713 C C . ASP B 1 156 ? -24.869 27.438 1.896 1.00 34.68 155 ASP A C 1
ATOM 2714 O O . ASP B 1 156 ? -25.110 26.299 1.477 1.00 33.18 155 ASP A O 1
ATOM 2719 N N . MET B 1 157 ? -25.770 28.422 1.871 1.00 31.82 156 MET A N 1
ATOM 2720 C CA . MET B 1 157 ? -27.134 28.186 1.397 1.00 31.13 156 MET A CA 1
ATOM 2721 C C . MET B 1 157 ? -27.193 27.745 -0.058 1.00 31.82 156 MET A C 1
ATOM 2722 O O . MET B 1 157 ? -27.906 26.768 -0.350 1.00 32.87 156 MET A O 1
ATOM 2727 N N . PRO B 1 158 ? -26.522 28.402 -1.014 1.00 35.70 157 PRO A N 1
ATOM 2728 C CA . PRO B 1 158 ? -26.575 27.892 -2.394 1.00 34.34 157 PRO A CA 1
ATOM 2729 C C . PRO B 1 158 ? -26.069 26.468 -2.519 1.00 32.07 157 PRO A C 1
ATOM 2730 O O . PRO B 1 158 ? -26.598 25.698 -3.331 1.00 31.21 157 PRO A O 1
ATOM 2734 N N . PHE B 1 159 ? -25.069 26.084 -1.728 1.00 26.20 158 PHE A N 1
ATOM 2735 C CA . PHE B 1 159 ? -24.544 24.731 -1.844 1.00 25.43 158 PHE A CA 1
ATOM 2736 C C . PHE B 1 159 ? -25.494 23.698 -1.258 1.00 27.07 158 PHE A C 1
ATOM 2737 O O . PHE B 1 159 ? -25.510 22.557 -1.726 1.00 28.46 158 PHE A O 1
ATOM 2745 N N . PHE B 1 160 ? -26.301 24.069 -0.263 1.00 26.55 159 PHE A N 1
ATOM 2746 C CA . PHE B 1 160 ? -27.372 23.175 0.168 1.00 32.85 159 PHE A CA 1
ATOM 2747 C C . PHE B 1 160 ? -28.326 22.882 -0.984 1.00 34.76 159 PHE A C 1
ATOM 2748 O O . PHE B 1 160 ? -28.790 21.747 -1.143 1.00 29.53 159 PHE A O 1
ATOM 2756 N N . GLY B 1 161 ? -28.618 23.891 -1.808 1.00 34.07 160 GLY A N 1
ATOM 2757 C CA . GLY B 1 161 ? -29.440 23.656 -2.984 1.00 35.19 160 GLY A CA 1
ATOM 2758 C C . GLY B 1 161 ? -28.731 22.820 -4.033 1.00 36.59 160 GLY A C 1
ATOM 2759 O O . GLY B 1 161 ? -29.336 21.937 -4.649 1.00 31.37 160 GLY A O 1
ATOM 2760 N N . VAL B 1 162 ? -27.438 23.086 -4.252 1.00 28.69 161 VAL A N 1
ATOM 2761 C CA . VAL B 1 162 ? -26.660 22.293 -5.203 1.00 32.35 161 VAL A CA 1
ATOM 2762 C C . VAL B 1 162 ? -26.592 20.840 -4.753 1.00 30.76 161 VAL A C 1
ATOM 2763 O O . VAL B 1 162 ? -26.779 19.915 -5.555 1.00 34.02 161 VAL A O 1
ATOM 2767 N N . LEU B 1 163 ? -26.331 20.618 -3.463 1.00 26.52 162 LEU A N 1
ATOM 2768 C CA . LEU B 1 163 ? -26.168 19.259 -2.953 1.00 24.57 162 LEU A CA 1
ATOM 2769 C C . LEU B 1 163 ? -27.461 18.461 -3.077 1.00 27.38 162 LEU A C 1
ATOM 2770 O O . LEU B 1 163 ? -27.462 17.335 -3.588 1.00 31.40 162 LEU A O 1
ATOM 2775 N N . THR B 1 164 ? -28.576 19.027 -2.610 1.00 27.95 163 THR A N 1
ATOM 2776 C CA . THR B 1 164 ? -29.842 18.302 -2.673 1.00 28.66 163 THR A CA 1
ATOM 2777 C C . THR B 1 164 ? -30.307 18.103 -4.109 1.00 30.18 163 THR A C 1
ATOM 2778 O O . THR B 1 164 ? -30.911 17.071 -4.422 1.00 30.05 163 THR A O 1
ATOM 2782 N N . GLY B 1 165 ? -30.048 19.072 -4.989 1.00 28.08 164 GLY A N 1
ATOM 2783 C CA . GLY B 1 165 ? -30.397 18.897 -6.386 1.00 29.07 164 GLY A CA 1
ATOM 2784 C C . GLY B 1 165 ? -29.602 17.794 -7.053 1.00 27.68 164 GLY A C 1
ATOM 2785 O O . GLY B 1 165 ? -30.130 17.074 -7.904 1.00 30.57 164 GLY A O 1
ATOM 2786 N N . ALA B 1 166 ? -28.332 17.638 -6.669 1.00 23.71 165 ALA A N 1
ATOM 2787 C CA . ALA B 1 166 ? -27.506 16.582 -7.239 1.00 27.64 165 ALA A CA 1
ATOM 2788 C C . ALA B 1 166 ? -27.999 15.201 -6.833 1.00 28.45 165 ALA A C 1
ATOM 2789 O O . ALA B 1 166 ? -27.795 14.235 -7.575 1.00 26.38 165 ALA A O 1
ATOM 2791 N N . VAL B 1 167 ? -28.632 15.082 -5.664 1.00 24.70 166 VAL A N 1
ATOM 2792 C CA . VAL B 1 167 ? -29.225 13.805 -5.279 1.00 27.56 166 VAL A CA 1
ATOM 2793 C C . VAL B 1 167 ? -30.351 13.438 -6.236 1.00 28.01 166 VAL A C 1
ATOM 2794 O O . VAL B 1 167 ? -30.386 12.328 -6.783 1.00 29.97 166 VAL A O 1
ATOM 2798 N N . SER B 1 168 ? -31.284 14.369 -6.458 1.00 28.98 167 SER A N 1
ATOM 2799 C CA . SER B 1 168 ? -32.391 14.105 -7.368 1.00 30.79 167 SER A CA 1
ATOM 2800 C C . SER B 1 168 ? -31.907 13.886 -8.793 1.00 33.22 167 SER A C 1
ATOM 2801 O O . SER B 1 168 ? -32.492 13.079 -9.524 1.00 30.63 167 SER A O 1
ATOM 2804 N N . GLU B 1 169 ? -30.842 14.581 -9.202 1.00 28.57 168 GLU A N 1
ATOM 2805 C CA . GLU B 1 169 ? -30.324 14.397 -10.553 1.00 30.35 168 GLU A CA 1
ATOM 2806 C C . GLU B 1 169 ? -29.778 12.987 -10.744 1.00 31.32 168 GLU A C 1
ATOM 2807 O O . GLU B 1 169 ? -29.952 12.387 -11.810 1.00 35.00 168 GLU A O 1
ATOM 2813 N N . PHE B 1 170 ? -29.130 12.436 -9.716 1.00 29.31 169 PHE A N 1
ATOM 2814 C CA . PHE B 1 170 ? -28.532 11.110 -9.839 1.00 38.86 169 PHE A CA 1
ATOM 2815 C C . PHE B 1 170 ? -29.545 10.001 -9.576 1.00 34.03 169 PHE A C 1
ATOM 2816 O O . PHE B 1 170 ? -29.582 9.007 -10.309 1.00 34.27 169 PHE A O 1
ATOM 2824 N N . ALA B 1 171 ? -30.371 10.152 -8.539 1.00 32.54 170 ALA A N 1
ATOM 2825 C CA . ALA B 1 171 ? -31.258 9.065 -8.135 1.00 34.24 170 ALA A CA 1
ATOM 2826 C C . ALA B 1 171 ? -32.425 8.906 -9.101 1.00 45.95 170 ALA A C 1
ATOM 2827 O O . ALA B 1 171 ? -32.874 7.783 -9.360 1.00 51.93 170 ALA A O 1
ATOM 2829 N N . GLY B 1 172 ? -32.936 10.011 -9.635 1.00 52.48 171 GLY A N 1
ATOM 2830 C CA . GLY B 1 172 ? -34.005 9.962 -10.614 1.00 55.18 171 GLY A CA 1
ATOM 2831 C C . GLY B 1 172 ? -35.370 10.198 -9.996 1.00 48.86 171 GLY A C 1
ATOM 2832 O O . GLY B 1 172 ? -35.532 10.368 -8.784 1.00 45.75 171 GLY A O 1
ATOM 2833 N N . GLU B 1 173 ? -36.377 10.201 -10.873 1.00 59.87 172 GLU A N 1
ATOM 2834 C CA . GLU B 1 173 ? -37.743 10.480 -10.447 1.00 70.63 172 GLU A CA 1
ATOM 2835 C C . GLU B 1 173 ? -38.345 9.334 -9.642 1.00 66.00 172 GLU A C 1
ATOM 2836 O O . GLU B 1 173 ? -39.270 9.564 -8.856 1.00 64.93 172 GLU A O 1
ATOM 2842 N N . VAL B 1 174 ? -37.839 8.110 -9.815 1.00 62.85 173 VAL A N 1
ATOM 2843 C CA . VAL B 1 174 ? -38.326 6.984 -9.023 1.00 65.85 173 VAL A CA 1
ATOM 2844 C C . VAL B 1 174 ? -38.082 7.228 -7.538 1.00 57.57 173 VAL A C 1
ATOM 2845 O O . VAL B 1 174 ? -38.932 6.922 -6.694 1.00 53.59 173 VAL A O 1
ATOM 2849 N N . ASN B 1 175 ? -36.928 7.796 -7.196 1.00 45.84 174 ASN A N 1
ATOM 2850 C CA . ASN B 1 175 ? -36.625 8.114 -5.807 1.00 42.99 174 ASN A CA 1
ATOM 2851 C C . ASN B 1 175 ? -36.719 9.620 -5.595 1.00 37.65 174 ASN A C 1
ATOM 2852 O O . ASN B 1 175 ? -35.724 10.273 -5.266 1.00 33.83 174 ASN A O 1
ATOM 2857 N N . ALA B 1 176 ? -37.916 10.179 -5.781 1.00 37.10 175 ALA A N 1
ATOM 2858 C CA . ALA B 1 176 ? -38.060 11.630 -5.835 1.00 35.56 175 ALA A CA 1
ATOM 2859 C C . ALA B 1 176 ? -37.908 12.299 -4.473 1.00 37.94 175 ALA A C 1
ATOM 2860 O O . ALA B 1 176 ? -37.743 13.523 -4.419 1.00 37.16 175 ALA A O 1
ATOM 2862 N N . ASP B 1 177 ? -37.952 11.534 -3.382 1.00 32.59 176 ASP A N 1
ATOM 2863 C CA . ASP B 1 177 ? -37.850 12.079 -2.033 1.00 33.02 176 ASP A CA 1
ATOM 2864 C C . ASP B 1 177 ? -36.482 11.864 -1.400 1.00 34.43 176 ASP A C 1
ATOM 2865 O O . ASP B 1 177 ? -36.261 12.316 -0.271 1.00 31.74 176 ASP A O 1
ATOM 2870 N N . LEU B 1 178 ? -35.563 11.190 -2.097 1.00 30.28 177 LEU A N 1
ATOM 2871 C CA . LEU B 1 178 ? -34.278 10.848 -1.497 1.00 26.07 177 LEU A CA 1
ATOM 2872 C C . LEU B 1 178 ? -33.474 12.085 -1.116 1.00 27.96 177 LEU A C 1
ATOM 2873 O O . LEU B 1 178 ? -32.666 12.033 -0.179 1.00 33.28 177 LEU A O 1
ATOM 2878 N N . TRP B 1 179 ? -33.671 13.200 -1.822 1.00 31.07 178 TRP A N 1
ATOM 2879 C CA . TRP B 1 179 ? -32.944 14.417 -1.474 1.00 26.97 178 TRP A CA 1
ATOM 2880 C C . TRP B 1 179 ? -33.240 14.855 -0.046 1.00 29.46 178 TRP A C 1
ATOM 2881 O O . TRP B 1 179 ? -32.374 15.442 0.612 1.00 31.64 178 TRP A O 1
ATOM 2892 N N . ARG B 1 180 ? -34.448 14.572 0.450 1.00 28.77 179 ARG A N 1
ATOM 2893 C CA . ARG B 1 180 ? -34.802 14.951 1.815 1.00 26.61 179 ARG A CA 1
ATOM 2894 C C . ARG B 1 180 ? -33.924 14.253 2.846 1.00 28.02 179 ARG A C 1
ATOM 2895 O O . ARG B 1 180 ? -33.651 14.823 3.909 1.00 29.19 179 ARG A O 1
ATOM 2903 N N . ARG B 1 181 ? -33.476 13.029 2.558 1.00 25.23 180 ARG A N 1
ATOM 2904 C CA . ARG B 1 181 ? -32.592 12.326 3.482 1.00 23.39 180 ARG A CA 1
ATOM 2905 C C . ARG B 1 181 ? -31.280 13.077 3.658 1.00 28.16 180 ARG A C 1
ATOM 2906 O O . ARG B 1 181 ? -30.838 13.332 4.784 1.00 29.56 180 ARG A O 1
ATOM 2914 N N . TYR B 1 182 ? -30.643 13.443 2.550 1.00 27.93 181 TYR A N 1
ATOM 2915 C CA . TYR B 1 182 ? -29.353 14.107 2.631 1.00 24.92 181 TYR A CA 1
ATOM 2916 C C . TYR B 1 182 ? -29.478 15.567 3.041 1.00 26.19 181 TYR A C 1
ATOM 2917 O O . TYR B 1 182 ? -28.539 16.113 3.631 1.00 25.94 181 TYR A O 1
ATOM 2926 N N . MET B 1 183 ? -30.622 16.202 2.777 1.00 26.98 182 MET A N 1
ATOM 2927 C CA . MET B 1 183 ? -30.862 17.526 3.342 1.00 33.10 182 MET A CA 1
ATOM 2928 C C . MET B 1 183 ? -30.907 17.470 4.866 1.00 31.37 182 MET A C 1
ATOM 2929 O O . MET B 1 183 ? -30.320 18.324 5.542 1.00 27.00 182 MET A O 1
ATOM 2934 N N . ALA B 1 184 ? -31.588 16.465 5.423 1.00 26.71 183 ALA A N 1
ATOM 2935 C CA . ALA B 1 184 ? -31.652 16.340 6.875 1.00 29.56 183 ALA A CA 1
ATOM 2936 C C . ALA B 1 184 ? -30.275 16.063 7.463 1.00 25.85 183 ALA A C 1
ATOM 2937 O O . ALA B 1 184 ? -29.951 16.549 8.552 1.00 27.48 183 ALA A O 1
ATOM 2939 N N . ILE B 1 185 ? -29.451 15.284 6.761 1.00 26.80 184 ILE A N 1
ATOM 2940 C CA . ILE B 1 185 ? -28.095 15.037 7.239 1.00 24.42 184 ILE A CA 1
ATOM 2941 C C . ILE B 1 185 ? -27.291 16.331 7.238 1.00 27.40 184 ILE A C 1
ATOM 2942 O O . ILE B 1 185 ? -26.558 16.622 8.190 1.00 26.87 184 ILE A O 1
ATOM 2947 N N . LEU B 1 186 ? -27.423 17.129 6.175 1.00 25.29 185 LEU A N 1
ATOM 2948 C CA . LEU B 1 186 ? -26.713 18.403 6.096 1.00 30.82 185 LEU A CA 1
ATOM 2949 C C . LEU B 1 186 ? -27.102 19.329 7.240 1.00 26.26 185 LEU A C 1
ATOM 2950 O O . LEU B 1 186 ? -26.240 19.940 7.879 1.00 31.89 185 LEU A O 1
ATOM 2955 N N . ILE B 1 187 ? -28.405 19.455 7.500 1.00 26.90 186 ILE A N 1
ATOM 2956 C CA . ILE B 1 187 ? -28.881 20.356 8.547 1.00 29.11 186 ILE A CA 1
ATOM 2957 C C . ILE B 1 187 ? -28.399 19.890 9.914 1.00 33.67 186 ILE A C 1
ATOM 2958 O O . ILE B 1 187 ? -28.050 20.704 10.780 1.00 30.88 186 ILE A O 1
ATOM 2963 N N . GLU B 1 188 ? -28.375 18.574 10.132 1.00 27.61 187 GLU A N 1
ATOM 2964 C CA . GLU B 1 188 ? -27.875 18.049 11.397 1.00 26.07 187 GLU A CA 1
ATOM 2965 C C . GLU B 1 188 ? -26.394 18.359 11.568 1.00 24.52 187 GLU A C 1
ATOM 2966 O O . GLU B 1 188 ? -25.939 18.643 12.681 1.00 27.30 187 GLU A O 1
ATOM 2972 N N . GLY B 1 189 ? -25.633 18.333 10.473 1.00 25.86 188 GLY A N 1
ATOM 2973 C CA . GLY B 1 189 ? -24.226 18.694 10.517 1.00 31.06 188 GLY A CA 1
ATOM 2974 C C . GLY B 1 189 ? -23.960 20.164 10.779 1.00 32.25 188 GLY A C 1
ATOM 2975 O O . GLY B 1 189 ? -22.830 20.514 11.139 1.00 28.43 188 GLY A O 1
ATOM 2976 N N . MET B 1 190 ? -24.962 21.024 10.605 1.00 28.63 189 MET A N 1
ATOM 2977 C CA . MET B 1 190 ? -24.818 22.452 10.859 1.00 28.18 189 MET A CA 1
ATOM 2978 C C . MET B 1 190 ? -25.164 22.847 12.288 1.00 30.82 189 MET A C 1
ATOM 2979 O O . MET B 1 190 ? -24.858 23.973 12.694 1.00 31.38 189 MET A O 1
ATOM 2984 N N . ARG B 1 191 ? -25.799 21.965 13.053 1.00 28.19 190 ARG A N 1
ATOM 2985 C CA . ARG B 1 191 ? -26.159 22.299 14.423 1.00 35.33 190 ARG A CA 1
ATOM 2986 C C . ARG B 1 191 ? -24.911 22.399 15.292 1.00 37.29 190 ARG A C 1
ATOM 2987 O O . ARG B 1 191 ? -23.972 21.609 15.156 1.00 42.55 190 ARG A O 1
ATOM 2995 N N . ARG B 1 192 ? -24.902 23.381 16.188 1.00 36.29 191 ARG A N 1
ATOM 2996 C CA . ARG B 1 192 ? -23.754 23.602 17.055 1.00 45.23 191 ARG A CA 1
ATOM 2997 C C . ARG B 1 192 ? -23.725 22.569 18.176 1.00 41.53 191 ARG A C 1
ATOM 2998 O O . ARG B 1 192 ? -24.727 22.360 18.867 1.00 49.64 191 ARG A O 1
ATOM 3006 N N . ARG B 1 193 ? -22.573 21.923 18.350 1.00 49.49 192 ARG A N 1
ATOM 3007 C CA . ARG B 1 193 ? -22.345 20.969 19.426 1.00 47.00 192 ARG A CA 1
ATOM 3008 C C . ARG B 1 193 ? -21.030 21.301 20.117 1.00 53.17 192 ARG A C 1
ATOM 3009 O O . ARG B 1 193 ? -20.141 21.929 19.536 1.00 57.65 192 ARG A O 1
ATOM 3017 N N . ASP B 1 194 ? -20.909 20.860 21.372 1.00 58.52 193 ASP A N 1
ATOM 3018 C CA . ASP B 1 194 ? -19.680 21.103 22.122 1.00 66.69 193 ASP A CA 1
ATOM 3019 C C . ASP B 1 194 ? -18.519 20.285 21.569 1.00 73.04 193 ASP A C 1
ATOM 3020 O O . ASP B 1 194 ? -17.388 20.778 21.488 1.00 74.48 193 ASP A O 1
ATOM 3025 N N . ASP B 1 195 ? -18.777 19.034 21.185 1.00 77.27 194 ASP A N 1
ATOM 3026 C CA . ASP B 1 195 ? -17.745 18.124 20.703 1.00 83.57 194 ASP A CA 1
ATOM 3027 C C . ASP B 1 195 ? -17.491 18.256 19.206 1.00 77.17 194 ASP A C 1
ATOM 3028 O O . ASP B 1 195 ? -17.211 17.250 18.538 1.00 82.66 194 ASP A O 1
ATOM 3033 N N . GLN B 1 196 ? -17.578 19.464 18.659 1.00 67.95 195 GLN A N 1
ATOM 3034 C CA . GLN B 1 196 ? -17.402 19.695 17.232 1.00 57.49 195 GLN A CA 1
ATOM 3035 C C . GLN B 1 196 ? -16.049 20.335 16.964 1.00 56.47 195 GLN A C 1
ATOM 3036 O O . GLN B 1 196 ? -15.677 21.314 17.619 1.00 58.29 195 GLN A O 1
ATOM 3042 N N . GLU B 1 197 ? -15.322 19.787 15.996 1.00 53.09 196 GLU A N 1
ATOM 3043 C CA . GLU B 1 197 ? -14.094 20.412 15.536 1.00 60.20 196 GLU A CA 1
ATOM 3044 C C . GLU B 1 197 ? -14.416 21.484 14.505 1.00 55.52 196 GLU A C 1
ATOM 3045 O O . GLU B 1 197 ? -15.360 21.348 13.721 1.00 55.68 196 GLU A O 1
ATOM 3051 N N . ARG B 1 198 ? -13.633 22.560 14.523 1.00 53.47 197 ARG A N 1
ATOM 3052 C CA . ARG B 1 198 ? -13.806 23.639 13.560 1.00 51.85 197 ARG A CA 1
ATOM 3053 C C . ARG B 1 198 ? -13.691 23.107 12.135 1.00 45.85 197 ARG A C 1
ATOM 3054 O O . ARG B 1 198 ? -12.758 22.366 11.810 1.00 51.06 197 ARG A O 1
ATOM 3062 N N . LEU B 1 199 ? -14.660 23.464 11.293 1.00 38.57 198 LEU A N 1
ATOM 3063 C CA . LEU B 1 199 ? -14.597 23.099 9.883 1.00 34.82 198 LEU A CA 1
ATOM 3064 C C . LEU B 1 199 ? -13.337 23.688 9.262 1.00 39.45 198 LEU A C 1
ATOM 3065 O O . LEU B 1 199 ? -13.143 24.907 9.267 1.00 45.52 198 LEU A O 1
ATOM 3070 N N . GLU B 1 200 ? -12.473 22.815 8.737 1.00 43.38 199 GLU A N 1
ATOM 3071 C CA . GLU B 1 200 ? -11.151 23.252 8.297 1.00 48.50 199 GLU A CA 1
ATOM 3072 C C . GLU B 1 200 ? -11.220 24.138 7.060 1.00 39.48 199 GLU A C 1
ATOM 3073 O O . GLU B 1 200 ? -10.383 25.031 6.894 1.00 42.65 199 GLU A O 1
ATOM 3079 N N . VAL B 1 201 ? -12.194 23.911 6.187 1.00 39.80 200 VAL A N 1
ATOM 3080 C CA . VAL B 1 201 ? -12.318 24.646 4.934 1.00 36.74 200 VAL A CA 1
ATOM 3081 C C . VAL B 1 201 ? -13.465 25.635 5.076 1.00 28.31 200 VAL A C 1
ATOM 3082 O O . VAL B 1 201 ? -14.615 25.238 5.295 1.00 31.62 200 VAL A O 1
ATOM 3086 N N . ASP B 1 202 ? -13.155 26.921 4.950 1.00 29.81 201 ASP A N 1
ATOM 3087 C CA . ASP B 1 202 ? -14.159 27.955 5.132 1.00 31.94 201 ASP A CA 1
ATOM 3088 C C . ASP B 1 202 ? -15.113 28.009 3.943 1.00 34.53 201 ASP A C 1
ATOM 3089 O O . ASP B 1 202 ? -14.793 27.595 2.823 1.00 31.80 201 ASP A O 1
ATOM 3094 N N . ALA B 1 203 ? -16.309 28.525 4.206 1.00 29.89 202 ALA A N 1
ATOM 3095 C CA . ALA B 1 203 ? -17.238 28.821 3.132 1.00 31.85 202 ALA A CA 1
ATOM 3096 C C . ALA B 1 203 ? -16.657 29.903 2.229 1.00 28.74 202 ALA A C 1
ATOM 3097 O O . ALA B 1 203 ? -15.772 30.666 2.622 1.00 30.55 202 ALA A O 1
ATOM 3099 N N . LEU B 1 204 ? -17.162 29.960 0.999 1.00 29.72 203 LEU A N 1
ATOM 3100 C CA . LEU B 1 204 ? -16.760 31.023 0.089 1.00 35.64 203 LEU A CA 1
ATOM 3101 C C . LEU B 1 204 ? -17.187 32.374 0.644 1.00 38.56 203 LEU A C 1
ATOM 3102 O O . LEU B 1 204 ? -18.254 32.505 1.249 1.00 38.53 203 LEU A O 1
ATOM 3107 N N . ASP B 1 205 ? -16.342 33.382 0.451 1.00 38.34 204 ASP A N 1
ATOM 3108 C CA . ASP B 1 205 ? -16.724 34.731 0.832 1.00 36.77 204 ASP A CA 1
ATOM 3109 C C . ASP B 1 205 ? -17.610 35.336 -0.256 1.00 38.05 204 ASP A C 1
ATOM 3110 O O . ASP B 1 205 ? -17.920 34.698 -1.267 1.00 40.10 204 ASP A O 1
ATOM 3115 N N . GLU B 1 206 ? -18.021 36.588 -0.048 1.00 44.55 205 GLU A N 1
ATOM 3116 C CA . GLU B 1 206 ? -18.909 37.247 -1.001 1.00 53.32 205 GLU A CA 1
ATOM 3117 C C . GLU B 1 206 ? -18.288 37.307 -2.392 1.00 51.04 205 GLU A C 1
ATOM 3118 O O . GLU B 1 206 ? -18.971 37.077 -3.396 1.00 52.70 205 GLU A O 1
ATOM 3124 N N . ALA B 1 207 ? -16.989 37.604 -2.471 1.00 50.79 206 ALA A N 1
ATOM 3125 C CA . ALA B 1 207 ? -16.330 37.703 -3.769 1.00 48.61 206 ALA A CA 1
ATOM 3126 C C . ALA B 1 207 ? -16.278 36.354 -4.478 1.00 50.66 206 ALA A C 1
ATOM 3127 O O . ALA B 1 207 ? -16.498 36.275 -5.693 1.00 55.03 206 ALA A O 1
ATOM 3129 N N . GLN B 1 208 ? -15.992 35.280 -3.740 1.00 44.59 207 GLN A N 1
ATOM 3130 C CA . GLN B 1 208 ? -15.827 33.976 -4.374 1.00 45.29 207 GLN A CA 1
ATOM 3131 C C . GLN B 1 208 ? -17.155 33.426 -4.877 1.00 48.19 207 GLN A C 1
ATOM 3132 O O . GLN B 1 208 ? -17.226 32.883 -5.986 1.00 48.98 207 GLN A O 1
ATOM 3138 N N . ILE B 1 209 ? -18.217 33.549 -4.077 1.00 45.31 208 ILE A N 1
ATOM 3139 C CA . ILE B 1 209 ? -19.521 33.061 -4.515 1.00 43.49 208 ILE A CA 1
ATOM 3140 C C . ILE B 1 209 ? -20.027 33.876 -5.701 1.00 48.81 208 ILE A C 1
ATOM 3141 O O . ILE B 1 209 ? -20.741 33.352 -6.564 1.00 51.08 208 ILE A O 1
ATOM 3146 N N . ASP B 1 210 ? -19.653 35.156 -5.779 1.00 45.99 209 ASP A N 1
ATOM 3147 C CA . ASP B 1 210 ? -20.014 35.967 -6.937 1.00 51.62 209 ASP A CA 1
ATOM 3148 C C . ASP B 1 210 ? -19.315 35.458 -8.192 1.00 57.56 209 ASP A C 1
ATOM 3149 O O . ASP B 1 210 ? -19.960 35.214 -9.218 1.00 57.15 209 ASP A O 1
ATOM 3154 N N . ALA B 1 211 ? -17.994 35.275 -8.121 1.00 53.36 210 ALA A N 1
ATOM 3155 C CA . ALA B 1 211 ? -17.223 34.808 -9.266 1.00 53.15 210 ALA A CA 1
ATOM 3156 C C . ALA B 1 211 ? -17.552 33.375 -9.660 1.00 55.91 210 ALA A C 1
ATOM 3157 O O . ALA B 1 211 ? -17.192 32.960 -10.767 1.00 59.74 210 ALA A O 1
ATOM 3159 N N . ALA B 1 212 ? -18.223 32.613 -8.794 1.00 50.42 211 ALA A N 1
ATOM 3160 C CA . ALA B 1 212 ? -18.496 31.217 -9.104 1.00 51.26 211 ALA A CA 1
ATOM 3161 C C . ALA B 1 212 ? -19.731 31.046 -9.980 1.00 66.23 211 ALA A C 1
ATOM 3162 O O . ALA B 1 212 ? -19.783 30.110 -10.785 1.00 72.95 211 ALA A O 1
ATOM 3164 N N . MET B 1 213 ? -20.724 31.926 -9.849 1.00 69.92 212 MET A N 1
ATOM 3165 C CA . MET B 1 213 ? -22.004 31.761 -10.527 1.00 75.82 212 MET A CA 1
ATOM 3166 C C . MET B 1 213 ? -22.267 32.854 -11.560 1.00 77.65 212 MET A C 1
ATOM 3167 O O . MET B 1 213 ? -23.421 33.189 -11.835 1.00 76.53 212 MET A O 1
ATOM 3172 N N . THR B 1 214 ? -21.212 33.408 -12.148 1.00 80.24 213 THR A N 1
ATOM 3173 C CA . THR B 1 214 ? -21.369 34.419 -13.188 1.00 84.29 213 THR A CA 1
ATOM 3174 C C . THR B 1 214 ? -20.592 34.039 -14.443 1.00 87.82 213 THR A C 1
ATOM 3175 O O . THR B 1 214 ? -19.420 33.673 -14.371 1.00 94.58 213 THR A O 1
#

Foldseek 3Di:
DVVVVVVVLVLLLVLCQVVQLPVALPQDLCNSCVSSVHDSVVSCVCPVDSVSSLQSNQLVLLVVLLVLLVVLVVDPALLVSLLSSLVVNLCSQLRGVNNVCSHQVDDDDDDSVVVSCVSRQVSLQVSQVVCVVVQFFAPLDGSLVSVVLNVQLNVVCVVVDVVPSCVSVVVSVVVSVVGTHDPDDDDDPDGGDDPVRSNVSD/DLVVVLVLLLVLCQVVQLPPALPDALCNSCVSSVHDSVSSCVNPVHSVSSLQVNQLVLLVVLLVLLVVLVVDPALLVSLLSSLVVNQVSLLRGVNVVCSNAVAADDDDSVVVSCVSRQVSLQVSQVVCVVVQWFAPLDGSLVSSVSNVQLNVVCVPVDPVPSCVSVVVSVVVSVVGTDDPPDDPDPDGGDDPVRSNVNRD

Radius of gyration: 22.92 Å; Cα contacts (8 Å, |Δi|>4): 509; chains: 2; bounding box: 57×56×54 Å